Protein AF-A0A931NHP1-F1 (afdb_monomer_lite)

Sequence (401 aa):
MPRARAVLLVAALGAWVLPAAAEPDAPEAFVTQRLRIGEYQAKQVVDALQSLAAARQEQRDVNALIAGTRQAYFASVPGSRERAQIGRQFADLLLAKDQYFFAQLLTQGTGERGQRHVGGMQTLMGGALDGGIPAAVRGDFIDWVDAVRASMGVRSPDDLVIAPPQRDLERALRANMAAYERYAARRDQHEHEAHARQQRVAAQRAALTPAGREALAGSETGVFDPRDDVVSAARLSAELDALLGALWKARQGVLRCKYGPHGIHDSGEPLYEWHRFWLGSAPAGIDALLAADPAGRLGPLATRDALAACPATRTAAQTAVQSLAPKPPTTAEKIESLDAQRKARVEEAGEQLRQRYCPGLTDQLARARAALDTARRPSPSLQRRLEHAQAEYDRRRCGDS

Foldseek 3Di:
DDDDDDPDPDDDPPDPDDDDDDDDDDDDPPPPPPDDPVRVVVVVVVVVVVVLVVLLVVLVVLLVVLVVLLVVLVPDDPPDPSNVVSVVVNLVSVVVLLVVVLVQCLFQFPDPRSVVVVQVVQVSSVHRRNNHQDPVLVVLSNVLSVQLSVQLVNDDRRDGDDPRDPVSSVVSCVVSVVSVVVSSVVSVVVSVVLVVLQVLQVVVQVPFDPLQQWFFPDKDKFFDDLVVQWQPPDDADPQLVVVSVVSRVVRFMKMKTWGHQPHADSNRHGRIDIAMFGAPFQDPCLVSNLVSCPVCRSPNHNFRDGDNHDDRTPVVSVCRSVVGHDDPDDPVRVVVVVVVVVVVVVVVVLVVLLVVPLVVLVVQLVVLVVVQVPDPDDDPVSVVSNVVSVVVCVVSVNDDD

Secondary structure (DSSP, 8-state):
-----------------PPP----------------HHHHHHHHHHHHHHHHHHHHHHHHHHHHHHHHHHHHHHHSPTT-HHHHHHHHHHHHHHHHHHHHHHHHHHHH-SSHHHHHHHHHHHHHTTS-GGG-S-GGGHHHHHHHHHHHHHHTT--STT----S--HHHHHHHHHHTHHHHHHHHHHHHHHHHHHHHHHHHHHHHHHT--HHHHHBEEEEEEEE--HHHHS--SSPPPHHHHHHHHHHHHTT-EEEEEEEEEEEE-TTSPEEEEEEEEEESS--TTHHHHHHH-TT-TTGGG--S-EESS--SBHHHHHHHHHTTSPPPPPHHHHHHHHHHHHHHHHHHHHHHHHHHHHHHHHHHHHHHHHHHHT-SS--HHHHHHHHHHHHHHHHTT-S--

Organism: NCBI:txid2795029

Structure (mmCIF, N/CA/C/O backbone):
data_AF-A0A931NHP1-F1
#
_entry.id   AF-A0A931NHP1-F1
#
loop_
_atom_site.group_PDB
_atom_site.id
_atom_site.type_symbol
_atom_site.label_atom_id
_atom_site.label_alt_id
_atom_site.label_comp_id
_atom_site.label_asym_id
_atom_site.label_entity_id
_atom_site.label_seq_id
_atom_site.pdbx_PDB_ins_code
_atom_site.Cartn_x
_atom_site.Cartn_y
_atom_site.Cartn_z
_atom_site.occupancy
_atom_site.B_iso_or_equiv
_atom_site.auth_seq_id
_atom_site.auth_comp_id
_atom_site.auth_asym_id
_atom_site.auth_atom_id
_atom_site.pdbx_PDB_model_num
ATOM 1 N N . MET A 1 1 ? 2.685 0.167 45.936 1.00 37.88 1 MET A N 1
ATOM 2 C CA . MET A 1 1 ? 1.560 1.049 45.558 1.00 37.88 1 MET A CA 1
ATOM 3 C C . MET A 1 1 ? 2.072 2.462 45.295 1.00 37.88 1 MET A C 1
ATOM 5 O O . MET A 1 1 ? 2.422 3.144 46.250 1.00 37.88 1 MET A O 1
ATOM 9 N N . PRO A 1 2 ? 2.130 2.906 44.031 1.00 30.83 2 PRO A N 1
ATOM 10 C CA . PRO A 1 2 ? 2.079 4.324 43.698 1.00 30.83 2 PRO A CA 1
ATOM 11 C C . PRO A 1 2 ? 0.871 4.642 42.802 1.00 30.83 2 PRO A C 1
ATOM 13 O O . PRO A 1 2 ? 0.404 3.821 42.018 1.00 30.83 2 PRO A O 1
ATOM 16 N N . ARG A 1 3 ? 0.337 5.845 43.002 1.00 28.58 3 ARG A N 1
ATOM 17 C CA . ARG A 1 3 ? -0.944 6.359 42.505 1.00 28.58 3 ARG A CA 1
ATOM 18 C C . ARG A 1 3 ? -0.955 6.505 40.978 1.00 28.58 3 ARG A C 1
ATOM 20 O O . ARG A 1 3 ? -0.129 7.225 40.423 1.00 28.58 3 ARG A O 1
ATOM 27 N N . ALA A 1 4 ? -1.928 5.865 40.331 1.00 28.61 4 ALA A N 1
ATOM 28 C CA . ALA A 1 4 ? -2.259 6.067 38.927 1.00 28.61 4 ALA A CA 1
ATOM 29 C C . ALA A 1 4 ? -2.822 7.483 38.731 1.00 28.61 4 ALA A C 1
ATOM 31 O O . ALA A 1 4 ? -3.868 7.831 39.279 1.00 28.61 4 ALA A O 1
ATOM 32 N N . ARG A 1 5 ? -2.112 8.313 37.962 1.00 31.48 5 ARG A N 1
ATOM 33 C CA . ARG A 1 5 ? -2.685 9.522 37.370 1.00 31.48 5 ARG A CA 1
ATOM 34 C C . ARG A 1 5 ? -3.465 9.083 36.137 1.00 31.48 5 ARG A C 1
ATOM 36 O O . ARG A 1 5 ? -2.870 8.694 35.139 1.00 31.48 5 ARG A O 1
ATOM 43 N N . ALA A 1 6 ? -4.786 9.107 36.254 1.00 31.02 6 ALA A N 1
ATOM 44 C CA . ALA A 1 6 ? -5.701 8.968 35.137 1.00 31.02 6 ALA A CA 1
ATOM 45 C C . ALA A 1 6 ? -5.512 10.167 34.196 1.00 31.02 6 ALA A C 1
ATOM 47 O O . ALA A 1 6 ? -5.808 11.302 34.569 1.00 31.02 6 ALA A O 1
ATOM 48 N N . VAL A 1 7 ? -4.999 9.919 32.993 1.00 32.03 7 VAL A N 1
ATOM 49 C CA . VAL A 1 7 ? -5.112 10.865 31.882 1.00 32.03 7 VAL A CA 1
ATOM 50 C C . VAL A 1 7 ? -6.457 10.576 31.227 1.00 32.03 7 VAL A C 1
ATOM 52 O O . VAL A 1 7 ? -6.603 9.662 30.423 1.00 32.03 7 VAL A O 1
ATOM 55 N N . LEU A 1 8 ? -7.465 11.322 31.673 1.00 31.88 8 LEU A N 1
ATOM 56 C CA . LEU A 1 8 ? -8.754 11.459 31.009 1.00 31.88 8 LEU A CA 1
ATOM 57 C C . LEU A 1 8 ? -8.526 12.221 29.699 1.00 31.88 8 LEU A C 1
ATOM 59 O O . LEU A 1 8 ? -8.337 13.433 29.712 1.00 31.88 8 LEU A O 1
ATOM 63 N N . LEU A 1 9 ? -8.555 11.513 28.575 1.00 34.91 9 LEU A N 1
ATOM 64 C CA . LEU A 1 9 ? -8.762 12.103 27.254 1.00 34.91 9 LEU A CA 1
ATOM 65 C C . LEU A 1 9 ? -10.249 11.944 26.921 1.00 34.91 9 LEU A C 1
ATOM 67 O O . LEU A 1 9 ? -10.666 11.091 26.147 1.00 34.91 9 LEU A O 1
ATOM 71 N N . VAL A 1 10 ? -11.064 12.740 27.613 1.00 34.09 10 VAL A N 1
ATOM 72 C CA . VAL A 1 10 ? -12.474 12.964 27.294 1.00 34.09 10 VAL A CA 1
ATOM 73 C C . VAL A 1 10 ? -12.668 14.470 27.205 1.00 34.09 10 VAL A C 1
ATOM 75 O O . VAL A 1 10 ? -12.398 15.187 28.164 1.00 34.09 10 VAL A O 1
ATOM 78 N N . ALA A 1 11 ? -13.105 14.910 26.026 1.00 41.28 11 ALA A N 1
ATOM 79 C CA . ALA A 1 11 ? -13.925 16.088 25.764 1.00 41.28 11 ALA A CA 1
ATOM 80 C C . ALA A 1 11 ? -13.982 17.154 26.879 1.00 41.28 11 ALA A C 1
ATOM 82 O O . ALA A 1 11 ? -14.840 17.089 27.755 1.00 41.28 11 ALA A O 1
ATOM 83 N N . ALA A 1 12 ? -13.135 18.184 26.789 1.00 36.56 12 ALA A N 1
ATOM 84 C CA . ALA A 1 12 ? -13.377 19.479 27.428 1.00 36.56 12 ALA A CA 1
ATOM 85 C C . ALA A 1 12 ? -12.461 20.572 26.847 1.00 36.56 12 ALA A C 1
ATOM 87 O O . ALA A 1 12 ? -11.444 20.928 27.430 1.00 36.56 12 ALA A O 1
ATOM 88 N N . LEU A 1 13 ? -12.865 21.167 25.725 1.00 34.62 13 LEU A N 1
ATOM 89 C CA . LEU A 1 13 ? -12.584 22.583 25.452 1.00 34.62 13 LEU A CA 1
ATOM 90 C C . LEU A 1 13 ? -13.917 23.323 25.295 1.00 34.62 13 LEU A C 1
ATOM 92 O O . LEU A 1 13 ? -14.189 23.996 24.310 1.00 34.62 13 LEU A O 1
ATOM 96 N N . GLY A 1 14 ? -14.774 23.166 26.306 1.00 37.94 14 GLY A N 1
ATOM 97 C CA . GLY A 1 14 ? -15.781 24.160 26.650 1.00 37.94 14 GLY A CA 1
ATOM 98 C C . GLY A 1 14 ? -15.148 25.151 27.620 1.00 37.94 14 GLY A C 1
ATOM 99 O O . GLY A 1 14 ? -15.268 24.987 28.831 1.00 37.94 14 GLY A O 1
ATOM 100 N N . ALA A 1 15 ? -14.434 26.148 27.100 1.00 34.75 15 ALA A N 1
ATOM 101 C CA . ALA A 1 15 ? -13.984 27.276 27.904 1.00 34.75 15 ALA A CA 1
ATOM 102 C C . ALA A 1 15 ? -15.170 28.225 28.118 1.00 34.75 15 ALA A C 1
ATOM 104 O O . ALA A 1 15 ? -15.503 29.042 27.262 1.00 34.75 15 ALA A O 1
ATOM 105 N N . TRP A 1 16 ? -15.817 28.094 29.276 1.00 36.00 16 TRP A N 1
ATOM 106 C CA . TRP A 1 16 ? -16.615 29.162 29.866 1.00 36.00 16 TRP A CA 1
ATOM 107 C C . TRP A 1 16 ? -15.671 30.309 30.237 1.00 36.00 16 TRP A C 1
ATOM 109 O O . TRP A 1 16 ? -15.006 30.276 31.270 1.00 36.00 16 TRP A O 1
ATOM 119 N N . VAL A 1 17 ? -15.600 31.320 29.377 1.00 36.66 17 VAL A N 1
ATOM 120 C CA . VAL A 1 17 ? -15.106 32.643 29.755 1.00 36.66 17 VAL A CA 1
ATOM 121 C C . VAL A 1 17 ? -16.269 33.351 30.443 1.00 36.66 17 VAL A C 1
ATOM 123 O O . VAL A 1 17 ? -17.268 33.663 29.802 1.00 36.66 17 VAL A O 1
ATOM 126 N N . LEU A 1 18 ? -16.165 33.571 31.754 1.00 37.91 18 LEU A N 1
ATOM 127 C CA . LEU A 1 18 ? -16.998 34.547 32.456 1.00 37.91 18 LEU A CA 1
ATOM 128 C C . LEU A 1 18 ? -16.506 35.946 32.047 1.00 37.91 18 LEU A C 1
ATOM 130 O O . LEU A 1 18 ? -15.347 36.257 32.334 1.00 37.91 18 LEU A O 1
ATOM 134 N N . PRO A 1 19 ? -17.314 36.795 31.388 1.00 41.12 19 PRO A N 1
ATOM 135 C CA . PRO A 1 19 ? -16.927 38.178 31.187 1.00 41.12 19 PRO A CA 1
ATOM 136 C C . PRO A 1 19 ? -17.088 38.936 32.509 1.00 41.12 19 PRO A C 1
ATOM 138 O O . PRO A 1 19 ? -18.125 38.873 33.171 1.00 41.12 19 PRO A O 1
ATOM 141 N N . ALA A 1 20 ? -16.026 39.642 32.892 1.00 43.25 20 ALA A N 1
ATOM 142 C CA . ALA A 1 20 ? -16.078 40.691 33.894 1.00 43.25 20 ALA A CA 1
ATOM 143 C C . ALA A 1 20 ? -17.118 41.745 33.478 1.00 43.25 20 ALA A C 1
ATOM 145 O O . ALA A 1 20 ? -17.286 42.017 32.290 1.00 43.25 20 ALA A O 1
ATOM 146 N N . ALA A 1 21 ? -17.814 42.308 34.465 1.00 46.03 21 ALA A N 1
ATOM 147 C CA . ALA A 1 21 ? -18.822 43.341 34.280 1.00 46.03 21 ALA A CA 1
ATOM 148 C C . ALA A 1 21 ? -18.256 44.524 33.474 1.00 46.03 21 ALA A C 1
ATOM 150 O O . ALA A 1 21 ? -17.436 45.287 33.981 1.00 46.03 21 ALA A O 1
ATOM 151 N N . ALA A 1 22 ? -18.697 44.644 32.223 1.00 44.41 22 ALA A N 1
ATOM 152 C CA . ALA A 1 22 ? -18.555 45.838 31.407 1.00 44.41 22 ALA A CA 1
ATOM 153 C C . ALA A 1 22 ? -19.867 46.630 31.480 1.00 44.41 22 ALA A C 1
ATOM 155 O O . ALA A 1 22 ? -20.952 46.047 31.543 1.00 44.41 22 ALA A O 1
ATOM 156 N N . GLU A 1 23 ? -19.737 47.951 31.547 1.00 45.19 23 GLU A N 1
ATOM 157 C CA . GLU A 1 23 ? -20.824 48.926 31.634 1.00 45.19 23 GLU A CA 1
ATOM 158 C C . GLU A 1 23 ? -21.849 48.760 30.490 1.00 45.19 23 GLU A C 1
ATOM 160 O O . GLU A 1 23 ? -21.501 48.268 29.416 1.00 45.19 23 GLU A O 1
ATOM 165 N N . PRO A 1 24 ? -23.129 49.130 30.701 1.00 46.03 24 PRO A N 1
ATOM 166 C CA . PRO A 1 24 ? -24.160 48.969 29.685 1.00 46.03 24 PRO A CA 1
ATOM 167 C C . PRO A 1 24 ? -23.969 49.994 28.561 1.00 46.03 24 PRO A C 1
ATOM 169 O O . PRO A 1 24 ? -24.401 51.141 28.674 1.00 46.03 24 PRO A O 1
ATOM 172 N N . ASP A 1 25 ? -23.354 49.560 27.463 1.00 45.78 25 ASP A N 1
ATOM 173 C CA . ASP A 1 25 ? -23.402 50.286 26.197 1.00 45.78 25 ASP A CA 1
ATOM 174 C C . ASP A 1 25 ? -24.848 50.365 25.675 1.00 45.78 25 ASP A C 1
ATOM 176 O O . ASP A 1 25 ? -25.673 49.465 25.869 1.00 45.78 25 ASP A O 1
ATOM 180 N N . ALA A 1 26 ? -25.155 51.502 25.046 1.00 47.41 26 ALA A N 1
ATOM 181 C CA . ALA A 1 26 ? -26.467 51.870 24.522 1.00 47.41 26 ALA A CA 1
ATOM 182 C C . ALA A 1 26 ? -27.078 50.771 23.627 1.00 47.41 26 ALA A C 1
ATOM 184 O O . ALA A 1 26 ? -26.337 50.044 22.967 1.00 47.41 26 ALA A O 1
ATOM 185 N N . PRO A 1 27 ? -28.421 50.654 23.545 1.00 45.00 27 PRO A N 1
ATOM 186 C CA . PRO A 1 27 ? -29.062 49.646 22.713 1.00 45.00 27 PRO A CA 1
ATOM 187 C C . PRO A 1 27 ? -28.770 49.924 21.234 1.00 45.00 27 PRO A C 1
ATOM 189 O O . PRO A 1 27 ? -29.491 50.669 20.569 1.00 45.00 27 PRO A O 1
ATOM 192 N N . GLU A 1 28 ? -27.713 49.306 20.708 1.00 43.44 28 GLU A N 1
ATOM 193 C CA . GLU A 1 28 ? -27.560 49.117 19.277 1.00 43.44 28 GLU A CA 1
ATOM 194 C C . GLU A 1 28 ? -28.805 48.379 18.790 1.00 43.44 28 GLU A C 1
ATOM 196 O O . GLU A 1 28 ? -29.190 47.324 19.304 1.00 43.44 28 GLU A O 1
ATOM 201 N N . ALA A 1 29 ? -29.481 48.980 17.817 1.00 44.09 29 ALA A N 1
ATOM 202 C CA . ALA A 1 29 ? -30.612 48.376 17.151 1.00 44.09 29 ALA A CA 1
ATOM 203 C C . ALA A 1 29 ? -30.163 47.039 16.541 1.00 44.09 29 ALA A C 1
ATOM 205 O O . ALA A 1 29 ? -29.567 47.003 15.465 1.00 44.09 29 ALA A O 1
ATOM 206 N N . PHE A 1 30 ? -30.460 45.935 17.233 1.00 40.59 30 PHE A N 1
ATOM 207 C CA . PHE A 1 30 ? -30.321 44.575 16.726 1.00 40.59 30 PHE A CA 1
ATOM 208 C C . PHE A 1 30 ? -31.270 44.401 15.536 1.00 40.59 30 PHE A C 1
ATOM 210 O O . PHE A 1 30 ? -32.385 43.886 15.650 1.00 40.59 30 PHE A O 1
ATOM 217 N N . VAL A 1 31 ? -30.821 44.818 14.353 1.00 40.38 31 VAL A N 1
ATOM 218 C CA . VAL A 1 31 ? -31.371 44.346 13.089 1.00 40.38 31 VAL A CA 1
ATOM 219 C C . VAL A 1 31 ? -30.950 42.887 12.985 1.00 40.38 31 VAL A C 1
ATOM 221 O O . VAL A 1 31 ? -29.910 42.545 12.428 1.00 40.38 31 VAL A O 1
ATOM 224 N N . THR A 1 32 ? -31.758 42.001 13.562 1.00 45.59 32 THR A N 1
ATOM 225 C CA . THR A 1 32 ? -31.687 40.573 13.266 1.00 45.59 32 THR A CA 1
ATOM 226 C C . THR A 1 32 ? -32.099 40.405 11.808 1.00 45.59 32 THR A C 1
ATOM 228 O O . THR A 1 32 ? -33.267 40.184 11.489 1.00 45.59 32 THR A O 1
ATOM 231 N N . GLN A 1 33 ? -31.138 40.541 10.888 1.00 53.50 33 GLN A N 1
ATOM 232 C CA . GLN A 1 33 ? -31.280 39.995 9.547 1.00 53.50 33 GLN A CA 1
ATOM 233 C C . GLN A 1 33 ? -31.501 38.493 9.727 1.00 53.50 33 GLN A C 1
ATOM 235 O O . GLN A 1 33 ? -30.572 37.730 9.984 1.00 53.50 33 GLN A O 1
ATOM 240 N N . ARG A 1 34 ? -32.771 38.076 9.699 1.00 55.59 34 ARG A N 1
ATOM 241 C CA . ARG A 1 34 ? -33.144 36.666 9.715 1.00 55.59 34 ARG A CA 1
ATOM 242 C C . ARG A 1 34 ? -32.546 36.044 8.463 1.00 55.59 34 ARG A C 1
ATOM 244 O O . ARG A 1 34 ? -33.058 36.274 7.368 1.00 55.59 34 ARG A O 1
ATOM 251 N N . LEU A 1 35 ? -31.466 35.288 8.650 1.00 53.75 35 LEU A N 1
ATOM 252 C CA . LEU A 1 35 ? -30.886 34.457 7.604 1.00 53.75 35 LEU A CA 1
ATOM 253 C C . LEU A 1 35 ? -32.008 33.627 6.978 1.00 53.75 35 LEU A C 1
ATOM 255 O O . LEU A 1 35 ? -32.821 33.014 7.680 1.00 53.75 35 LEU A O 1
ATOM 259 N N . ARG A 1 36 ? -32.078 33.626 5.652 1.00 71.69 36 ARG A N 1
ATOM 260 C CA . ARG A 1 36 ? -33.011 32.768 4.921 1.00 71.69 36 ARG A CA 1
ATOM 261 C C . ARG A 1 36 ? -32.608 31.311 5.152 1.00 71.69 36 ARG A C 1
ATOM 263 O O . ARG A 1 36 ? -31.438 31.012 5.378 1.00 71.69 36 ARG A O 1
ATOM 270 N N . ILE A 1 37 ? -33.560 30.384 5.038 1.00 65.62 37 ILE A N 1
ATOM 271 C CA . ILE A 1 37 ? -33.321 28.940 5.247 1.00 65.62 37 ILE A CA 1
ATOM 272 C C . ILE A 1 37 ? -32.096 28.443 4.450 1.00 65.62 37 ILE A C 1
ATOM 274 O O . ILE A 1 37 ? -31.282 27.694 4.984 1.00 65.62 37 ILE A O 1
ATOM 278 N N . GLY A 1 38 ? -31.912 28.921 3.212 1.00 57.53 38 GLY A N 1
ATOM 279 C CA . GLY A 1 38 ? -30.748 28.581 2.384 1.00 57.53 38 GLY A CA 1
ATOM 280 C C . GLY A 1 38 ? -29.407 29.120 2.906 1.00 57.53 38 GLY A C 1
ATOM 281 O O . GLY A 1 38 ? -28.391 28.448 2.772 1.00 57.53 38 GLY A O 1
ATOM 282 N N . GLU A 1 39 ? -29.386 30.286 3.554 1.00 73.81 39 GLU A N 1
ATOM 283 C CA . GLU A 1 39 ? -28.170 30.859 4.154 1.00 73.81 39 GLU A CA 1
ATOM 284 C C . GLU A 1 39 ? -27.782 30.107 5.435 1.00 73.81 39 GLU A C 1
ATOM 286 O O . GLU A 1 39 ? -26.600 29.885 5.694 1.00 73.81 39 GLU A O 1
ATOM 291 N N . TYR A 1 40 ? -28.773 29.636 6.199 1.00 69.94 40 TYR A N 1
ATOM 292 C CA . TYR A 1 40 ? -28.542 28.771 7.356 1.00 69.94 40 TYR A CA 1
ATOM 293 C C . TYR A 1 40 ? -27.982 27.401 6.941 1.00 69.94 40 TYR A C 1
ATOM 295 O O . TYR A 1 40 ? -27.016 26.930 7.536 1.00 69.94 40 TYR A O 1
ATOM 303 N N . GLN A 1 41 ? -28.515 26.795 5.873 1.00 67.31 41 GLN A N 1
ATOM 304 C CA . GLN A 1 41 ? -27.975 25.552 5.306 1.00 67.31 41 GLN A CA 1
ATOM 305 C C . GLN A 1 41 ? -26.550 25.735 4.766 1.00 67.31 41 GLN A C 1
ATOM 307 O O . GLN A 1 41 ? -25.683 24.910 5.043 1.00 67.31 41 GLN A O 1
ATOM 312 N N . ALA A 1 42 ? -26.278 26.831 4.049 1.00 69.88 42 ALA A N 1
ATOM 313 C CA . ALA A 1 42 ? -24.933 27.144 3.569 1.00 69.88 42 ALA A CA 1
ATOM 314 C C . ALA A 1 42 ? -23.940 27.303 4.732 1.00 69.88 42 ALA A C 1
ATOM 316 O O . ALA A 1 42 ? -22.852 26.729 4.688 1.00 69.88 42 ALA A O 1
ATOM 317 N N . LYS A 1 43 ? -24.336 28.004 5.805 1.00 75.44 43 LYS A N 1
ATOM 318 C CA . LYS A 1 43 ? -23.537 28.119 7.032 1.00 75.44 43 LYS A CA 1
ATOM 319 C C . LYS A 1 43 ? -23.276 26.750 7.667 1.00 75.44 43 LYS A C 1
ATOM 321 O O . LYS A 1 43 ? -22.128 26.444 7.957 1.00 75.44 43 LYS A O 1
ATOM 326 N N . GLN A 1 44 ? -24.297 25.902 7.816 1.00 79.06 44 GLN A N 1
ATOM 327 C CA . GLN A 1 44 ? -24.132 24.552 8.370 1.00 79.06 44 GLN A CA 1
ATOM 328 C C . GLN A 1 44 ? -23.163 23.690 7.552 1.00 79.06 44 GLN A C 1
ATOM 330 O O . GLN A 1 44 ? -22.361 22.960 8.127 1.00 79.06 44 GLN A O 1
ATOM 335 N N . VAL A 1 45 ? -23.206 23.781 6.219 1.00 77.62 45 VAL A N 1
ATOM 336 C CA . VAL A 1 45 ? -22.263 23.066 5.347 1.00 77.62 45 VAL A CA 1
ATOM 337 C C . VAL A 1 45 ? -20.840 23.587 5.543 1.00 77.62 45 VAL A C 1
ATOM 339 O O . VAL A 1 45 ? -19.920 22.784 5.676 1.00 77.62 45 VAL A O 1
ATOM 342 N N . VAL A 1 46 ? -20.642 24.907 5.602 1.00 81.25 46 VAL A N 1
ATOM 343 C CA . VAL A 1 46 ? -19.320 25.504 5.856 1.00 81.25 46 VAL A CA 1
ATOM 344 C C . VAL A 1 46 ? -18.785 25.099 7.233 1.00 81.25 46 VAL A C 1
ATOM 346 O O . VAL A 1 46 ? -17.653 24.624 7.319 1.00 81.25 46 VAL A O 1
ATOM 349 N N . ASP A 1 47 ? -19.600 25.203 8.283 1.00 82.12 47 ASP A N 1
ATOM 350 C CA . ASP A 1 47 ? -19.230 24.829 9.654 1.00 82.12 47 ASP A CA 1
ATOM 351 C C . ASP A 1 47 ? -18.897 23.320 9.742 1.00 82.12 47 ASP A C 1
ATOM 353 O O . ASP A 1 47 ? -17.935 22.920 10.405 1.00 82.12 47 ASP A O 1
ATOM 357 N N . ALA A 1 48 ? -19.625 22.465 9.012 1.00 79.38 48 ALA A N 1
ATOM 358 C CA . ALA A 1 48 ? -19.340 21.032 8.921 1.00 79.38 48 ALA A CA 1
ATOM 359 C C . ALA A 1 48 ? -18.029 20.740 8.170 1.00 79.38 48 ALA A C 1
ATOM 361 O O . ALA A 1 48 ? -17.246 19.894 8.604 1.00 79.38 48 ALA A O 1
ATOM 362 N N . LEU A 1 49 ? -17.753 21.450 7.071 1.00 80.88 49 LEU A N 1
ATOM 363 C CA . LEU A 1 49 ? -16.497 21.320 6.323 1.00 80.88 49 LEU A CA 1
ATOM 364 C C . LEU A 1 49 ? -15.290 21.773 7.152 1.00 80.88 49 LEU A C 1
ATOM 366 O O . LEU A 1 49 ? -14.253 21.108 7.126 1.00 80.88 49 LEU A O 1
ATOM 370 N N . GLN A 1 50 ? -15.423 22.865 7.908 1.00 86.12 50 GLN A N 1
ATOM 371 C CA . GLN A 1 50 ? -14.389 23.339 8.830 1.00 86.12 50 GLN A CA 1
ATOM 372 C C . GLN A 1 50 ? -14.146 22.333 9.958 1.00 86.12 50 GLN A C 1
ATOM 374 O O . GLN A 1 50 ? -12.997 21.992 10.236 1.0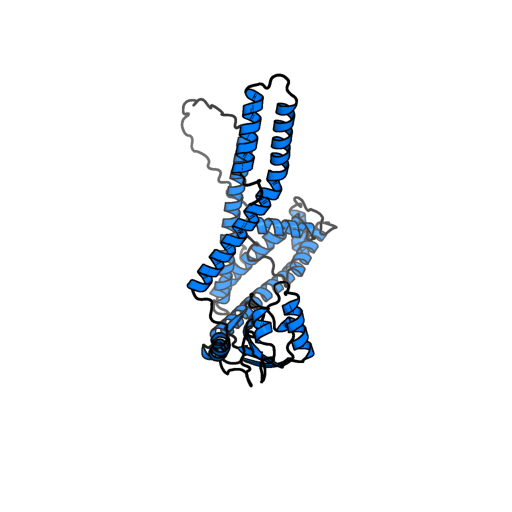0 86.12 50 GLN A O 1
ATOM 379 N N . SER A 1 51 ? -15.217 21.793 10.544 1.00 82.56 51 SER A N 1
ATOM 380 C CA . SER A 1 51 ? -15.132 20.754 11.578 1.00 82.56 51 SER A CA 1
ATOM 381 C C . SER A 1 51 ? -14.448 19.485 11.054 1.00 82.56 51 SER A C 1
ATOM 383 O O . SER A 1 51 ? -13.594 18.912 11.727 1.00 82.56 51 SER A O 1
ATOM 385 N N . LEU A 1 52 ? -14.753 19.076 9.816 1.00 84.25 52 LEU A N 1
ATOM 386 C CA . LEU A 1 52 ? -14.090 17.947 9.159 1.00 84.25 52 LEU A CA 1
ATOM 387 C C . LEU A 1 52 ? -12.607 18.231 8.886 1.00 84.25 52 LEU A C 1
ATOM 389 O O . LEU A 1 52 ? -11.772 17.345 9.060 1.00 84.25 52 LEU A O 1
ATOM 393 N N . ALA A 1 53 ? -12.262 19.446 8.454 1.00 85.00 53 ALA A N 1
ATOM 394 C CA . ALA A 1 53 ? -10.873 19.843 8.241 1.00 85.00 53 ALA A CA 1
ATOM 395 C C . ALA A 1 53 ? -10.069 19.826 9.552 1.00 85.00 53 ALA A C 1
ATOM 397 O O . ALA A 1 53 ? -8.959 19.293 9.568 1.00 85.00 53 ALA A O 1
ATOM 398 N N . ALA A 1 54 ? -10.646 20.331 10.646 1.00 87.69 54 ALA A N 1
ATOM 399 C CA . ALA A 1 54 ? -10.039 20.286 11.974 1.00 87.69 54 ALA A CA 1
ATOM 400 C C . ALA A 1 54 ? -9.834 18.841 12.458 1.00 87.69 54 ALA A C 1
ATOM 402 O O . ALA A 1 54 ? -8.722 18.481 12.835 1.00 87.69 54 ALA A O 1
ATOM 403 N N . ALA A 1 55 ? -10.854 17.983 12.342 1.00 85.81 55 ALA A N 1
ATOM 404 C CA . ALA A 1 55 ? -10.751 16.569 12.714 1.00 85.81 55 ALA A CA 1
ATOM 405 C C . ALA A 1 55 ? -9.688 15.817 11.890 1.00 85.81 55 ALA A C 1
ATOM 407 O O . ALA A 1 55 ? -8.932 15.005 12.421 1.00 85.81 55 ALA A O 1
ATOM 408 N N . ARG A 1 56 ? -9.579 16.112 10.586 1.00 89.50 56 ARG A N 1
ATOM 409 C CA . ARG A 1 56 ? -8.515 15.568 9.725 1.00 89.50 56 ARG A CA 1
ATOM 410 C C . ARG A 1 56 ? -7.129 16.009 10.181 1.00 89.50 56 ARG A C 1
ATOM 412 O O . ARG A 1 56 ? -6.197 15.212 10.112 1.00 89.50 56 ARG A O 1
ATOM 419 N N . GLN A 1 57 ? -6.980 17.265 10.595 1.00 89.44 57 GLN A N 1
ATOM 420 C CA . GLN A 1 57 ? -5.705 17.773 11.090 1.00 89.44 57 GLN A CA 1
ATOM 421 C C . GLN A 1 57 ? -5.327 17.097 12.410 1.00 89.44 57 GLN A C 1
ATOM 423 O O . GLN A 1 57 ? -4.233 16.553 12.509 1.00 89.44 57 GLN A O 1
ATOM 428 N N . GLU A 1 58 ? -6.259 17.013 13.359 1.00 89.00 58 GLU A N 1
ATOM 429 C CA . GLU A 1 58 ? -6.045 16.322 14.633 1.00 89.00 58 GLU A CA 1
ATOM 430 C C . GLU A 1 58 ? -5.655 14.852 14.419 1.00 89.00 58 GLU A C 1
ATOM 432 O O . GLU A 1 58 ? -4.677 14.372 14.991 1.00 89.00 58 GLU A O 1
ATOM 437 N N . GLN A 1 59 ? -6.336 14.142 13.513 1.00 91.12 59 GLN A N 1
ATOM 438 C CA . GLN A 1 59 ? -5.969 12.766 13.178 1.00 91.12 59 GLN A CA 1
ATOM 439 C C . GLN A 1 59 ? -4.549 12.663 12.596 1.00 91.12 59 GLN A C 1
ATOM 441 O O . GLN A 1 59 ? -3.823 11.717 12.910 1.00 91.12 59 GLN A O 1
ATOM 446 N N . ARG A 1 60 ? -4.126 13.610 11.747 1.00 92.19 60 ARG A N 1
ATOM 447 C CA . ARG A 1 60 ? -2.751 13.640 11.217 1.00 92.19 60 ARG A CA 1
ATOM 448 C C . ARG A 1 60 ? -1.730 13.875 12.323 1.00 92.19 60 ARG A C 1
ATOM 450 O O . ARG A 1 60 ? -0.697 13.210 12.314 1.00 92.19 60 ARG A O 1
ATOM 457 N N . ASP A 1 61 ? -2.029 14.761 13.264 1.00 92.38 61 ASP A N 1
ATOM 458 C CA . ASP A 1 61 ? -1.142 15.071 14.384 1.00 92.38 61 ASP A CA 1
ATOM 459 C C . ASP A 1 61 ? -0.985 13.854 15.309 1.00 92.38 61 ASP A C 1
ATOM 461 O O . ASP A 1 61 ? 0.135 13.492 15.675 1.00 92.38 61 ASP A O 1
ATOM 465 N N . VAL A 1 62 ? -2.079 13.136 15.596 1.00 92.19 62 VAL A N 1
ATOM 466 C CA . VAL A 1 62 ? -2.026 11.871 16.349 1.00 92.19 62 VAL A CA 1
ATOM 467 C C . VAL A 1 62 ? -1.256 10.797 15.575 1.00 92.19 62 VAL A C 1
ATOM 469 O O . VAL A 1 62 ? -0.420 10.108 16.158 1.00 92.19 62 VAL A O 1
ATOM 472 N N . ASN A 1 63 ? -1.465 10.670 14.261 1.00 94.38 63 ASN A N 1
ATOM 473 C CA . ASN A 1 63 ? -0.695 9.740 13.426 1.00 94.38 63 ASN A CA 1
ATOM 474 C C . ASN A 1 63 ? 0.807 10.040 13.467 1.00 94.38 63 ASN A C 1
ATOM 476 O O . ASN A 1 63 ? 1.614 9.120 13.597 1.00 94.38 63 ASN A O 1
ATOM 480 N N . ALA A 1 64 ? 1.183 11.316 13.370 1.00 94.62 64 ALA A N 1
ATOM 481 C CA . ALA A 1 64 ? 2.572 11.749 13.451 1.00 94.62 64 ALA A CA 1
ATOM 482 C C . ALA A 1 64 ? 3.170 11.448 14.831 1.00 94.62 64 ALA A C 1
ATOM 484 O O . ALA A 1 64 ? 4.301 10.966 14.913 1.00 94.62 64 ALA A O 1
ATOM 485 N N . LEU A 1 65 ? 2.401 11.658 15.904 1.00 94.56 65 LEU A N 1
ATOM 486 C CA . LEU A 1 65 ? 2.812 11.320 17.262 1.00 94.56 65 LEU A CA 1
ATOM 487 C C . LEU A 1 65 ? 3.049 9.812 17.418 1.00 94.56 65 LEU A C 1
ATOM 489 O O . LEU A 1 65 ? 4.126 9.417 17.857 1.00 94.56 65 LEU A O 1
ATOM 493 N N . ILE A 1 66 ? 2.102 8.966 16.995 1.00 96.56 66 ILE A N 1
ATOM 494 C CA . ILE A 1 66 ? 2.247 7.502 17.057 1.00 96.56 66 ILE A CA 1
ATOM 495 C C . ILE A 1 66 ? 3.466 7.046 16.250 1.00 96.56 66 ILE A C 1
ATOM 497 O O . ILE A 1 66 ? 4.292 6.287 16.757 1.00 96.56 66 ILE A O 1
ATOM 501 N N . ALA A 1 67 ? 3.615 7.528 15.013 1.00 95.81 67 ALA A N 1
ATOM 502 C CA . ALA A 1 67 ? 4.744 7.179 14.157 1.00 95.81 67 ALA A CA 1
ATOM 503 C C . ALA A 1 67 ? 6.088 7.618 14.761 1.00 95.81 67 ALA A C 1
ATOM 505 O O . ALA A 1 67 ? 7.036 6.830 14.784 1.00 95.81 67 ALA A O 1
ATOM 506 N N . GLY A 1 68 ? 6.160 8.837 15.304 1.00 96.19 68 GLY A N 1
ATOM 507 C CA . GLY A 1 68 ? 7.351 9.365 15.965 1.00 96.19 68 GLY A CA 1
ATOM 508 C C . GLY A 1 68 ? 7.722 8.578 17.222 1.00 96.19 68 GLY A C 1
ATOM 509 O O . GLY A 1 68 ? 8.881 8.200 17.394 1.00 96.19 68 GLY A O 1
ATOM 510 N N . THR A 1 69 ? 6.749 8.253 18.080 1.00 96.56 69 THR A N 1
ATOM 511 C CA . THR A 1 69 ? 6.992 7.446 19.286 1.00 96.56 69 THR A CA 1
ATOM 512 C C . THR A 1 69 ? 7.377 6.006 18.937 1.00 96.56 69 THR A C 1
ATOM 514 O O . THR A 1 69 ? 8.303 5.469 19.546 1.00 96.56 69 THR A O 1
ATOM 517 N N . ARG A 1 70 ? 6.749 5.398 17.920 1.00 97.81 70 ARG A N 1
ATOM 518 C CA . ARG A 1 70 ? 7.136 4.084 17.378 1.00 97.81 70 ARG A CA 1
ATOM 519 C C . ARG A 1 70 ? 8.598 4.090 16.933 1.00 97.81 70 ARG A C 1
ATOM 521 O O . ARG A 1 70 ? 9.371 3.221 17.336 1.00 97.81 70 ARG A O 1
ATOM 528 N N . GLN A 1 71 ? 8.994 5.083 16.136 1.00 96.56 71 GLN A N 1
ATOM 529 C CA . GLN A 1 71 ? 10.370 5.226 15.665 1.00 96.56 71 GLN A CA 1
ATOM 530 C C . GLN A 1 71 ? 11.348 5.396 16.835 1.00 96.56 71 GLN A C 1
ATOM 532 O O . GLN A 1 71 ? 12.359 4.697 16.889 1.00 96.56 71 GLN A O 1
ATOM 537 N N . ALA A 1 72 ? 11.036 6.271 17.794 1.00 96.12 72 ALA A N 1
ATOM 538 C CA . ALA A 1 72 ? 11.869 6.495 18.973 1.00 96.12 72 ALA A CA 1
ATOM 539 C C . ALA A 1 72 ? 12.016 5.222 19.828 1.00 96.12 72 ALA A C 1
ATOM 541 O O . ALA A 1 72 ? 13.118 4.891 20.269 1.00 96.12 72 ALA A O 1
ATOM 542 N N . TYR A 1 73 ? 10.932 4.460 20.010 1.00 97.75 73 TYR A N 1
ATOM 543 C CA . TYR A 1 73 ? 10.953 3.200 20.751 1.00 97.75 73 TYR A CA 1
ATOM 544 C C . TYR A 1 73 ? 11.921 2.198 20.117 1.00 97.75 73 TYR A C 1
ATOM 546 O O . TYR A 1 73 ? 12.785 1.647 20.803 1.00 97.75 73 TYR A O 1
ATOM 554 N N . PHE A 1 74 ? 11.815 1.985 18.805 1.00 96.69 74 PHE A N 1
ATOM 555 C CA . PHE A 1 74 ? 12.654 1.013 18.112 1.00 96.69 74 PHE A CA 1
ATOM 556 C C . PHE A 1 74 ? 14.099 1.481 17.893 1.00 96.69 74 PHE A C 1
ATOM 558 O O . PHE A 1 74 ? 14.992 0.634 17.854 1.00 96.69 74 PHE A O 1
ATOM 565 N N . ALA A 1 75 ? 14.344 2.792 17.820 1.00 95.25 75 ALA A N 1
ATOM 566 C CA . ALA A 1 75 ? 15.688 3.367 17.746 1.00 95.25 75 ALA A CA 1
ATOM 567 C C . ALA A 1 75 ? 16.430 3.351 19.096 1.00 95.25 75 ALA A C 1
ATOM 569 O O . ALA A 1 75 ? 17.660 3.342 19.127 1.00 95.25 75 ALA A O 1
ATOM 570 N N . SER A 1 76 ? 15.702 3.347 20.216 1.00 95.50 76 SER A N 1
ATOM 571 C CA . SER A 1 76 ? 16.297 3.385 21.556 1.00 95.50 76 SER A CA 1
ATOM 572 C C . SER A 1 76 ? 17.007 2.079 21.950 1.00 95.50 76 SER A C 1
ATOM 574 O O . SER A 1 76 ? 16.597 0.971 21.582 1.00 95.50 76 SER A O 1
ATOM 576 N N . VAL A 1 77 ? 18.059 2.201 22.768 1.00 94.75 77 VAL A N 1
ATOM 577 C CA . VAL A 1 77 ? 18.878 1.062 23.222 1.00 94.75 77 VAL A CA 1
ATOM 578 C C . VAL A 1 77 ? 18.024 0.046 24.003 1.00 94.75 77 VAL A C 1
ATOM 580 O O . VAL A 1 77 ? 17.361 0.433 24.973 1.00 94.75 77 VAL A O 1
ATOM 583 N N . PRO A 1 78 ? 18.028 -1.252 23.629 1.00 93.69 78 PRO A N 1
ATOM 584 C CA . PRO A 1 78 ? 17.332 -2.303 24.371 1.00 93.69 78 PRO A CA 1
ATOM 585 C C . PRO A 1 78 ? 17.690 -2.312 25.865 1.00 93.69 78 PRO A C 1
ATOM 587 O O . PRO A 1 78 ? 18.856 -2.220 26.233 1.00 93.69 78 PRO A O 1
ATOM 590 N N . GLY A 1 79 ? 16.680 -2.417 26.733 1.00 92.56 79 GLY A N 1
ATOM 591 C CA . GLY A 1 79 ? 16.862 -2.466 28.192 1.00 92.56 79 GLY A CA 1
ATOM 592 C C . GLY A 1 79 ? 17.148 -1.122 28.875 1.00 92.56 79 GLY A C 1
ATOM 593 O O . GLY A 1 79 ? 17.222 -1.075 30.102 1.00 92.56 79 GLY A O 1
ATOM 594 N N . SER A 1 80 ? 17.275 -0.019 28.130 1.00 95.38 80 SER A N 1
ATOM 595 C CA . SER A 1 80 ? 17.520 1.294 28.731 1.00 95.38 80 SER A CA 1
ATOM 596 C C . SER A 1 80 ? 16.286 1.848 29.461 1.00 95.38 80 SER A C 1
ATOM 598 O O . SER A 1 80 ? 15.132 1.557 29.125 1.00 95.38 80 SER A O 1
ATOM 600 N N . ARG A 1 81 ? 16.522 2.711 30.461 1.00 96.12 81 ARG A N 1
ATOM 601 C CA . ARG A 1 81 ? 15.449 3.438 31.165 1.00 96.12 81 ARG A CA 1
ATOM 602 C C . ARG A 1 81 ? 14.645 4.328 30.214 1.00 96.12 81 ARG A C 1
ATOM 604 O O . ARG A 1 81 ? 13.430 4.437 30.365 1.00 96.12 81 ARG A O 1
ATOM 611 N N . GLU A 1 82 ? 15.324 4.942 29.249 1.00 94.12 82 GLU A N 1
ATOM 612 C CA . GLU A 1 82 ? 14.716 5.757 28.198 1.00 94.12 82 GLU A CA 1
ATOM 613 C C . GLU A 1 82 ? 13.744 4.926 27.356 1.00 94.12 82 GLU A C 1
ATOM 615 O O . GLU A 1 82 ? 12.570 5.280 27.246 1.00 94.12 82 GLU A O 1
ATOM 620 N N . ARG A 1 83 ? 14.180 3.757 26.866 1.00 95.31 83 ARG A N 1
ATOM 621 C CA . ARG A 1 83 ? 13.322 2.836 26.111 1.00 95.31 83 ARG A CA 1
ATOM 622 C C . ARG A 1 83 ? 12.093 2.420 26.905 1.00 95.31 83 ARG A C 1
ATOM 624 O O . ARG A 1 83 ? 10.997 2.368 26.356 1.00 95.31 83 ARG A O 1
ATOM 631 N N . ALA A 1 84 ? 12.249 2.151 28.201 1.00 95.19 84 ALA A N 1
ATOM 632 C CA . ALA A 1 84 ? 11.122 1.818 29.068 1.00 95.19 84 ALA A CA 1
ATOM 633 C C . ALA A 1 84 ? 10.124 2.984 29.214 1.00 95.19 84 ALA A C 1
ATOM 635 O O . ALA A 1 84 ? 8.925 2.749 29.349 1.00 95.19 84 ALA A O 1
ATOM 636 N N . GLN A 1 85 ? 10.589 4.237 29.200 1.00 95.81 85 GLN A N 1
ATOM 637 C CA . GLN A 1 85 ? 9.720 5.415 29.236 1.00 95.81 85 GLN A CA 1
ATOM 638 C C . GLN A 1 85 ? 8.987 5.632 27.911 1.00 95.81 85 GLN A C 1
ATOM 640 O O . GLN A 1 85 ? 7.766 5.786 27.929 1.00 95.81 85 GLN A O 1
ATOM 645 N N . ILE A 1 86 ? 9.706 5.592 26.787 1.00 95.25 86 ILE A N 1
ATOM 646 C CA . ILE A 1 86 ? 9.115 5.715 25.447 1.00 95.25 86 ILE A CA 1
ATOM 647 C C . ILE A 1 86 ? 8.134 4.563 25.202 1.00 95.25 86 ILE A C 1
ATOM 649 O O . ILE A 1 86 ? 7.045 4.778 24.688 1.00 95.25 86 ILE A O 1
ATOM 653 N N . GLY A 1 87 ? 8.470 3.348 25.645 1.00 93.00 87 GLY A N 1
ATOM 654 C CA . GLY A 1 87 ? 7.605 2.175 25.530 1.00 93.00 87 GLY A CA 1
ATOM 655 C C . GLY A 1 87 ? 6.265 2.336 26.250 1.00 93.00 87 GLY A C 1
ATOM 656 O O . GLY A 1 87 ? 5.246 1.924 25.709 1.00 93.00 87 GLY A O 1
ATOM 657 N N . ARG A 1 88 ? 6.232 2.991 27.421 1.00 96.44 88 ARG A N 1
ATOM 658 C CA . ARG A 1 88 ? 4.962 3.320 28.096 1.00 96.44 88 ARG A CA 1
ATOM 659 C C . ARG A 1 88 ? 4.136 4.319 27.291 1.00 96.44 88 ARG A C 1
ATOM 661 O O . ARG A 1 88 ? 2.965 4.067 27.058 1.00 96.44 88 ARG A O 1
ATOM 668 N N . GLN A 1 89 ? 4.762 5.396 26.813 1.00 95.00 89 GLN A N 1
ATOM 669 C CA . GLN A 1 89 ? 4.082 6.384 25.967 1.00 95.00 89 GLN A CA 1
ATOM 670 C C . GLN A 1 89 ? 3.525 5.740 24.693 1.00 95.00 89 GLN A C 1
ATOM 672 O O . GLN A 1 89 ? 2.401 6.024 24.293 1.00 95.00 89 GLN A O 1
ATOM 677 N N . PHE A 1 90 ? 4.290 4.839 24.077 1.00 96.88 90 PHE A N 1
ATOM 678 C CA . PHE A 1 90 ? 3.848 4.124 22.890 1.00 96.88 90 PHE A CA 1
ATOM 679 C C . PHE A 1 90 ? 2.669 3.196 23.196 1.00 96.88 90 PHE A C 1
ATOM 681 O O . PHE A 1 90 ? 1.682 3.211 22.468 1.00 96.88 90 PHE A O 1
ATOM 688 N N . ALA A 1 91 ? 2.730 2.442 24.297 1.00 95.00 91 ALA A N 1
ATOM 689 C CA . ALA A 1 91 ? 1.633 1.582 24.732 1.00 95.00 91 ALA A CA 1
ATOM 690 C C . ALA A 1 91 ? 0.347 2.378 25.018 1.00 95.00 91 ALA A C 1
ATOM 692 O O . ALA A 1 91 ? -0.729 1.952 24.600 1.00 95.00 91 ALA A O 1
ATOM 693 N N . ASP A 1 92 ? 0.459 3.546 25.658 1.00 94.69 92 ASP A N 1
ATOM 694 C CA . ASP A 1 92 ? -0.674 4.440 25.927 1.00 94.69 92 ASP A CA 1
ATOM 695 C C . ASP A 1 92 ? -1.310 4.945 24.620 1.00 94.69 92 ASP A C 1
ATOM 697 O O . ASP A 1 92 ? -2.533 4.947 24.475 1.00 94.69 92 ASP A O 1
ATOM 701 N N . LEU A 1 93 ? -0.488 5.313 23.633 1.00 95.06 93 LEU A N 1
ATOM 702 C CA . LEU A 1 93 ? -0.956 5.737 22.312 1.00 95.06 93 LEU A CA 1
ATOM 703 C C . LEU A 1 93 ? -1.628 4.599 21.530 1.00 95.06 93 LEU A C 1
ATOM 705 O O . LEU A 1 93 ? -2.658 4.814 20.889 1.00 95.06 93 LEU A O 1
ATOM 709 N N . LEU A 1 94 ? -1.083 3.381 21.592 1.00 96.12 94 LEU A N 1
ATOM 710 C CA . LEU A 1 94 ? -1.702 2.216 20.960 1.00 96.12 94 LEU A CA 1
ATOM 711 C C . LEU A 1 94 ? -3.025 1.835 21.646 1.00 96.12 94 LEU A C 1
ATOM 713 O O . LEU A 1 94 ? -3.982 1.482 20.963 1.00 96.12 94 LEU A O 1
ATOM 717 N N . LEU A 1 95 ? -3.120 1.961 22.974 1.00 95.50 95 LEU A N 1
ATOM 718 C CA . LEU A 1 95 ? -4.384 1.802 23.699 1.00 95.50 95 LEU A CA 1
ATOM 719 C C . LEU A 1 95 ? -5.413 2.858 23.266 1.00 95.50 95 LEU A C 1
ATOM 721 O O . LEU A 1 95 ? -6.564 2.511 23.012 1.00 95.50 95 LEU A O 1
ATOM 725 N N . ALA A 1 96 ? -5.016 4.128 23.145 1.00 93.75 96 ALA A N 1
ATOM 726 C CA . ALA A 1 96 ? -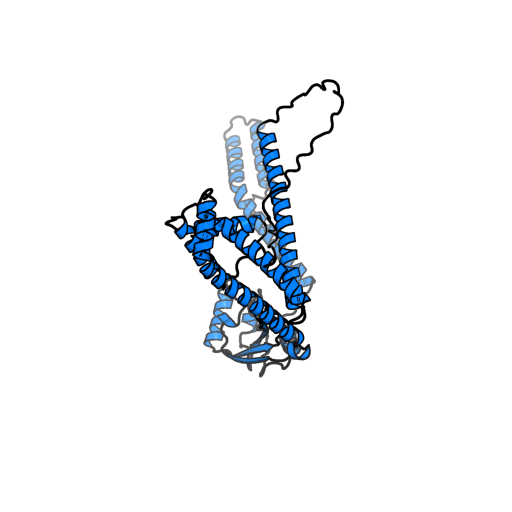5.904 5.188 22.664 1.00 93.75 96 ALA A CA 1
ATOM 727 C C . ALA A 1 96 ? -6.404 4.905 21.235 1.00 93.75 96 ALA A C 1
ATOM 729 O O . ALA A 1 96 ? -7.589 5.084 20.940 1.00 93.75 96 ALA A O 1
ATOM 730 N N . LYS A 1 97 ? -5.527 4.383 20.365 1.00 95.69 97 LYS A N 1
ATOM 731 C CA . LYS A 1 97 ? -5.905 3.893 19.033 1.00 95.69 97 LYS A CA 1
ATOM 732 C C . LYS A 1 97 ? -6.965 2.796 19.124 1.00 95.69 97 LYS A C 1
ATOM 734 O O . LYS A 1 97 ? -7.994 2.886 18.459 1.00 95.69 97 LYS A O 1
ATOM 739 N N . ASP A 1 98 ? -6.754 1.784 19.958 1.00 97.12 98 ASP A N 1
ATOM 740 C CA . ASP A 1 98 ? -7.710 0.684 20.110 1.00 97.12 98 ASP A CA 1
ATOM 741 C C . ASP A 1 98 ? -9.061 1.163 20.637 1.00 97.12 98 ASP A C 1
ATOM 743 O O . ASP A 1 98 ? -10.096 0.749 20.122 1.00 97.12 98 ASP A O 1
ATOM 747 N N . GLN A 1 99 ? -9.062 2.075 21.612 1.00 94.81 99 GLN A N 1
ATOM 748 C CA . GLN A 1 99 ? -10.275 2.690 22.153 1.00 94.81 99 GLN A CA 1
ATOM 749 C C . GLN A 1 99 ? -11.053 3.458 21.083 1.00 94.81 99 GLN A C 1
ATOM 751 O O . GLN A 1 99 ? -12.281 3.376 21.041 1.00 94.81 99 GLN A O 1
ATOM 756 N N . TYR A 1 100 ? -10.353 4.156 20.187 1.00 94.19 100 TYR A N 1
ATOM 757 C CA . TYR A 1 100 ? -10.963 4.867 19.069 1.00 94.19 100 TYR A CA 1
ATOM 758 C C . TYR A 1 100 ? -11.715 3.924 18.113 1.00 94.19 100 TYR A C 1
ATOM 760 O O . TYR A 1 100 ? -12.867 4.196 17.764 1.00 94.19 100 TYR A O 1
ATOM 768 N N . PHE A 1 101 ? -11.113 2.796 17.717 1.00 95.62 101 PHE A N 1
ATOM 769 C CA . PHE A 1 101 ? -11.800 1.802 16.877 1.00 95.62 101 PHE A CA 1
ATOM 770 C C . PHE A 1 101 ? -12.882 1.045 17.655 1.00 95.62 101 PHE A C 1
ATOM 772 O O . PHE A 1 101 ? -13.958 0.778 17.116 1.00 95.62 101 PHE A O 1
ATOM 779 N N . PHE A 1 102 ? -12.622 0.737 18.928 1.00 95.88 102 PHE A N 1
ATOM 780 C CA . PHE A 1 102 ? -13.560 0.054 19.811 1.00 95.88 102 PHE A CA 1
ATOM 781 C C . PHE A 1 102 ? -14.840 0.869 19.969 1.00 95.88 102 PHE A C 1
ATOM 783 O O . PHE A 1 102 ? -15.910 0.326 19.749 1.00 95.88 102 PHE A O 1
ATOM 790 N N . ALA A 1 103 ? -14.763 2.170 20.264 1.00 92.44 103 ALA A N 1
ATOM 791 C CA . ALA A 1 103 ? -15.943 3.017 20.451 1.00 92.44 103 ALA A CA 1
ATOM 792 C C . ALA A 1 103 ? -16.854 3.046 19.209 1.00 92.44 103 ALA A C 1
ATOM 794 O O . ALA A 1 103 ? -18.086 3.032 19.320 1.00 92.44 103 ALA A O 1
ATOM 795 N N . GLN A 1 104 ? -16.251 3.033 18.018 1.00 92.56 104 GLN A N 1
ATOM 796 C CA . GLN A 1 104 ? -16.988 3.000 16.760 1.00 92.56 104 GLN A CA 1
ATOM 797 C C . GLN A 1 104 ? -17.684 1.653 16.544 1.00 92.56 104 GLN A C 1
ATOM 799 O O . GLN A 1 104 ? -18.891 1.630 16.305 1.00 92.56 104 GLN A O 1
ATOM 804 N N . LEU A 1 105 ? -16.966 0.533 16.674 1.00 94.81 105 LEU A N 1
ATOM 805 C CA . LEU A 1 105 ? -17.542 -0.805 16.467 1.00 94.81 105 LEU A CA 1
ATOM 806 C C . LEU A 1 105 ? -18.471 -1.241 17.607 1.00 94.81 105 LEU A C 1
ATOM 808 O O . LEU A 1 105 ? -19.433 -1.971 17.373 1.00 94.81 105 LEU A O 1
ATOM 812 N N . LEU A 1 106 ? -18.249 -0.744 18.825 1.00 94.50 106 LEU A N 1
ATOM 813 C CA . LEU A 1 106 ? -19.159 -0.918 19.953 1.00 94.50 106 LEU A CA 1
ATOM 814 C C . LEU A 1 106 ? -20.550 -0.409 19.583 1.00 94.50 106 LEU A C 1
ATOM 816 O O . LEU A 1 106 ? -21.525 -1.104 19.840 1.00 94.50 106 LEU A O 1
ATOM 820 N N . THR A 1 107 ? -20.622 0.761 18.944 1.00 90.94 107 THR A N 1
ATOM 821 C CA . THR A 1 107 ? -21.875 1.425 18.561 1.00 90.94 107 THR A CA 1
ATOM 822 C C . THR A 1 107 ? -22.454 0.845 17.271 1.00 90.94 107 THR A C 1
ATOM 824 O O . THR A 1 107 ? -23.634 0.506 17.222 1.00 90.94 107 THR A O 1
ATOM 827 N N . GLN A 1 108 ? -21.626 0.730 16.229 1.00 92.56 108 GLN A N 1
ATOM 828 C CA . GLN A 1 108 ? -22.056 0.423 14.859 1.00 92.56 108 GLN A CA 1
ATOM 829 C C . GLN A 1 108 ? -22.208 -1.071 14.570 1.00 92.56 108 GLN A C 1
ATOM 831 O O . GLN A 1 108 ? -22.818 -1.433 13.566 1.00 92.56 108 GLN A O 1
ATOM 836 N N . GLY A 1 109 ? -21.639 -1.925 15.419 1.00 92.75 109 GLY A N 1
ATOM 837 C CA . GLY A 1 109 ? -21.524 -3.346 15.138 1.00 92.75 109 GLY A CA 1
ATOM 838 C C . GLY A 1 109 ? -20.209 -3.727 14.474 1.00 92.75 109 GLY A C 1
ATOM 839 O O . GLY A 1 109 ? -19.506 -2.908 13.880 1.00 92.75 109 GLY A O 1
ATOM 840 N N . THR A 1 110 ? -19.884 -5.006 14.596 1.00 94.75 110 THR A N 1
ATOM 841 C CA . THR A 1 110 ? -18.728 -5.672 13.985 1.00 94.75 110 THR A CA 1
ATOM 842 C C . THR A 1 110 ? -19.103 -6.401 12.696 1.00 94.75 110 THR A C 1
ATOM 844 O O . THR A 1 110 ? -18.213 -6.834 11.966 1.00 94.75 110 THR A O 1
ATOM 847 N N . GLY A 1 111 ? -20.399 -6.510 12.382 1.00 92.69 111 GLY A N 1
ATOM 848 C CA . GLY A 1 111 ? -20.883 -7.052 11.117 1.00 92.69 111 GLY A CA 1
ATOM 849 C C . GLY A 1 111 ? -20.523 -6.181 9.908 1.00 92.69 111 GLY A C 1
ATOM 850 O O . GLY A 1 111 ? -19.943 -5.094 10.021 1.00 92.69 111 GLY A O 1
ATOM 851 N N . GLU A 1 112 ? -20.867 -6.655 8.710 1.00 92.56 112 GLU A N 1
ATOM 852 C CA . GLU A 1 112 ? -20.472 -6.024 7.443 1.00 92.56 112 GLU A CA 1
ATOM 853 C C . GLU A 1 112 ? -20.952 -4.566 7.344 1.00 92.56 112 GLU A C 1
ATOM 855 O O . GLU A 1 112 ? -20.271 -3.713 6.768 1.00 92.56 112 GLU A O 1
ATOM 860 N N . ARG A 1 113 ? -22.125 -4.254 7.912 1.00 91.06 113 ARG A N 1
ATOM 861 C CA . ARG A 1 113 ? -22.668 -2.890 7.932 1.00 91.06 113 ARG A CA 1
ATOM 862 C C . ARG A 1 113 ? -21.818 -1.964 8.797 1.00 91.06 113 ARG A C 1
ATOM 864 O O . ARG A 1 113 ? -21.456 -0.876 8.344 1.00 91.06 113 ARG A O 1
ATOM 871 N N . GLY A 1 114 ? -21.509 -2.386 10.021 1.00 89.44 114 GLY A N 1
ATOM 872 C CA . GLY A 1 114 ? -20.730 -1.592 10.966 1.00 89.44 114 GLY A CA 1
ATOM 873 C C . GLY A 1 114 ? -19.315 -1.339 10.454 1.00 89.44 114 GLY A C 1
ATOM 874 O O . GLY A 1 114 ? -18.865 -0.194 10.413 1.00 89.44 114 GLY A O 1
ATOM 875 N N . GLN A 1 115 ? -18.660 -2.373 9.918 1.00 91.00 115 GLN A N 1
ATOM 876 C CA . GLN A 1 115 ? -17.339 -2.236 9.302 1.00 91.00 115 GLN A CA 1
ATOM 877 C C . GLN A 1 115 ? -17.345 -1.294 8.090 1.00 91.00 115 GLN A C 1
ATOM 879 O O . GLN A 1 115 ? -16.441 -0.467 7.961 1.00 91.00 115 GLN A O 1
ATOM 884 N N . ARG A 1 116 ? -18.368 -1.361 7.223 1.00 91.50 116 ARG A N 1
ATOM 885 C CA . ARG A 1 116 ? -18.518 -0.422 6.097 1.00 91.50 116 ARG A CA 1
ATOM 886 C C . ARG A 1 116 ? -18.710 1.017 6.567 1.00 91.50 116 ARG A C 1
ATOM 888 O O . ARG A 1 116 ? -18.113 1.921 5.988 1.00 91.50 116 ARG A O 1
ATOM 895 N N . HIS A 1 117 ? -19.499 1.237 7.618 1.00 90.06 117 HIS A N 1
ATOM 896 C CA . HIS A 1 117 ? -19.696 2.571 8.186 1.00 90.06 117 HIS A CA 1
ATOM 897 C C . HIS A 1 117 ? -18.389 3.143 8.750 1.00 90.06 117 HIS A C 1
ATOM 899 O O . HIS A 1 117 ? -17.993 4.255 8.403 1.00 90.06 117 HIS A O 1
ATOM 905 N N . VAL A 1 118 ? -17.680 2.349 9.554 1.00 90.69 118 VAL A N 1
ATOM 906 C CA . VAL A 1 118 ? -16.384 2.712 10.140 1.00 90.69 118 VAL A CA 1
ATOM 907 C C . VAL A 1 118 ? -15.325 2.967 9.063 1.00 90.69 118 VAL A C 1
ATOM 909 O O . VAL A 1 118 ? -14.609 3.967 9.123 1.00 90.69 118 VAL A O 1
ATOM 912 N N . GLY A 1 119 ? -15.267 2.126 8.027 1.00 90.06 119 GLY A N 1
ATOM 913 C CA . GLY A 1 119 ? -14.399 2.342 6.868 1.00 90.06 119 GLY A CA 1
ATOM 914 C C . GLY A 1 119 ? -14.737 3.631 6.112 1.00 90.06 119 GLY A C 1
ATOM 915 O O . GLY A 1 119 ? -13.841 4.412 5.800 1.00 90.06 119 GLY A O 1
ATOM 916 N N . GLY A 1 120 ? -16.025 3.907 5.888 1.00 87.88 120 GLY A N 1
ATOM 917 C CA . GLY A 1 120 ? -16.485 5.144 5.253 1.00 87.88 120 GLY A CA 1
ATOM 918 C C . GLY A 1 120 ? -16.100 6.397 6.044 1.00 87.88 120 GLY A C 1
ATOM 919 O O . GLY A 1 120 ? -15.598 7.360 5.464 1.00 87.88 120 GLY A O 1
ATOM 920 N N . MET A 1 121 ? -16.251 6.372 7.373 1.00 88.31 121 MET A N 1
ATOM 921 C CA . MET A 1 121 ? -15.792 7.457 8.248 1.00 88.31 121 MET A CA 1
ATOM 922 C C . MET A 1 121 ? -14.284 7.693 8.114 1.00 88.31 121 MET A C 1
ATOM 924 O O . MET A 1 121 ? -13.856 8.833 7.949 1.00 88.31 121 MET A O 1
ATOM 928 N N . GLN A 1 122 ? -13.473 6.634 8.128 1.00 90.69 122 GLN A N 1
ATOM 929 C CA . GLN A 1 122 ? -12.021 6.750 7.948 1.00 90.69 122 GLN A CA 1
ATOM 930 C C . GLN A 1 122 ? -11.667 7.365 6.596 1.00 90.69 122 GLN A C 1
ATOM 932 O O . GLN A 1 122 ? -10.841 8.272 6.531 1.00 90.69 122 GLN A O 1
ATOM 937 N N . THR A 1 123 ? -12.326 6.948 5.512 1.00 89.69 123 THR A N 1
ATOM 938 C CA . THR A 1 123 ? -12.143 7.579 4.197 1.00 89.69 123 THR A CA 1
ATOM 939 C C . THR A 1 123 ? -12.466 9.072 4.246 1.00 89.69 123 THR A C 1
ATOM 941 O O . THR A 1 123 ? -11.690 9.883 3.736 1.00 89.69 123 THR A O 1
ATOM 944 N N . LEU A 1 124 ? -13.552 9.465 4.920 1.00 85.62 124 LEU A N 1
ATOM 945 C CA . LEU A 1 124 ? -13.893 10.876 5.108 1.00 85.62 124 LEU A CA 1
ATOM 946 C C . LEU A 1 124 ? -12.839 11.627 5.927 1.00 85.62 124 LEU A C 1
ATOM 948 O O . LEU A 1 124 ? -12.588 12.793 5.635 1.00 85.62 124 LEU A O 1
ATOM 952 N N . MET A 1 125 ? -12.167 10.989 6.881 1.00 87.12 125 MET A N 1
ATOM 953 C CA . MET A 1 125 ? -11.076 11.593 7.659 1.00 87.12 125 MET A CA 1
ATOM 954 C C . MET A 1 125 ? -9.698 11.504 6.975 1.00 87.12 125 MET A C 1
ATOM 956 O O . MET A 1 125 ? -8.689 11.914 7.543 1.00 87.12 125 MET A O 1
ATOM 960 N N . GLY A 1 126 ? -9.639 11.052 5.719 1.00 84.62 126 GLY A N 1
ATOM 961 C CA . GLY A 1 126 ? -8.394 10.982 4.947 1.00 84.62 126 GLY A CA 1
ATOM 962 C C . GLY A 1 126 ? -7.551 9.735 5.225 1.00 84.62 126 GLY A C 1
ATOM 963 O O . GLY A 1 126 ? -6.367 9.718 4.898 1.00 84.62 126 GLY A O 1
ATOM 964 N N . GLY A 1 127 ? -8.149 8.699 5.812 1.00 91.69 127 GLY A N 1
ATOM 965 C CA . GLY A 1 127 ? -7.528 7.409 6.093 1.00 91.69 127 GLY A CA 1
ATOM 966 C C . GLY A 1 127 ? -7.850 6.900 7.495 1.00 91.69 127 GLY A C 1
ATOM 967 O O . GLY A 1 127 ? -8.515 7.564 8.287 1.00 91.69 127 GLY A O 1
ATOM 968 N N . ALA A 1 128 ? -7.364 5.704 7.815 1.00 93.00 128 ALA A N 1
ATOM 969 C CA . ALA A 1 128 ? -7.455 5.161 9.165 1.00 93.00 128 ALA A CA 1
ATOM 970 C C . ALA A 1 128 ? -6.413 5.808 10.094 1.00 93.00 128 ALA A C 1
ATOM 972 O O . ALA A 1 128 ? -5.292 6.106 9.669 1.00 93.00 128 ALA A O 1
ATOM 973 N N . LEU A 1 129 ? -6.768 5.976 11.371 1.00 92.69 129 LEU A N 1
ATOM 974 C CA . LEU A 1 129 ? -5.820 6.335 12.426 1.00 92.69 129 LEU A CA 1
ATOM 975 C C . LEU A 1 129 ? -4.702 5.279 12.480 1.00 92.69 129 LEU A C 1
ATOM 977 O O . LEU A 1 129 ? -4.979 4.097 12.678 1.00 92.69 129 LEU A O 1
ATOM 981 N N . ASP A 1 130 ? -3.461 5.708 12.255 1.00 95.00 130 ASP A N 1
ATOM 982 C CA . ASP A 1 130 ? -2.236 4.901 12.236 1.00 95.00 130 ASP A CA 1
ATOM 983 C C . ASP A 1 130 ? -2.375 3.624 11.385 1.00 95.00 130 ASP A C 1
ATOM 985 O O . ASP A 1 130 ? -2.024 2.521 11.796 1.00 95.00 130 ASP A O 1
ATOM 989 N N . GLY A 1 131 ? -2.979 3.759 10.197 1.00 92.62 131 GLY A N 1
ATOM 990 C CA . GLY A 1 131 ? -3.203 2.639 9.273 1.00 92.62 131 GLY A CA 1
ATOM 991 C C . GLY A 1 131 ? -4.260 1.624 9.733 1.00 92.62 131 GLY A C 1
ATOM 992 O O . GLY A 1 131 ? -4.534 0.659 9.021 1.00 92.62 131 GLY A O 1
ATOM 993 N N . GLY A 1 132 ? -4.897 1.856 10.881 1.00 94.69 132 GLY A N 1
ATOM 994 C CA . GLY A 1 132 ? -5.946 1.016 11.440 1.00 94.69 132 GLY A CA 1
ATOM 995 C C . GLY A 1 132 ? -5.455 -0.098 12.360 1.00 94.69 132 GLY A C 1
ATOM 996 O O . GLY A 1 132 ? -4.302 -0.144 12.795 1.00 94.69 132 GLY A O 1
ATOM 997 N N . ILE A 1 133 ? -6.373 -1.019 12.660 1.00 96.19 133 ILE A N 1
ATOM 998 C CA . ILE A 1 133 ? -6.034 -2.292 13.298 1.00 96.19 133 ILE A CA 1
ATOM 999 C C . ILE A 1 133 ? -5.380 -3.196 12.240 1.00 96.19 133 ILE A C 1
ATOM 1001 O O . ILE A 1 133 ? -6.004 -3.421 11.186 1.00 96.19 133 ILE A O 1
ATOM 1005 N N . PRO A 1 134 ? -4.157 -3.714 12.485 1.00 94.44 134 PRO A N 1
ATOM 1006 C CA . PRO A 1 134 ? -3.443 -4.516 11.501 1.00 94.44 134 PRO A CA 1
ATOM 1007 C C . PRO A 1 134 ? -4.259 -5.731 11.066 1.00 94.44 134 PRO A C 1
ATOM 1009 O O . PRO A 1 134 ? -4.856 -6.414 11.897 1.00 94.44 134 PRO A O 1
ATOM 1012 N N . ALA A 1 135 ? -4.260 -6.029 9.764 1.00 93.50 135 ALA A N 1
ATOM 1013 C CA . ALA A 1 135 ? -5.061 -7.120 9.204 1.00 93.50 135 ALA A CA 1
ATOM 1014 C C . ALA A 1 135 ? -4.778 -8.472 9.884 1.00 93.50 135 ALA A C 1
ATOM 1016 O O . ALA A 1 135 ? -5.711 -9.222 10.152 1.00 93.50 135 ALA A O 1
ATOM 1017 N N . ALA A 1 136 ? -3.513 -8.732 10.237 1.00 92.44 136 ALA A N 1
ATOM 1018 C CA . ALA A 1 136 ? -3.073 -9.963 10.895 1.00 92.44 136 ALA A CA 1
ATOM 1019 C C . ALA A 1 136 ? -3.692 -10.200 12.287 1.00 92.44 136 ALA A C 1
ATOM 1021 O O . ALA A 1 136 ? -3.784 -11.346 12.706 1.00 92.44 136 ALA A O 1
ATOM 1022 N N . VAL A 1 137 ? -4.117 -9.143 12.993 1.00 96.19 137 VAL A N 1
ATOM 1023 C CA . VAL A 1 137 ? -4.701 -9.232 14.351 1.00 96.19 137 VAL A CA 1
ATOM 1024 C C . VAL A 1 137 ? -6.139 -8.715 14.415 1.00 96.19 137 VAL A C 1
ATOM 1026 O O . VAL A 1 137 ? -6.732 -8.618 15.487 1.00 96.19 137 VAL A O 1
ATOM 1029 N N . ARG A 1 138 ? -6.723 -8.353 13.267 1.00 95.94 138 ARG A N 1
ATOM 1030 C CA . ARG A 1 138 ? -8.054 -7.738 13.205 1.00 95.94 138 ARG A CA 1
ATOM 1031 C C . ARG A 1 138 ? -9.154 -8.669 13.705 1.00 95.94 138 ARG A C 1
ATOM 1033 O O . ARG A 1 138 ? -10.072 -8.184 14.357 1.00 95.94 138 ARG A O 1
ATOM 1040 N N . GLY A 1 139 ? -9.062 -9.969 13.414 1.00 96.06 139 GLY A N 1
ATOM 1041 C CA . GLY A 1 139 ? -10.024 -10.959 13.913 1.00 96.06 139 GLY A CA 1
ATOM 1042 C C . GLY A 1 139 ? -10.093 -10.952 15.439 1.00 96.06 139 GLY A C 1
ATOM 1043 O O . GLY A 1 139 ? -11.164 -10.818 16.007 1.00 96.06 139 GLY A O 1
ATOM 1044 N N . ASP A 1 140 ? -8.935 -10.928 16.096 1.00 97.19 140 ASP A N 1
ATOM 1045 C CA . ASP A 1 140 ? -8.837 -10.931 17.558 1.00 97.19 140 ASP A CA 1
ATOM 1046 C C . ASP A 1 140 ? -9.388 -9.662 18.207 1.00 97.19 140 ASP A C 1
ATOM 1048 O O . ASP A 1 140 ? -9.962 -9.696 19.295 1.00 97.19 140 ASP A O 1
ATOM 1052 N N . PHE A 1 141 ? -9.194 -8.530 17.532 1.00 98.06 141 PHE A N 1
ATOM 1053 C CA . PHE A 1 141 ? -9.792 -7.267 17.933 1.00 98.06 141 PHE A CA 1
ATOM 1054 C C . PHE A 1 141 ? -11.319 -7.329 17.844 1.00 98.06 141 PHE A C 1
ATOM 1056 O O . PHE A 1 141 ? -11.998 -6.946 18.794 1.00 98.06 141 PHE A O 1
ATOM 1063 N N . ILE A 1 142 ? -11.855 -7.837 16.728 1.00 97.00 142 ILE A N 1
ATOM 1064 C CA . ILE A 1 142 ? -13.298 -8.009 16.520 1.00 97.00 142 ILE A CA 1
ATOM 1065 C C . ILE A 1 142 ? -13.883 -8.961 17.568 1.00 97.00 142 ILE A C 1
ATOM 1067 O O . ILE A 1 142 ? -14.864 -8.595 18.208 1.00 97.00 142 ILE A O 1
ATOM 1071 N N . ASP A 1 143 ? -13.237 -10.100 17.825 1.00 96.38 143 ASP A N 1
ATOM 1072 C CA . ASP A 1 143 ? -13.659 -11.063 18.846 1.00 96.38 143 ASP A CA 1
ATOM 1073 C C . ASP A 1 143 ? -13.745 -10.419 20.237 1.00 96.38 143 ASP A C 1
ATOM 1075 O O . ASP A 1 143 ? -14.677 -10.679 21.001 1.00 96.38 143 ASP A O 1
ATOM 1079 N N . TRP A 1 144 ? -12.792 -9.544 20.582 1.00 97.94 144 TRP A N 1
ATOM 1080 C CA . TRP A 1 144 ? -12.848 -8.782 21.829 1.00 97.94 144 TRP A CA 1
ATOM 1081 C C . TRP A 1 144 ? -14.033 -7.806 21.857 1.00 97.94 144 TRP A C 1
ATOM 1083 O O . TRP A 1 144 ? -14.763 -7.771 22.853 1.00 97.94 144 TRP A O 1
ATOM 1093 N N . VAL A 1 145 ? -14.256 -7.040 20.782 1.00 97.81 145 VAL A N 1
ATOM 1094 C CA . VAL A 1 145 ? -15.402 -6.118 20.695 1.00 97.81 145 VAL A CA 1
ATOM 1095 C C . VAL A 1 145 ? -16.724 -6.883 20.815 1.00 97.81 145 VAL A C 1
ATOM 1097 O O . VAL A 1 145 ? -17.606 -6.466 21.569 1.00 97.81 145 VAL A O 1
ATOM 1100 N N . ASP A 1 146 ? -16.849 -8.022 20.138 1.00 96.62 146 ASP A N 1
ATOM 1101 C CA . ASP A 1 146 ? -18.037 -8.872 20.178 1.00 96.62 146 ASP A CA 1
ATOM 1102 C C . ASP A 1 146 ? -18.272 -9.485 21.553 1.00 96.62 146 ASP A C 1
ATOM 1104 O O . ASP A 1 146 ? -19.405 -9.485 22.031 1.00 96.62 146 ASP A O 1
ATOM 1108 N N . ALA A 1 147 ? -17.222 -9.921 22.250 1.00 96.75 147 ALA A N 1
ATOM 1109 C CA . ALA A 1 147 ? -17.345 -10.434 23.611 1.00 96.75 147 ALA A CA 1
ATOM 1110 C C . ALA A 1 147 ? -17.841 -9.354 24.596 1.00 96.75 147 ALA A C 1
ATOM 1112 O O . ALA A 1 147 ? -18.702 -9.617 25.448 1.00 96.75 147 ALA A O 1
ATOM 1113 N N . VAL A 1 148 ? -17.366 -8.110 24.442 1.00 97.19 148 VAL A N 1
ATOM 1114 C CA . VAL A 1 148 ? -17.862 -6.960 25.215 1.00 97.19 148 VAL A CA 1
ATOM 1115 C C . VAL A 1 148 ? -19.327 -6.676 24.882 1.00 97.19 148 VAL A C 1
ATOM 1117 O O . VAL A 1 148 ? -20.142 -6.544 25.796 1.00 97.19 148 VAL A O 1
ATOM 1120 N N . ARG A 1 149 ? -19.691 -6.638 23.596 1.00 95.75 149 ARG A N 1
ATOM 1121 C CA . ARG A 1 149 ? -21.077 -6.431 23.140 1.00 95.75 149 ARG A CA 1
ATOM 1122 C C . ARG A 1 149 ? -22.015 -7.523 23.659 1.00 95.75 149 ARG A C 1
ATOM 1124 O O . ARG A 1 149 ? -23.055 -7.205 24.237 1.00 95.75 149 ARG A O 1
ATOM 1131 N N . ALA A 1 150 ? -21.623 -8.788 23.561 1.00 95.50 150 ALA A N 1
ATOM 1132 C CA . ALA A 1 150 ? -22.382 -9.918 24.089 1.00 95.50 150 ALA A CA 1
ATOM 1133 C C . ALA A 1 150 ? -22.584 -9.816 25.611 1.00 95.50 150 ALA A C 1
ATOM 1135 O O . ALA A 1 150 ? -23.681 -10.057 26.111 1.00 95.50 150 ALA A O 1
ATOM 1136 N N . SER A 1 151 ? -21.566 -9.365 26.352 1.00 95.62 151 SER A N 1
ATOM 1137 C CA . SER A 1 151 ? -21.655 -9.144 27.807 1.00 95.62 151 SER A CA 1
ATOM 1138 C C . SER A 1 151 ? -22.597 -7.999 28.201 1.00 95.62 151 SER A C 1
ATOM 1140 O O . SER A 1 151 ? -23.041 -7.930 29.348 1.00 95.62 151 SER A O 1
ATOM 1142 N N . MET A 1 152 ? -22.923 -7.110 27.259 1.00 94.12 152 MET A N 1
ATOM 1143 C CA . MET A 1 152 ? -23.965 -6.087 27.404 1.00 94.12 152 MET A CA 1
ATOM 1144 C C . MET A 1 152 ? -25.348 -6.565 26.926 1.00 94.12 152 MET A C 1
ATOM 1146 O O . MET A 1 152 ? -26.300 -5.792 26.955 1.00 94.12 152 MET A O 1
ATOM 1150 N N . GLY A 1 153 ? -25.482 -7.826 26.499 1.00 92.62 153 GLY A N 1
ATOM 1151 C CA . GLY A 1 153 ? -26.745 -8.421 26.049 1.00 92.62 153 GLY A CA 1
ATOM 1152 C C . GLY A 1 153 ? -27.057 -8.235 24.562 1.00 92.62 153 GLY A C 1
ATOM 1153 O O . GLY A 1 153 ? -28.176 -8.531 24.138 1.00 92.62 153 GLY A O 1
ATOM 1154 N N . VAL A 1 154 ? -26.095 -7.763 23.766 1.00 93.75 154 VAL A N 1
ATOM 1155 C CA . VAL A 1 154 ? -26.239 -7.633 22.311 1.00 93.75 154 VAL A CA 1
ATOM 1156 C C . VAL A 1 154 ? -26.244 -9.021 21.671 1.00 93.75 154 VAL A C 1
ATOM 1158 O O . VAL A 1 154 ? -25.410 -9.858 22.012 1.00 93.75 154 VAL A O 1
ATOM 1161 N N . ARG A 1 155 ? -27.192 -9.281 20.762 1.00 90.81 155 ARG A N 1
ATOM 1162 C CA . ARG A 1 155 ? -27.433 -10.630 20.218 1.00 90.81 155 ARG A CA 1
ATOM 1163 C C . ARG A 1 155 ? -26.848 -10.829 18.827 1.00 90.81 155 ARG A C 1
ATOM 1165 O O . ARG A 1 155 ? -26.508 -11.958 18.487 1.00 90.81 155 ARG A O 1
ATOM 1172 N N . SER A 1 156 ? -26.741 -9.758 18.040 1.00 91.38 156 SER A N 1
ATOM 1173 C CA . SER A 1 156 ? -26.210 -9.794 16.679 1.00 91.38 156 SER A CA 1
ATOM 1174 C C . SER A 1 156 ? -24.990 -8.875 16.498 1.00 91.38 156 SER A C 1
ATOM 1176 O O . SER A 1 156 ? -24.951 -7.768 17.053 1.00 91.38 156 SER A O 1
ATOM 1178 N N . PRO A 1 157 ? -24.009 -9.270 15.664 1.00 89.94 157 PRO A N 1
ATOM 1179 C CA . PRO A 1 157 ? -22.918 -8.399 15.218 1.00 89.94 157 PRO A CA 1
ATOM 1180 C C . PRO A 1 157 ? -23.380 -7.100 14.541 1.00 89.94 157 PRO A C 1
ATOM 1182 O O . PRO A 1 157 ? -22.646 -6.116 14.568 1.00 89.94 157 PRO A O 1
ATOM 1185 N N . ASP A 1 158 ? -24.584 -7.076 13.962 1.00 90.38 158 ASP A N 1
ATOM 1186 C CA . ASP A 1 158 ? -25.150 -5.910 13.263 1.00 90.38 158 ASP A CA 1
ATOM 1187 C C . ASP A 1 158 ? -26.065 -5.035 14.141 1.00 90.38 158 ASP A C 1
ATOM 1189 O O . ASP A 1 158 ? -26.534 -3.986 13.692 1.00 90.38 158 ASP A O 1
ATOM 1193 N N . ASP A 1 159 ? -26.333 -5.439 15.388 1.00 90.12 159 ASP A N 1
ATOM 1194 C CA . ASP A 1 159 ? -27.184 -4.661 16.293 1.00 90.12 159 ASP A CA 1
ATOM 1195 C C . ASP A 1 159 ? -26.493 -3.344 16.684 1.00 90.12 159 ASP A C 1
ATOM 1197 O O . ASP A 1 159 ? -25.322 -3.312 17.072 1.00 90.12 159 ASP A O 1
ATOM 1201 N N . LEU A 1 160 ? -27.218 -2.229 16.638 1.00 89.44 160 LEU A N 1
ATOM 1202 C CA . LEU A 1 160 ? -26.680 -0.957 17.114 1.00 89.44 160 LEU A CA 1
ATOM 1203 C C . LEU A 1 160 ? -26.732 -0.896 18.641 1.00 89.44 160 LEU A C 1
ATOM 1205 O O . LEU A 1 160 ? -27.751 -1.221 19.250 1.00 89.44 160 LEU A O 1
ATOM 1209 N N . VAL A 1 161 ? -25.657 -0.410 19.257 1.00 87.88 161 VAL A N 1
ATOM 1210 C CA . VAL A 1 161 ? -25.637 -0.085 20.689 1.00 87.88 161 VAL A CA 1
ATOM 1211 C C . VAL A 1 161 ? -25.628 1.426 20.823 1.00 87.88 161 VAL A C 1
ATOM 1213 O O . VAL A 1 161 ? -24.633 2.074 20.518 1.00 87.88 161 VAL A O 1
ATOM 1216 N N . ILE A 1 162 ? -26.735 2.002 21.281 1.00 82.06 162 ILE A N 1
ATOM 1217 C CA . ILE A 1 162 ? -26.855 3.449 21.472 1.00 82.06 162 ILE A CA 1
ATOM 1218 C C . ILE A 1 162 ? -26.745 3.745 22.965 1.00 82.06 162 ILE A C 1
ATOM 1220 O O . ILE A 1 162 ? -27.551 3.244 23.742 1.00 82.06 162 ILE A O 1
ATOM 1224 N N . ALA A 1 163 ? -25.761 4.567 23.342 1.00 75.56 163 ALA A N 1
ATOM 1225 C CA . ALA A 1 163 ? -25.573 5.081 24.702 1.00 75.56 163 ALA A CA 1
ATOM 1226 C C . ALA A 1 163 ? -25.697 3.996 25.802 1.00 75.56 163 ALA A C 1
ATOM 1228 O O . ALA A 1 163 ? -26.603 4.070 26.637 1.00 75.56 163 ALA A O 1
ATOM 1229 N N . PRO A 1 164 ? -24.812 2.976 25.816 1.00 80.81 164 PRO A N 1
ATOM 1230 C CA . PRO A 1 164 ? -24.883 1.925 26.825 1.00 80.81 164 PRO A CA 1
ATOM 1231 C C . PRO A 1 164 ? -24.715 2.531 28.230 1.00 80.81 164 PRO A C 1
ATOM 1233 O O . PRO A 1 164 ? -23.878 3.424 28.406 1.00 80.81 164 PRO A O 1
ATOM 1236 N N . PRO A 1 165 ? -25.458 2.059 29.250 1.00 88.56 165 PRO A N 1
ATOM 1237 C CA . PRO A 1 165 ? -25.259 2.519 30.618 1.00 88.56 165 PRO A CA 1
ATOM 1238 C C . PRO A 1 165 ? -23.797 2.327 31.037 1.00 88.56 165 PRO A C 1
ATOM 1240 O O . PRO A 1 165 ? -23.258 1.225 30.929 1.00 88.56 165 PRO A O 1
ATOM 1243 N N . GLN A 1 166 ? -23.153 3.383 31.548 1.00 90.19 166 GLN A N 1
ATOM 1244 C CA . GLN A 1 166 ? -21.717 3.367 31.865 1.00 90.19 166 GLN A CA 1
ATOM 1245 C C . GLN A 1 166 ? -21.323 2.175 32.752 1.00 90.19 166 GLN A C 1
ATOM 1247 O O . GLN A 1 166 ? -20.319 1.513 32.502 1.00 90.19 166 GLN A O 1
ATOM 1252 N N . ARG A 1 167 ? -22.149 1.850 33.754 1.00 93.31 167 ARG A N 1
ATOM 1253 C CA . ARG A 1 167 ? -21.924 0.714 34.659 1.00 93.31 167 ARG A CA 1
ATOM 1254 C C . ARG A 1 167 ? -21.893 -0.635 33.929 1.00 93.31 167 ARG A C 1
ATOM 1256 O O . ARG A 1 167 ? -21.101 -1.502 34.297 1.00 93.31 167 ARG A O 1
ATOM 1263 N N . ASP A 1 168 ? -22.747 -0.822 32.924 1.00 91.38 168 ASP A N 1
ATOM 1264 C CA . ASP A 1 168 ? -22.804 -2.066 32.153 1.00 91.38 168 ASP A CA 1
ATOM 1265 C C . ASP A 1 168 ? -21.595 -2.190 31.228 1.00 91.38 168 ASP A C 1
ATOM 1267 O O . ASP A 1 168 ? -20.986 -3.259 31.175 1.00 91.38 168 ASP A O 1
ATOM 1271 N N . LEU A 1 169 ? -21.192 -1.086 30.589 1.00 92.75 169 LEU A N 1
ATOM 1272 C CA . LEU A 1 169 ? -19.973 -1.027 29.784 1.00 92.75 169 LEU A CA 1
ATOM 1273 C C . LEU A 1 169 ? -18.725 -1.314 30.630 1.00 92.75 169 LEU A C 1
ATOM 1275 O O . LEU A 1 169 ? -17.906 -2.146 30.251 1.00 92.75 169 LEU A O 1
ATOM 1279 N N . GLU A 1 170 ? -18.589 -0.690 31.804 1.00 94.31 170 GLU A N 1
ATOM 1280 C CA . GLU A 1 170 ? -17.467 -0.948 32.717 1.00 94.31 170 GLU A CA 1
ATOM 1281 C C . GLU A 1 170 ? -17.415 -2.413 33.165 1.00 94.31 170 GLU A C 1
ATOM 1283 O O . GLU A 1 170 ? -16.342 -3.022 33.187 1.00 94.31 170 GLU A O 1
ATOM 1288 N N . ARG A 1 171 ? -18.569 -3.005 33.502 1.00 96.12 171 ARG A N 1
ATOM 1289 C CA . ARG A 1 171 ? -18.658 -4.427 33.857 1.00 96.12 171 ARG A CA 1
ATOM 1290 C C . ARG A 1 171 ? -18.255 -5.316 32.679 1.00 96.12 171 ARG A C 1
ATOM 1292 O O . ARG A 1 171 ? -17.480 -6.248 32.879 1.00 96.12 171 ARG A O 1
ATOM 1299 N N . ALA A 1 172 ? -18.751 -5.029 31.477 1.00 96.62 172 ALA A N 1
ATOM 1300 C CA . ALA A 1 172 ? -18.450 -5.796 30.273 1.00 96.62 172 ALA A CA 1
ATOM 1301 C C . ALA A 1 172 ? -16.964 -5.701 29.889 1.00 96.62 172 ALA A C 1
ATOM 1303 O O . ALA A 1 172 ? -16.344 -6.721 29.597 1.00 96.62 172 ALA A O 1
ATOM 1304 N N . LEU A 1 173 ? -16.356 -4.515 29.967 1.00 95.50 173 LEU A N 1
ATOM 1305 C CA . LEU A 1 173 ? -14.920 -4.332 29.734 1.00 95.50 173 LEU A CA 1
ATOM 1306 C C . LEU A 1 173 ? -14.076 -5.133 30.732 1.00 95.50 173 LEU A C 1
ATOM 1308 O O . LEU A 1 173 ? -13.150 -5.830 30.324 1.00 95.50 173 LEU A O 1
ATOM 1312 N N . ARG A 1 174 ? -14.418 -5.096 32.029 1.00 96.75 174 ARG A N 1
ATOM 1313 C CA . ARG A 1 174 ? -13.715 -5.890 33.054 1.00 96.75 174 ARG A CA 1
ATOM 1314 C C . ARG A 1 174 ? -13.856 -7.392 32.813 1.00 96.75 174 ARG A C 1
ATOM 1316 O O . ARG A 1 174 ? -12.866 -8.107 32.920 1.00 96.75 174 ARG A O 1
ATOM 1323 N N . ALA A 1 175 ? -15.055 -7.859 32.461 1.00 97.62 175 ALA A N 1
ATOM 1324 C CA . ALA A 1 175 ? -15.311 -9.273 32.182 1.00 97.62 175 ALA A CA 1
ATOM 1325 C C . ALA A 1 175 ? -14.507 -9.799 30.979 1.00 97.62 175 ALA A C 1
ATOM 1327 O O . ALA A 1 175 ? -14.149 -10.972 30.947 1.00 97.62 175 ALA A O 1
ATOM 1328 N N . ASN A 1 176 ? -14.180 -8.926 30.021 1.00 97.69 176 ASN A N 1
ATOM 1329 C CA . ASN A 1 176 ? -13.494 -9.288 28.779 1.00 97.69 176 ASN A CA 1
ATOM 1330 C C . ASN A 1 176 ? -12.039 -8.798 28.711 1.00 97.69 176 ASN A C 1
ATOM 1332 O O . ASN A 1 176 ? -11.436 -8.809 27.637 1.00 97.69 176 ASN A O 1
ATOM 1336 N N . MET A 1 177 ? -11.444 -8.410 29.846 1.00 96.44 177 MET A N 1
ATOM 1337 C CA . MET A 1 177 ? -10.065 -7.907 29.893 1.00 96.44 177 MET A CA 1
ATOM 1338 C C . MET A 1 177 ? -9.054 -8.937 29.373 1.0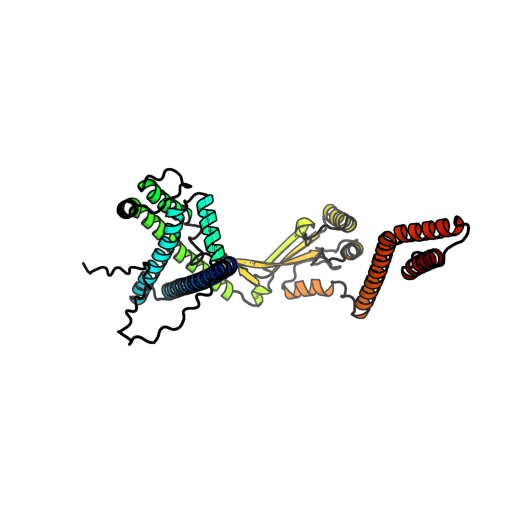0 96.44 177 MET A C 1
ATOM 1340 O O . MET A 1 177 ? -8.172 -8.598 28.594 1.00 96.44 177 MET A O 1
ATOM 1344 N N . ALA A 1 178 ? -9.235 -10.219 29.703 1.00 96.06 178 ALA A N 1
ATOM 1345 C CA . ALA A 1 178 ? -8.355 -11.281 29.215 1.00 96.06 178 ALA A CA 1
ATOM 1346 C C . ALA A 1 178 ? -8.385 -11.430 27.679 1.00 96.06 178 ALA A C 1
ATOM 1348 O O . ALA A 1 178 ? -7.391 -11.829 27.077 1.00 96.06 178 ALA A O 1
ATOM 1349 N N . ALA A 1 179 ? -9.513 -11.124 27.023 1.00 95.62 179 ALA A N 1
ATOM 1350 C CA . ALA A 1 179 ? -9.591 -11.121 25.562 1.00 95.62 179 ALA A CA 1
ATOM 1351 C C . ALA A 1 179 ? -8.829 -9.929 24.967 1.00 95.62 179 ALA A C 1
ATOM 1353 O O . ALA A 1 179 ? -8.063 -10.115 24.021 1.00 95.62 179 ALA A O 1
ATOM 1354 N N . TYR A 1 180 ? -8.966 -8.746 25.578 1.00 97.50 180 TYR A N 1
ATOM 1355 C CA . TYR A 1 180 ? -8.188 -7.564 25.206 1.00 97.50 180 TYR A CA 1
ATOM 1356 C C . TYR A 1 180 ? -6.682 -7.804 25.348 1.00 97.50 180 TYR A C 1
ATOM 1358 O O . TYR A 1 180 ? -5.937 -7.545 24.412 1.00 97.50 180 TYR A O 1
ATOM 1366 N N . GLU A 1 181 ? -6.225 -8.358 26.473 1.00 96.19 181 GLU A N 1
ATOM 1367 C CA . GLU A 1 181 ? -4.801 -8.627 26.719 1.00 96.19 181 GLU A CA 1
ATOM 1368 C C . GLU A 1 181 ? -4.201 -9.589 25.681 1.00 96.19 181 GLU A C 1
ATOM 1370 O O . GLU A 1 181 ? -3.092 -9.361 25.196 1.00 96.19 181 GLU A O 1
ATOM 1375 N N . ARG A 1 182 ? -4.946 -10.626 25.265 1.00 95.88 182 ARG A N 1
ATOM 1376 C CA . ARG A 1 182 ? -4.520 -11.531 24.177 1.00 95.88 182 ARG A CA 1
ATOM 1377 C C . ARG A 1 182 ? -4.410 -10.822 22.829 1.00 95.88 182 ARG A C 1
ATOM 1379 O O . ARG A 1 182 ? -3.506 -11.123 22.048 1.00 95.88 182 ARG A O 1
ATOM 1386 N N . TYR A 1 183 ? -5.350 -9.932 22.525 1.00 97.62 183 TYR A N 1
ATOM 1387 C CA . TYR A 1 183 ? -5.295 -9.107 21.322 1.00 97.62 183 TYR A CA 1
ATOM 1388 C C . TYR A 1 183 ? -4.092 -8.149 21.376 1.00 97.62 183 TYR A C 1
ATOM 1390 O O . TYR A 1 183 ? -3.275 -8.148 20.455 1.00 97.62 183 TYR A O 1
ATOM 1398 N N . ALA A 1 184 ? -3.933 -7.404 22.471 1.00 96.94 184 ALA A N 1
ATOM 1399 C CA . ALA A 1 184 ? -2.863 -6.430 22.656 1.00 96.94 184 ALA A CA 1
ATOM 1400 C C . ALA A 1 184 ? -1.475 -7.080 22.548 1.00 96.94 184 ALA A C 1
ATOM 1402 O O . ALA A 1 184 ? -0.620 -6.570 21.831 1.00 96.94 184 ALA A O 1
ATOM 1403 N N . ALA A 1 185 ? -1.272 -8.256 23.154 1.00 95.56 185 ALA A N 1
ATOM 1404 C CA . ALA A 1 185 ? -0.016 -8.996 23.035 1.00 95.56 185 ALA A CA 1
ATOM 1405 C C . ALA A 1 185 ? 0.325 -9.357 21.575 1.00 95.56 185 ALA A C 1
ATOM 1407 O O . ALA A 1 185 ? 1.473 -9.215 21.153 1.00 95.56 185 ALA A O 1
ATOM 1408 N N . ARG A 1 186 ? -0.667 -9.778 20.776 1.00 97.06 186 ARG A N 1
ATOM 1409 C CA . ARG A 1 186 ? -0.466 -10.070 19.345 1.00 97.06 186 ARG A CA 1
ATOM 1410 C C . ARG A 1 186 ? -0.256 -8.813 18.509 1.00 97.06 186 ARG A C 1
ATOM 1412 O O . ARG A 1 186 ? 0.567 -8.826 17.598 1.00 97.06 186 ARG A O 1
ATOM 1419 N N . ARG A 1 187 ? -0.956 -7.719 18.820 1.00 97.38 187 ARG A N 1
ATOM 1420 C CA . ARG A 1 187 ? -0.728 -6.402 18.206 1.00 97.38 187 ARG A CA 1
ATOM 1421 C C . ARG A 1 187 ? 0.710 -5.938 18.448 1.00 97.38 187 ARG A C 1
ATOM 1423 O O . ARG A 1 187 ? 1.377 -5.519 17.507 1.00 97.38 187 ARG A O 1
ATOM 1430 N N . ASP A 1 188 ? 1.200 -6.066 19.676 1.00 96.06 188 ASP A N 1
ATOM 1431 C CA . ASP A 1 188 ? 2.559 -5.671 20.045 1.00 96.06 188 ASP A CA 1
ATOM 1432 C C . ASP A 1 188 ? 3.598 -6.566 19.358 1.00 96.06 188 ASP A C 1
ATOM 1434 O O . ASP A 1 188 ? 4.560 -6.065 18.773 1.00 96.06 188 ASP A O 1
ATOM 1438 N N . GLN A 1 189 ? 3.373 -7.885 19.321 1.00 95.31 189 GLN A N 1
ATOM 1439 C CA . GL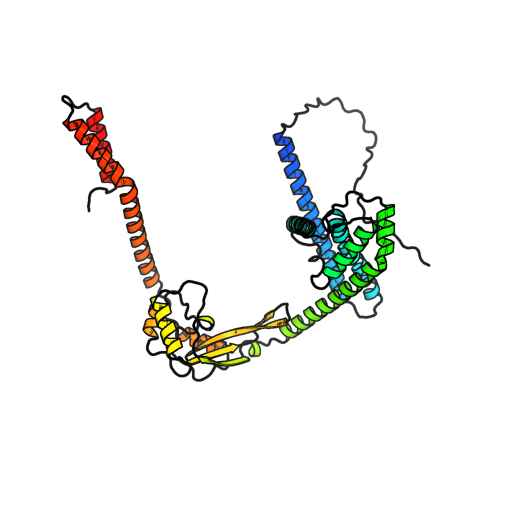N A 1 189 ? 4.195 -8.801 18.527 1.00 95.31 189 GLN A CA 1
ATOM 1440 C C . GLN A 1 189 ? 4.241 -8.377 17.050 1.00 95.31 189 GLN A C 1
ATOM 1442 O O . GLN A 1 189 ? 5.320 -8.320 16.457 1.00 95.31 189 GLN A O 1
ATOM 1447 N N . HIS A 1 190 ? 3.096 -8.016 16.467 1.00 95.94 190 HIS A N 1
ATOM 1448 C CA . HIS A 1 190 ? 3.027 -7.539 15.091 1.00 95.94 190 HIS A CA 1
ATOM 1449 C C . HIS A 1 190 ? 3.836 -6.246 14.869 1.00 95.94 190 HIS A C 1
ATOM 1451 O O . HIS A 1 190 ? 4.497 -6.132 13.839 1.00 95.94 190 HIS A O 1
ATOM 1457 N N . GLU A 1 191 ? 3.842 -5.293 15.809 1.00 95.69 191 GLU A N 1
ATOM 1458 C CA . GLU A 1 191 ? 4.688 -4.085 15.736 1.00 95.69 191 GLU A CA 1
ATOM 1459 C C . GLU A 1 191 ? 6.183 -4.450 15.678 1.00 95.69 191 GLU A C 1
ATOM 1461 O O . GLU A 1 191 ? 6.928 -3.940 14.836 1.00 95.69 191 GLU A O 1
ATOM 1466 N N . HIS A 1 192 ? 6.622 -5.398 16.512 1.00 95.00 192 HIS A N 1
ATOM 1467 C CA . HIS A 1 192 ? 7.998 -5.901 16.493 1.00 95.00 192 HIS A CA 1
ATOM 1468 C C . HIS A 1 192 ? 8.350 -6.612 15.179 1.00 95.00 192 HIS A C 1
ATOM 1470 O O . HIS A 1 192 ? 9.413 -6.368 14.603 1.00 95.00 192 HIS A O 1
ATOM 1476 N N . GLU A 1 193 ? 7.466 -7.475 14.680 1.00 94.75 193 GLU A N 1
ATOM 1477 C CA . GLU A 1 193 ? 7.664 -8.182 13.414 1.00 94.75 193 GLU A CA 1
ATOM 1478 C C . GLU A 1 193 ? 7.675 -7.229 12.217 1.00 94.75 193 GLU A C 1
ATOM 1480 O O . GLU A 1 193 ? 8.486 -7.399 11.303 1.00 94.75 193 GLU A O 1
ATOM 1485 N N . ALA A 1 194 ? 6.800 -6.221 12.215 1.00 92.56 194 ALA A N 1
ATOM 1486 C CA . ALA A 1 194 ? 6.747 -5.190 11.188 1.00 92.56 194 ALA A CA 1
ATOM 1487 C C . ALA A 1 194 ? 8.044 -4.380 11.152 1.00 92.56 194 ALA A C 1
ATOM 1489 O O . ALA A 1 194 ? 8.630 -4.216 10.081 1.00 92.56 194 ALA A O 1
ATOM 1490 N N . HIS A 1 195 ? 8.543 -3.958 12.313 1.00 94.00 195 HIS A N 1
ATOM 1491 C CA . HIS A 1 195 ? 9.832 -3.286 12.404 1.00 94.00 195 HIS A CA 1
ATOM 1492 C C . HIS A 1 195 ? 10.983 -4.189 11.927 1.00 94.00 195 HIS A C 1
ATOM 1494 O O . HIS A 1 195 ? 11.814 -3.772 11.120 1.00 94.00 195 HIS A O 1
ATOM 1500 N N . ALA A 1 196 ? 11.004 -5.462 12.336 1.00 92.81 196 ALA A N 1
ATOM 1501 C CA . ALA A 1 196 ? 12.013 -6.414 11.874 1.00 92.81 196 ALA A CA 1
ATOM 1502 C C . ALA A 1 196 ? 11.954 -6.637 10.350 1.00 92.81 196 ALA A C 1
ATOM 1504 O O . ALA A 1 196 ? 12.997 -6.750 9.704 1.00 92.81 196 ALA A O 1
ATOM 1505 N N . ARG A 1 197 ? 10.752 -6.675 9.751 1.00 91.00 197 ARG A N 1
ATOM 1506 C CA . ARG A 1 197 ? 10.577 -6.704 8.288 1.00 91.00 197 ARG A CA 1
ATOM 1507 C C . ARG A 1 197 ? 11.184 -5.462 7.642 1.00 91.00 197 ARG A C 1
ATOM 1509 O O . ARG A 1 197 ? 11.994 -5.609 6.734 1.00 91.00 197 ARG A O 1
ATOM 1516 N N . GLN A 1 198 ? 10.864 -4.268 8.139 1.00 91.31 198 GLN A N 1
ATOM 1517 C CA . GLN A 1 198 ? 11.408 -3.012 7.612 1.00 91.31 198 GLN A CA 1
ATOM 1518 C C . GLN A 1 198 ? 12.939 -2.976 7.668 1.00 91.31 198 GLN A C 1
ATOM 1520 O O . GLN A 1 198 ? 13.575 -2.589 6.691 1.00 91.31 198 GLN A O 1
ATOM 1525 N N . GLN A 1 199 ? 13.543 -3.443 8.764 1.00 91.88 199 GLN A N 1
ATOM 1526 C CA . GLN A 1 199 ? 14.999 -3.537 8.882 1.00 91.88 199 GLN A CA 1
ATOM 1527 C C . GLN A 1 199 ? 15.609 -4.513 7.871 1.00 91.88 199 GLN A C 1
ATOM 1529 O O . GLN A 1 199 ? 16.620 -4.189 7.250 1.00 91.88 199 GLN A O 1
ATOM 1534 N N . ARG A 1 200 ? 14.989 -5.684 7.658 1.00 90.75 200 ARG A N 1
ATOM 1535 C CA . ARG A 1 200 ? 15.440 -6.638 6.630 1.00 90.75 200 ARG A CA 1
ATOM 1536 C C . ARG A 1 200 ? 15.376 -6.029 5.234 1.00 90.75 200 ARG A C 1
ATOM 1538 O O . ARG A 1 200 ? 16.356 -6.113 4.503 1.00 90.75 200 ARG A O 1
ATOM 1545 N N . VAL A 1 201 ? 14.267 -5.372 4.896 1.00 88.50 201 VAL A N 1
ATOM 1546 C CA . VAL A 1 201 ? 14.096 -4.685 3.608 1.00 88.50 201 VAL A CA 1
ATOM 1547 C C . VAL A 1 201 ? 15.144 -3.585 3.441 1.00 88.50 201 VAL A C 1
ATOM 1549 O O . VAL A 1 201 ? 15.780 -3.496 2.395 1.00 88.50 201 VAL A O 1
ATOM 1552 N N . ALA A 1 202 ? 15.373 -2.764 4.468 1.00 88.44 202 ALA A N 1
ATOM 1553 C CA . ALA A 1 202 ? 16.377 -1.705 4.431 1.00 88.44 202 ALA A CA 1
ATOM 1554 C C . ALA A 1 202 ? 17.796 -2.263 4.237 1.00 88.44 202 ALA A C 1
ATOM 1556 O O . ALA A 1 202 ? 18.542 -1.751 3.405 1.00 88.44 202 ALA A O 1
ATOM 1557 N N . ALA A 1 203 ? 18.147 -3.344 4.939 1.00 89.12 203 ALA A N 1
ATOM 1558 C CA . ALA A 1 203 ? 19.430 -4.022 4.775 1.00 89.12 203 ALA A CA 1
ATOM 1559 C C . ALA A 1 203 ? 19.588 -4.617 3.366 1.00 89.12 203 ALA A C 1
ATOM 1561 O O . ALA A 1 203 ? 20.626 -4.430 2.734 1.00 89.12 203 ALA A O 1
ATOM 1562 N N . GLN A 1 204 ? 18.548 -5.268 2.834 1.00 88.00 204 GLN A N 1
ATOM 1563 C CA . GLN A 1 204 ? 18.539 -5.785 1.462 1.00 88.00 204 GLN A CA 1
ATOM 1564 C C . GLN A 1 204 ? 18.700 -4.660 0.432 1.00 88.00 204 GLN A C 1
ATOM 1566 O O . GLN A 1 204 ? 19.478 -4.803 -0.506 1.00 88.00 204 GLN A O 1
ATOM 1571 N N . ARG A 1 205 ? 18.016 -3.522 0.621 1.00 87.56 205 ARG A N 1
ATOM 1572 C CA . ARG A 1 205 ? 18.156 -2.333 -0.236 1.00 87.56 205 ARG A CA 1
ATOM 1573 C C . ARG A 1 205 ? 19.568 -1.756 -0.178 1.00 87.56 205 ARG A C 1
ATOM 1575 O O . ARG A 1 205 ? 20.120 -1.426 -1.221 1.00 87.56 205 ARG A O 1
ATOM 1582 N N . ALA A 1 206 ? 20.161 -1.663 1.012 1.00 87.62 206 ALA A N 1
ATOM 1583 C CA . ALA A 1 206 ? 21.531 -1.184 1.191 1.00 87.62 206 ALA A CA 1
ATOM 1584 C C . ALA A 1 206 ? 22.575 -2.129 0.568 1.00 87.62 206 ALA A C 1
ATOM 1586 O O . ALA A 1 206 ? 23.626 -1.674 0.126 1.00 87.62 206 ALA A O 1
ATOM 1587 N N . ALA A 1 207 ? 22.275 -3.429 0.490 1.00 86.62 207 ALA A N 1
ATOM 1588 C CA . ALA A 1 207 ? 23.126 -4.425 -0.155 1.00 86.62 207 ALA A CA 1
ATOM 1589 C C . ALA A 1 207 ? 23.057 -4.402 -1.698 1.00 86.62 207 ALA A C 1
ATOM 1591 O O . ALA A 1 207 ? 23.849 -5.086 -2.350 1.00 86.62 207 ALA A O 1
ATOM 1592 N N . LEU A 1 208 ? 22.144 -3.632 -2.308 1.00 88.31 208 LEU A N 1
ATOM 1593 C CA . LEU A 1 208 ? 22.064 -3.504 -3.765 1.00 88.31 208 LEU A CA 1
ATOM 1594 C C . LEU A 1 208 ? 23.272 -2.732 -4.310 1.00 88.31 208 LEU A C 1
ATOM 1596 O O . LEU A 1 208 ? 23.359 -1.509 -4.196 1.00 88.31 208 LEU A O 1
ATOM 1600 N N . THR A 1 209 ? 24.188 -3.440 -4.968 1.00 89.44 209 THR A N 1
ATOM 1601 C CA . THR A 1 209 ? 25.350 -2.826 -5.623 1.00 89.44 209 THR A CA 1
ATOM 1602 C C . THR A 1 209 ? 25.020 -2.415 -7.062 1.00 89.44 209 THR A C 1
ATOM 1604 O O . THR A 1 209 ? 24.234 -3.094 -7.724 1.00 89.44 209 THR A O 1
ATOM 1607 N N . PRO A 1 210 ? 25.637 -1.350 -7.615 1.00 90.38 210 PRO A N 1
ATOM 1608 C CA . PRO A 1 210 ? 25.473 -1.002 -9.028 1.00 90.38 210 PRO A CA 1
ATOM 1609 C C . PRO A 1 210 ? 25.765 -2.174 -9.976 1.00 90.38 210 PRO A C 1
ATOM 1611 O O . PRO A 1 210 ? 25.004 -2.395 -10.910 1.00 90.38 210 PRO A O 1
ATOM 1614 N N . ALA A 1 211 ? 26.804 -2.965 -9.688 1.00 88.75 211 ALA A N 1
ATOM 1615 C CA . ALA A 1 211 ? 27.146 -4.153 -10.467 1.00 88.75 211 ALA A CA 1
ATOM 1616 C C . ALA A 1 211 ? 26.075 -5.252 -10.361 1.00 88.75 211 ALA A C 1
ATOM 1618 O O . ALA A 1 211 ? 25.686 -5.819 -11.376 1.00 88.75 211 ALA A O 1
ATOM 1619 N N . GLY A 1 212 ? 25.550 -5.520 -9.160 1.00 86.62 212 GLY A N 1
ATOM 1620 C CA . GLY A 1 212 ? 24.480 -6.501 -8.956 1.00 86.62 212 GLY A CA 1
ATOM 1621 C C . GLY A 1 212 ? 23.166 -6.107 -9.634 1.00 86.62 212 GLY A C 1
ATOM 1622 O O . GLY A 1 212 ? 22.460 -6.970 -10.138 1.00 86.62 212 GLY A O 1
ATOM 1623 N N . ARG A 1 213 ? 22.867 -4.803 -9.723 1.00 88.50 213 ARG A N 1
ATOM 1624 C CA . ARG A 1 213 ? 21.704 -4.298 -10.476 1.00 88.50 213 ARG A CA 1
ATOM 1625 C C . ARG A 1 213 ? 21.817 -4.547 -11.979 1.00 88.50 213 ARG A C 1
ATOM 1627 O O . ARG A 1 213 ? 20.802 -4.718 -12.645 1.00 88.50 213 ARG A O 1
ATOM 1634 N N . GLU A 1 214 ? 23.040 -4.547 -12.497 1.00 91.44 214 GLU A N 1
ATOM 1635 C CA . GLU A 1 214 ? 23.320 -4.797 -13.907 1.00 91.44 214 GLU A CA 1
ATOM 1636 C C . GLU A 1 214 ? 23.482 -6.288 -14.216 1.00 91.44 214 GLU A C 1
ATOM 1638 O O . GLU A 1 214 ? 23.233 -6.687 -15.344 1.00 91.44 214 GLU A O 1
ATOM 1643 N N . ALA A 1 215 ? 23.890 -7.120 -13.260 1.00 92.69 215 ALA A N 1
ATOM 1644 C CA . ALA A 1 215 ? 24.206 -8.521 -13.509 1.00 92.69 215 ALA A CA 1
ATOM 1645 C C . ALA A 1 215 ? 22.984 -9.359 -13.928 1.00 92.69 215 ALA A C 1
ATOM 1647 O O . ALA A 1 215 ? 21.853 -9.146 -13.475 1.00 92.69 215 ALA A O 1
ATOM 1648 N N . LEU A 1 216 ? 23.237 -10.357 -14.776 1.00 93.88 216 LEU A N 1
ATOM 1649 C CA . LEU A 1 216 ? 22.287 -11.426 -15.064 1.00 93.88 216 LEU A CA 1
ATOM 1650 C C . LEU A 1 216 ? 22.040 -12.252 -13.790 1.00 93.88 216 LEU A C 1
ATOM 1652 O O . LEU A 1 216 ? 22.946 -12.898 -13.270 1.00 93.88 216 LEU A O 1
ATOM 1656 N N . ALA A 1 217 ? 20.802 -12.239 -13.306 1.00 92.94 217 ALA A N 1
ATOM 1657 C CA . ALA A 1 217 ? 20.353 -12.997 -12.141 1.00 92.94 217 ALA A CA 1
ATOM 1658 C C . ALA A 1 217 ? 19.873 -14.406 -12.507 1.00 92.94 217 ALA A C 1
ATOM 1660 O O . ALA A 1 217 ? 19.916 -15.316 -11.683 1.00 92.94 217 ALA A O 1
ATOM 1661 N N . GLY A 1 218 ? 19.378 -14.581 -13.731 1.00 94.69 218 GLY A N 1
ATOM 1662 C CA . GLY A 1 218 ? 18.906 -15.863 -14.231 1.00 94.69 218 GLY A CA 1
ATOM 1663 C C . GLY A 1 218 ? 18.576 -15.808 -15.713 1.00 94.69 218 GLY A C 1
ATOM 1664 O O . GLY A 1 218 ? 18.314 -14.742 -16.271 1.00 94.69 218 GLY A O 1
ATOM 1665 N N . SER A 1 219 ? 18.583 -16.971 -16.349 1.00 94.06 219 SER A N 1
ATOM 1666 C CA . SER A 1 219 ? 18.225 -17.125 -17.754 1.00 94.06 219 SER A CA 1
ATOM 1667 C C . SER A 1 219 ? 17.380 -18.369 -17.943 1.00 94.06 219 SER A C 1
ATOM 1669 O O . SER A 1 219 ? 17.721 -19.431 -17.424 1.00 94.06 219 SER A O 1
ATOM 1671 N N . GLU A 1 220 ? 16.335 -18.249 -18.743 1.00 94.62 220 GLU A N 1
ATOM 1672 C CA . GLU A 1 220 ? 15.469 -19.356 -19.120 1.00 94.62 220 GLU A CA 1
ATOM 1673 C C . GLU A 1 220 ? 15.414 -19.444 -20.641 1.00 94.62 220 GLU A C 1
ATOM 1675 O O . GLU A 1 220 ? 15.309 -18.434 -21.338 1.00 94.62 220 GLU A O 1
ATOM 1680 N N . THR A 1 221 ? 15.486 -20.664 -21.163 1.00 93.25 221 THR A N 1
ATOM 1681 C CA . THR A 1 221 ? 15.237 -20.940 -22.579 1.00 93.25 221 THR A CA 1
ATOM 1682 C C . THR A 1 221 ? 13.924 -21.689 -22.697 1.00 93.25 221 THR A C 1
ATOM 1684 O O . THR A 1 221 ? 13.590 -22.524 -21.855 1.00 93.25 221 THR A O 1
ATOM 1687 N N . GLY A 1 222 ? 13.146 -21.374 -23.724 1.00 92.75 222 GLY A N 1
ATOM 1688 C CA . GLY A 1 222 ? 11.855 -22.006 -23.918 1.00 92.75 222 GLY A CA 1
ATOM 1689 C C . GLY A 1 222 ? 11.262 -21.726 -25.283 1.00 92.75 222 GLY A C 1
ATOM 1690 O O . GLY A 1 222 ? 11.910 -21.191 -26.180 1.00 92.75 222 GLY A O 1
ATOM 1691 N N . VAL A 1 223 ? 10.004 -22.118 -25.424 1.00 93.75 223 VAL A N 1
ATOM 1692 C CA . VAL A 1 223 ? 9.194 -21.816 -26.601 1.00 93.75 223 VAL A CA 1
ATOM 1693 C C . VAL A 1 223 ? 8.488 -20.478 -26.385 1.00 93.75 223 VAL A C 1
ATOM 1695 O O . VAL A 1 223 ? 8.093 -20.172 -25.258 1.00 93.75 223 VAL A O 1
ATOM 1698 N N . PHE A 1 224 ? 8.348 -19.705 -27.460 1.00 92.81 224 PHE A N 1
ATOM 1699 C CA . PHE A 1 224 ? 7.535 -18.496 -27.523 1.00 92.81 224 PHE A CA 1
ATOM 1700 C C . PHE A 1 224 ? 6.094 -18.787 -27.090 1.00 92.81 224 PHE A C 1
ATOM 1702 O O . PHE A 1 224 ? 5.439 -19.647 -27.684 1.00 92.81 224 PHE A O 1
ATOM 1709 N N . ASP A 1 225 ? 5.600 -18.049 -26.098 1.00 90.31 225 ASP A N 1
ATOM 1710 C CA . ASP A 1 225 ? 4.193 -18.039 -25.701 1.00 90.31 225 ASP A CA 1
ATOM 1711 C C . ASP A 1 225 ? 3.653 -16.602 -25.800 1.00 90.31 225 ASP A C 1
ATOM 1713 O O . ASP A 1 225 ? 4.102 -15.723 -25.059 1.00 90.31 225 ASP A O 1
ATOM 1717 N N . PRO A 1 226 ? 2.672 -16.326 -26.678 1.00 85.94 226 PRO A N 1
ATOM 1718 C CA . PRO A 1 226 ? 2.122 -14.982 -26.834 1.00 85.94 226 PRO A CA 1
ATOM 1719 C C . PRO A 1 226 ? 1.466 -14.428 -25.558 1.00 85.94 226 PRO A C 1
ATOM 1721 O O . PRO A 1 226 ? 1.273 -13.218 -25.461 1.00 85.94 226 PRO A O 1
ATOM 1724 N N . ARG A 1 227 ? 1.123 -15.265 -24.570 1.00 84.06 227 ARG A N 1
ATOM 1725 C CA . ARG A 1 227 ? 0.585 -14.813 -23.276 1.00 84.06 227 ARG A CA 1
ATOM 1726 C C . ARG A 1 227 ? 1.665 -14.231 -22.372 1.00 84.06 227 ARG A C 1
ATOM 1728 O O . ARG A 1 227 ? 1.410 -13.238 -21.695 1.00 84.06 227 ARG A O 1
ATOM 1735 N N . ASP A 1 228 ? 2.849 -14.833 -22.396 1.00 82.88 228 ASP A N 1
ATOM 1736 C CA . ASP A 1 228 ? 3.945 -14.510 -21.481 1.00 82.88 228 ASP A CA 1
ATOM 1737 C C . ASP A 1 228 ? 4.994 -13.592 -22.116 1.00 82.88 228 ASP A C 1
ATOM 1739 O O . ASP A 1 228 ? 5.732 -12.901 -21.405 1.00 82.88 228 ASP A O 1
ATOM 1743 N N . ASP A 1 229 ? 5.077 -13.574 -23.448 1.00 85.62 229 ASP A N 1
ATOM 1744 C CA . ASP A 1 229 ? 6.156 -12.920 -24.189 1.00 85.62 229 ASP A CA 1
ATOM 1745 C C . ASP A 1 229 ? 5.742 -11.634 -24.923 1.00 85.62 229 ASP A C 1
ATOM 1747 O O . ASP A 1 229 ? 6.612 -10.902 -25.397 1.00 85.62 229 ASP A O 1
ATOM 1751 N N . VAL A 1 230 ? 4.444 -11.313 -24.967 1.00 83.19 230 VAL A N 1
ATOM 1752 C CA . VAL A 1 230 ? 3.888 -10.110 -25.616 1.00 83.19 230 VAL A CA 1
ATOM 1753 C C . VAL A 1 230 ? 3.199 -9.215 -24.582 1.00 83.19 230 VAL A C 1
ATOM 1755 O O . VAL A 1 230 ? 2.580 -9.685 -23.628 1.00 83.19 230 VAL A O 1
ATOM 1758 N N . VAL A 1 231 ? 3.280 -7.893 -24.762 1.00 72.88 231 VAL A N 1
ATOM 1759 C CA . VAL A 1 231 ? 2.666 -6.905 -23.858 1.00 72.88 231 VAL A CA 1
ATOM 1760 C C . VAL A 1 231 ? 1.136 -6.896 -24.031 1.00 72.88 231 VAL A C 1
ATOM 1762 O O . VAL A 1 231 ? 0.575 -6.159 -24.847 1.00 72.88 231 VAL A O 1
ATOM 1765 N N . SER A 1 232 ? 0.455 -7.724 -23.237 1.00 61.38 232 SER A N 1
ATOM 1766 C CA . SER A 1 232 ? -0.957 -8.119 -23.389 1.00 61.38 232 SER A CA 1
ATOM 1767 C C . SER A 1 232 ? -1.991 -7.122 -22.816 1.00 61.38 232 SER A C 1
ATOM 1769 O O . SER A 1 232 ? -2.905 -7.494 -22.085 1.00 61.38 232 SER A O 1
ATOM 1771 N N . ALA A 1 233 ? -1.858 -5.824 -23.113 1.00 50.53 233 ALA A N 1
ATOM 1772 C CA . ALA A 1 233 ? -2.768 -4.790 -22.585 1.00 50.53 233 ALA A CA 1
ATOM 1773 C C . ALA A 1 233 ? -3.896 -4.357 -23.552 1.00 50.53 233 ALA A C 1
ATOM 1775 O O . ALA A 1 233 ? -4.760 -3.572 -23.166 1.00 50.53 233 ALA A O 1
ATOM 1776 N N . ALA A 1 234 ? -3.918 -4.831 -24.803 1.00 57.47 234 ALA A N 1
ATOM 1777 C CA . ALA A 1 234 ? -4.956 -4.483 -25.781 1.00 57.47 234 ALA A CA 1
ATOM 1778 C C . ALA A 1 234 ? -5.280 -5.654 -26.720 1.00 57.47 234 ALA A C 1
ATOM 1780 O O . ALA A 1 234 ? -4.468 -6.562 -26.880 1.00 57.47 234 ALA A O 1
ATOM 1781 N N . ARG A 1 235 ? -6.453 -5.606 -27.370 1.00 68.69 235 ARG A N 1
ATOM 1782 C CA . ARG A 1 235 ? -6.813 -6.552 -28.437 1.00 68.69 235 ARG A CA 1
ATOM 1783 C C . ARG A 1 235 ? -5.782 -6.468 -29.566 1.00 68.69 235 ARG A C 1
ATOM 1785 O O . ARG A 1 235 ? -5.544 -5.383 -30.095 1.00 68.69 235 ARG A O 1
ATOM 1792 N N . LEU A 1 236 ? -5.192 -7.609 -29.911 1.00 78.38 236 LEU A N 1
ATOM 1793 C CA . LEU A 1 236 ? -4.317 -7.756 -31.071 1.00 78.38 236 LEU A CA 1
ATOM 1794 C C . LEU A 1 236 ? -5.145 -7.618 -32.356 1.00 78.38 236 LEU A C 1
ATOM 1796 O O . LEU A 1 236 ? -6.333 -7.955 -32.373 1.00 78.38 236 LEU A O 1
ATOM 1800 N N . SER A 1 237 ? -4.533 -7.118 -33.432 1.00 84.06 237 SER A N 1
ATOM 1801 C CA . SER A 1 237 ? -5.139 -7.236 -34.759 1.00 84.06 237 SER A CA 1
ATOM 1802 C C . SER A 1 237 ? -5.230 -8.719 -35.134 1.00 84.06 237 SER A C 1
ATOM 1804 O O . SER A 1 237 ? -4.406 -9.523 -34.698 1.00 84.06 237 SER A O 1
ATOM 1806 N N . ALA A 1 238 ? -6.220 -9.095 -35.946 1.00 86.38 238 ALA A N 1
ATOM 1807 C CA . ALA A 1 238 ? -6.367 -10.482 -36.396 1.00 86.38 238 ALA A CA 1
ATOM 1808 C C . ALA A 1 238 ? -5.121 -10.980 -37.154 1.00 86.38 238 ALA A C 1
ATOM 1810 O O . ALA A 1 238 ? -4.756 -12.148 -37.059 1.00 86.38 238 ALA A O 1
ATOM 1811 N N . GLU A 1 239 ? -4.451 -10.076 -37.873 1.00 89.06 239 GLU A N 1
ATOM 1812 C CA . GLU A 1 239 ? -3.202 -10.352 -38.581 1.00 89.06 239 GLU A CA 1
ATOM 1813 C C . GLU A 1 239 ? -2.046 -10.647 -37.618 1.00 89.06 239 GLU A C 1
ATOM 1815 O O . GLU A 1 239 ? -1.393 -11.683 -37.745 1.00 89.06 239 GLU A O 1
ATOM 1820 N N . LEU A 1 240 ? -1.828 -9.791 -36.613 1.00 86.44 240 LEU A N 1
ATOM 1821 C CA . LEU A 1 240 ? -0.778 -10.006 -35.619 1.00 86.44 240 LEU A CA 1
ATOM 1822 C C . LEU A 1 240 ? -1.046 -11.279 -34.807 1.00 86.44 240 LEU A C 1
ATOM 1824 O O . LEU A 1 240 ? -0.136 -12.076 -34.612 1.00 86.44 240 LEU A O 1
ATOM 1828 N N . ASP A 1 241 ? -2.291 -11.518 -34.394 1.00 88.56 241 ASP A N 1
ATOM 1829 C CA . ASP A 1 241 ? -2.677 -12.730 -33.661 1.00 88.56 241 ASP A CA 1
ATOM 1830 C C . ASP A 1 241 ? -2.392 -14.012 -34.466 1.00 88.56 241 ASP A C 1
ATOM 1832 O O . ASP A 1 241 ? -1.809 -14.966 -33.947 1.00 88.56 241 ASP A O 1
ATOM 1836 N N . ALA A 1 242 ? -2.702 -14.013 -35.768 1.00 89.88 242 ALA A N 1
ATOM 1837 C CA . ALA A 1 242 ? -2.396 -15.136 -36.651 1.00 89.88 242 ALA A CA 1
ATOM 1838 C C . ALA A 1 242 ? -0.883 -15.386 -36.778 1.00 89.88 242 ALA A C 1
ATOM 1840 O O . ALA A 1 242 ? -0.439 -16.537 -36.706 1.00 89.88 242 ALA A O 1
ATOM 1841 N N . LEU A 1 243 ? -0.085 -14.322 -36.929 1.00 90.44 243 LEU A N 1
ATOM 1842 C CA . LEU A 1 243 ? 1.374 -14.416 -37.024 1.00 90.44 243 LEU A CA 1
ATOM 1843 C C . LEU A 1 243 ? 1.998 -14.924 -35.715 1.00 90.44 243 LEU A C 1
ATOM 1845 O O . LEU A 1 243 ? 2.826 -15.835 -35.743 1.00 90.44 243 LEU A O 1
ATOM 1849 N N . LEU A 1 244 ? 1.564 -14.411 -34.561 1.00 90.19 244 LEU A N 1
ATOM 1850 C CA . LEU A 1 244 ? 2.019 -14.881 -33.247 1.00 90.19 244 LEU A CA 1
ATOM 1851 C C . LEU A 1 244 ? 1.607 -16.338 -32.988 1.00 90.19 244 LEU A C 1
ATOM 1853 O O . LEU A 1 244 ? 2.403 -17.137 -32.488 1.00 90.19 244 LEU A O 1
ATOM 1857 N N . GLY A 1 245 ? 0.390 -16.720 -33.383 1.00 88.62 245 GLY A N 1
ATOM 1858 C CA . GLY A 1 245 ? -0.082 -18.101 -33.312 1.00 88.62 245 GLY A CA 1
ATOM 1859 C C . GLY A 1 245 ? 0.739 -19.057 -34.184 1.00 88.62 245 GLY A C 1
ATOM 1860 O O . GLY A 1 245 ? 0.974 -20.203 -33.791 1.00 88.62 245 GLY A O 1
ATOM 1861 N N . ALA A 1 246 ? 1.223 -18.600 -35.343 1.00 91.56 246 ALA A N 1
ATOM 1862 C CA . ALA A 1 246 ? 2.129 -19.374 -36.187 1.00 91.56 246 ALA A CA 1
ATOM 1863 C C . ALA A 1 246 ? 3.498 -19.585 -35.519 1.00 91.56 246 ALA A C 1
ATOM 1865 O O . ALA A 1 246 ? 4.004 -20.706 -35.543 1.00 91.56 246 ALA A O 1
ATOM 1866 N N . LEU A 1 247 ? 4.058 -18.562 -34.857 1.00 91.50 247 LEU A N 1
ATOM 1867 C CA . LEU A 1 247 ? 5.307 -18.692 -34.089 1.00 91.50 247 LEU A CA 1
ATOM 1868 C C . LEU A 1 247 ? 5.193 -19.713 -32.959 1.00 91.50 247 LEU A C 1
ATOM 1870 O O . LEU A 1 247 ? 6.085 -20.545 -32.773 1.00 91.50 247 LEU A O 1
ATOM 1874 N N . TRP A 1 248 ? 4.083 -19.664 -32.223 1.00 90.88 248 TRP A N 1
ATOM 1875 C CA . TRP A 1 248 ? 3.829 -20.592 -31.129 1.00 90.88 248 TRP A CA 1
ATOM 1876 C C . TRP A 1 248 ? 3.731 -22.038 -31.635 1.00 90.88 248 TRP A C 1
ATOM 1878 O O . TRP A 1 248 ? 4.399 -22.929 -31.106 1.00 90.88 248 TRP A O 1
ATOM 1888 N N . LYS A 1 249 ? 2.989 -22.271 -32.729 1.00 91.19 249 LYS A N 1
ATOM 1889 C CA . LYS A 1 249 ? 2.894 -23.588 -33.390 1.00 91.19 249 LYS A CA 1
ATOM 1890 C C . LYS A 1 249 ? 4.235 -24.075 -33.937 1.00 91.19 249 LYS A C 1
ATOM 1892 O O . LYS A 1 249 ? 4.542 -25.258 -33.821 1.00 91.19 249 LYS A O 1
ATOM 1897 N N . ALA A 1 250 ? 5.038 -23.171 -34.496 1.00 91.19 250 ALA A N 1
ATOM 1898 C CA . ALA A 1 250 ? 6.387 -23.458 -34.982 1.00 91.19 250 ALA A CA 1
ATOM 1899 C C . ALA A 1 250 ? 7.400 -23.695 -33.848 1.00 91.19 250 ALA A C 1
ATOM 1901 O O . ALA A 1 250 ? 8.551 -24.034 -34.113 1.00 91.19 250 ALA A O 1
ATOM 1902 N N . ARG A 1 251 ? 6.976 -23.538 -32.587 1.00 93.00 251 ARG A N 1
ATOM 1903 C CA . ARG A 1 251 ? 7.808 -23.665 -31.390 1.00 93.00 251 ARG A CA 1
ATOM 1904 C C . ARG A 1 251 ? 9.042 -22.762 -31.429 1.00 93.00 251 ARG A C 1
ATOM 1906 O O . ARG A 1 251 ? 10.122 -23.179 -31.011 1.00 93.00 251 ARG A O 1
ATOM 1913 N N . GLN A 1 252 ? 8.870 -21.534 -31.923 1.00 94.62 252 GLN A N 1
ATOM 1914 C CA . GLN A 1 252 ? 9.947 -20.552 -32.021 1.00 94.62 252 GLN A CA 1
ATOM 1915 C C . GLN A 1 252 ? 10.663 -20.403 -30.673 1.00 94.62 252 GLN A C 1
ATOM 1917 O O . GLN A 1 252 ? 10.022 -20.215 -29.639 1.00 94.62 252 GLN A O 1
ATOM 1922 N N . GLY A 1 253 ? 11.992 -20.498 -30.682 1.00 93.94 253 GLY A N 1
ATOM 1923 C CA . GLY A 1 253 ? 12.796 -20.410 -29.469 1.00 93.94 253 GLY A CA 1
ATOM 1924 C C . GLY A 1 253 ? 12.859 -18.983 -28.927 1.00 93.94 253 GLY A C 1
ATOM 1925 O O . GLY A 1 253 ? 13.096 -18.038 -29.685 1.00 93.94 253 GLY A O 1
ATOM 1926 N N . VAL A 1 254 ? 12.699 -18.846 -27.612 1.00 94.19 254 VAL A N 1
ATOM 1927 C CA . VAL A 1 254 ? 12.827 -17.591 -26.864 1.00 94.19 254 VAL A CA 1
ATOM 1928 C C . VAL A 1 254 ? 13.777 -17.780 -25.692 1.00 94.19 254 VAL A C 1
ATOM 1930 O O . VAL A 1 254 ? 13.786 -18.805 -25.008 1.00 94.19 254 VAL A O 1
ATOM 1933 N N . LEU A 1 255 ? 14.573 -16.749 -25.466 1.00 94.06 255 LEU A N 1
ATOM 1934 C CA . LEU A 1 255 ? 15.487 -16.592 -24.356 1.00 94.06 255 LEU A CA 1
ATOM 1935 C C . LEU A 1 255 ? 14.950 -15.489 -23.435 1.00 94.06 255 LEU A C 1
ATOM 1937 O O . LEU A 1 255 ? 14.754 -14.355 -23.873 1.00 94.06 255 LEU A O 1
ATOM 1941 N N . ARG A 1 256 ? 14.719 -15.812 -22.161 1.00 93.75 256 ARG A N 1
ATOM 1942 C CA . ARG A 1 256 ? 14.209 -14.894 -21.133 1.00 93.75 256 ARG A CA 1
ATOM 1943 C C . ARG A 1 256 ? 15.321 -14.613 -20.132 1.00 93.75 256 ARG A C 1
ATOM 1945 O O . ARG A 1 256 ? 15.800 -15.518 -19.455 1.00 93.75 256 ARG A O 1
ATOM 1952 N N . CYS A 1 257 ? 15.745 -13.362 -20.058 1.00 94.06 257 CYS A N 1
ATOM 1953 C CA . CYS A 1 257 ? 16.887 -12.924 -19.269 1.00 94.06 257 CYS A CA 1
ATOM 1954 C C . CYS A 1 257 ? 16.410 -12.051 -18.110 1.00 94.06 257 CYS A C 1
ATOM 1956 O O . CYS A 1 257 ? 15.794 -11.006 -18.330 1.00 94.06 257 CYS A O 1
ATOM 1958 N N . LYS A 1 258 ? 16.704 -12.481 -16.884 1.00 95.31 258 LYS A N 1
ATOM 1959 C CA . LYS A 1 258 ? 16.330 -11.816 -15.636 1.00 95.31 258 LYS A CA 1
ATOM 1960 C C . LYS A 1 258 ? 17.534 -11.064 -15.081 1.00 95.31 258 LYS A C 1
ATOM 1962 O O . LYS A 1 258 ? 18.538 -11.693 -14.760 1.00 95.31 258 LYS A O 1
ATOM 1967 N N . TYR A 1 259 ? 17.431 -9.750 -14.922 1.00 94.25 259 TYR A N 1
ATOM 1968 C CA . TYR A 1 259 ? 18.513 -8.884 -14.443 1.00 94.25 259 TYR A CA 1
ATOM 1969 C C . TYR A 1 259 ? 18.188 -8.232 -13.105 1.00 94.25 259 TYR A C 1
ATOM 1971 O O . TYR A 1 259 ? 17.034 -7.893 -12.819 1.00 94.25 259 TYR A O 1
ATOM 1979 N N . GLY A 1 260 ? 19.228 -8.025 -12.299 1.00 92.31 260 GLY A N 1
ATOM 1980 C CA . GLY A 1 260 ? 19.146 -7.344 -11.014 1.00 92.31 260 GLY A CA 1
ATOM 1981 C C . GLY A 1 260 ? 19.342 -8.274 -9.811 1.00 92.31 260 GLY A C 1
ATOM 1982 O O . GLY A 1 260 ? 20.047 -9.277 -9.908 1.00 92.31 260 GLY A O 1
ATOM 1983 N N . PRO A 1 261 ? 18.728 -7.977 -8.654 1.00 91.81 261 PRO A N 1
ATOM 1984 C CA . PRO A 1 261 ? 17.591 -7.076 -8.475 1.00 91.81 261 PRO A CA 1
ATOM 1985 C C . PRO A 1 261 ? 17.947 -5.591 -8.587 1.00 91.81 261 PRO A C 1
ATOM 1987 O O . PRO A 1 261 ? 18.995 -5.168 -8.115 1.00 91.81 261 PRO A O 1
ATOM 1990 N N . HIS A 1 262 ? 17.062 -4.787 -9.182 1.00 88.69 262 HIS A N 1
ATOM 1991 C CA . HIS A 1 262 ? 17.219 -3.328 -9.276 1.00 88.69 262 HIS A CA 1
ATOM 1992 C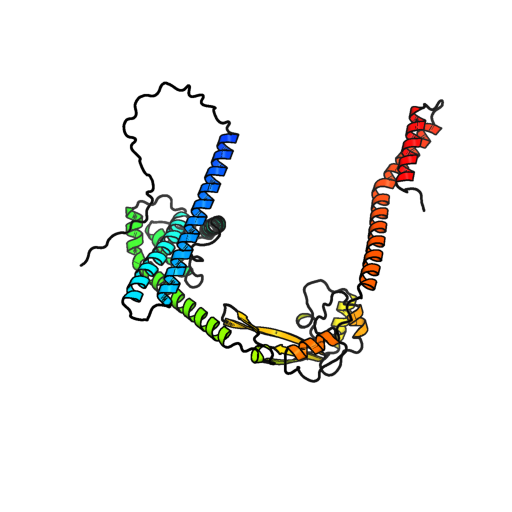 C . HIS A 1 262 ? 16.535 -2.574 -8.122 1.00 88.69 262 HIS A C 1
ATOM 1994 O O . HIS A 1 262 ? 16.792 -1.388 -7.917 1.00 88.69 262 HIS A O 1
ATOM 2000 N N . GLY A 1 263 ? 15.704 -3.269 -7.343 1.00 89.38 263 GLY A N 1
ATOM 2001 C CA . GLY A 1 263 ? 15.021 -2.753 -6.161 1.00 89.38 263 GLY A CA 1
ATOM 2002 C C . GLY A 1 263 ? 14.530 -3.883 -5.255 1.00 89.38 263 GLY A C 1
ATOM 2003 O O . GLY A 1 263 ? 14.650 -5.056 -5.596 1.00 89.38 263 GLY A O 1
ATOM 2004 N N . ILE A 1 264 ? 13.962 -3.527 -4.104 1.00 90.31 264 ILE A N 1
ATOM 2005 C CA . ILE A 1 264 ? 13.302 -4.459 -3.177 1.00 90.31 264 ILE A CA 1
ATOM 2006 C C . ILE A 1 264 ? 11.942 -3.857 -2.814 1.00 90.31 264 ILE A C 1
ATOM 2008 O O . ILE A 1 264 ? 11.888 -2.694 -2.395 1.00 90.31 264 ILE A O 1
ATOM 2012 N N . HIS A 1 265 ? 10.863 -4.623 -2.964 1.00 87.94 265 HIS A N 1
ATOM 2013 C CA . HIS A 1 265 ? 9.523 -4.238 -2.521 1.00 87.94 265 HIS A CA 1
ATOM 2014 C C . HIS A 1 265 ? 9.450 -4.061 -1.000 1.00 87.94 265 HIS A C 1
ATOM 2016 O O . HIS A 1 265 ? 10.277 -4.580 -0.255 1.00 87.94 265 HIS A O 1
ATOM 2022 N N . ASP A 1 266 ? 8.414 -3.380 -0.511 1.00 78.50 266 ASP A N 1
ATOM 2023 C CA . ASP A 1 266 ? 8.169 -3.276 0.936 1.00 78.50 266 ASP A CA 1
ATOM 2024 C C . ASP A 1 266 ? 7.840 -4.639 1.579 1.00 78.50 266 ASP A C 1
ATOM 2026 O O . ASP A 1 266 ? 8.003 -4.808 2.787 1.00 78.50 266 ASP A O 1
ATOM 2030 N N . SER A 1 267 ? 7.448 -5.637 0.774 1.00 81.19 267 SER A N 1
ATOM 2031 C CA . SER A 1 267 ? 7.310 -7.042 1.185 1.00 81.19 267 SER A CA 1
ATOM 2032 C C . SER A 1 267 ? 8.653 -7.749 1.429 1.00 81.19 267 SER A C 1
ATOM 2034 O O . SER A 1 267 ? 8.673 -8.811 2.048 1.00 81.19 267 SER A O 1
ATOM 2036 N N . GLY A 1 268 ? 9.773 -7.180 0.967 1.00 83.25 268 GLY A N 1
ATOM 2037 C CA . GLY A 1 268 ? 11.088 -7.834 0.942 1.00 83.25 268 GLY A CA 1
ATOM 2038 C C . GLY A 1 268 ? 11.366 -8.644 -0.318 1.00 83.25 268 GLY A C 1
ATOM 2039 O O . GLY A 1 268 ? 12.438 -9.235 -0.437 1.00 83.25 268 GLY A O 1
ATOM 2040 N N . GLU A 1 269 ? 10.438 -8.660 -1.274 1.00 89.12 269 GLU A N 1
ATOM 2041 C CA . GLU A 1 269 ? 10.642 -9.354 -2.540 1.00 89.12 269 GLU A CA 1
ATOM 2042 C C . GLU A 1 269 ? 11.554 -8.549 -3.481 1.00 89.12 269 GLU A C 1
ATOM 2044 O O . GLU A 1 269 ? 11.335 -7.348 -3.686 1.00 89.12 269 GLU A O 1
ATOM 2049 N N . PRO A 1 270 ? 12.586 -9.184 -4.064 1.00 89.50 270 PRO A N 1
ATOM 2050 C CA . PRO A 1 270 ? 13.467 -8.530 -5.015 1.00 89.50 270 PRO A CA 1
ATOM 2051 C C . PRO A 1 270 ? 12.770 -8.231 -6.346 1.00 89.50 270 PRO A C 1
ATOM 2053 O O . PRO A 1 270 ? 12.102 -9.083 -6.931 1.00 89.50 270 PRO A O 1
ATOM 2056 N N . LEU A 1 271 ? 12.983 -7.015 -6.845 1.00 91.38 271 LEU A N 1
ATOM 2057 C CA . LEU A 1 271 ? 12.496 -6.539 -8.135 1.00 91.38 271 LEU A CA 1
ATOM 2058 C C . LEU A 1 271 ? 13.529 -6.796 -9.225 1.00 91.38 271 LEU A C 1
ATOM 2060 O O . LEU A 1 271 ? 14.667 -6.335 -9.124 1.00 91.38 271 LEU A O 1
ATOM 2064 N N . TYR A 1 272 ? 13.116 -7.479 -10.288 1.00 93.19 272 TYR A N 1
ATOM 2065 C CA . TYR A 1 272 ? 13.972 -7.817 -11.423 1.00 93.19 272 TYR A CA 1
ATOM 2066 C C . TYR A 1 272 ? 13.439 -7.225 -12.717 1.00 93.19 272 TYR A C 1
ATOM 2068 O O . TYR A 1 272 ? 12.236 -7.031 -12.879 1.00 93.19 272 TYR A O 1
ATOM 2076 N N . GLU A 1 273 ? 14.351 -6.965 -13.644 1.00 91.38 273 GLU A N 1
ATOM 2077 C CA . GLU A 1 273 ? 14.020 -6.560 -15.006 1.00 91.38 273 GLU A CA 1
ATOM 2078 C C . GLU A 1 273 ? 14.122 -7.772 -15.932 1.00 91.38 273 GLU A C 1
ATOM 2080 O O . GLU A 1 273 ? 15.066 -8.556 -15.832 1.00 91.38 273 GLU A O 1
ATOM 2085 N N . TRP A 1 274 ? 13.140 -7.941 -16.815 1.00 90.62 274 TRP A N 1
ATOM 2086 C CA . TRP A 1 274 ? 13.094 -9.058 -17.751 1.00 90.62 274 TRP A CA 1
ATOM 2087 C C . TRP A 1 274 ? 13.257 -8.562 -19.181 1.00 90.62 274 TRP A C 1
ATOM 2089 O O . TRP A 1 274 ? 12.454 -7.764 -19.662 1.00 90.62 274 TRP A O 1
ATOM 2099 N N . HIS A 1 275 ? 14.250 -9.105 -19.878 1.00 90.06 275 HIS A N 1
ATOM 2100 C CA . HIS A 1 275 ? 14.406 -8.952 -21.321 1.00 90.06 275 HIS A CA 1
ATOM 2101 C C . HIS A 1 275 ? 14.123 -10.281 -22.008 1.00 90.06 275 HIS A C 1
ATOM 2103 O O . HIS A 1 275 ? 14.375 -11.351 -21.452 1.00 90.06 275 HIS A O 1
ATOM 2109 N N . ARG A 1 276 ? 13.591 -10.209 -23.224 1.00 91.00 276 ARG A N 1
ATOM 2110 C CA . ARG A 1 276 ? 13.271 -11.376 -24.042 1.00 91.00 276 ARG A CA 1
ATOM 2111 C C . ARG A 1 276 ? 13.956 -11.223 -25.386 1.00 91.00 276 ARG A C 1
ATOM 2113 O O . ARG A 1 276 ? 13.926 -10.135 -25.949 1.00 91.00 276 ARG A O 1
ATOM 2120 N N . PHE A 1 277 ? 14.548 -12.303 -25.874 1.00 92.06 277 PHE A N 1
ATOM 2121 C CA . PHE A 1 277 ? 15.233 -12.362 -27.160 1.00 92.06 277 PHE A CA 1
ATOM 2122 C C . PHE A 1 277 ? 14.818 -13.621 -27.909 1.00 92.06 277 PHE A C 1
ATOM 2124 O O . PHE A 1 277 ? 14.478 -14.632 -27.293 1.00 92.06 277 PHE A O 1
ATOM 2131 N N . TRP A 1 278 ? 14.904 -13.596 -29.235 1.00 93.12 278 TRP A N 1
ATOM 2132 C CA . TRP A 1 278 ? 14.850 -14.829 -30.012 1.00 93.12 278 TRP A CA 1
ATOM 2133 C C . TRP A 1 278 ? 16.067 -15.700 -29.686 1.00 93.12 278 TRP A C 1
ATOM 2135 O O . TRP A 1 278 ? 17.183 -15.192 -29.561 1.00 93.12 278 TRP A O 1
ATOM 2145 N N . LEU A 1 279 ? 15.855 -17.007 -29.533 1.00 93.19 279 LEU A N 1
ATOM 2146 C CA . LEU A 1 279 ? 16.925 -17.962 -29.252 1.00 93.19 279 LEU A CA 1
ATOM 2147 C C . LEU A 1 279 ? 17.497 -18.512 -30.561 1.00 93.19 279 LEU A C 1
ATOM 2149 O O . LEU A 1 279 ? 16.788 -19.160 -31.330 1.00 93.19 279 LEU A O 1
ATOM 2153 N N . GLY A 1 280 ? 18.789 -18.282 -30.796 1.00 87.69 280 GLY A N 1
ATOM 2154 C CA . GLY A 1 280 ? 19.543 -18.818 -31.937 1.00 87.69 280 GLY A CA 1
ATOM 2155 C C . GLY A 1 280 ? 19.241 -18.159 -33.289 1.00 87.69 280 GLY A C 1
ATOM 2156 O O . GLY A 1 280 ? 20.169 -17.739 -33.971 1.00 87.69 280 GLY A O 1
ATOM 2157 N N . SER A 1 281 ? 17.968 -18.022 -33.667 1.00 87.88 281 SER A N 1
ATOM 2158 C CA . SER A 1 281 ? 17.546 -17.337 -34.901 1.00 87.88 281 SER A CA 1
ATOM 2159 C C . SER A 1 281 ? 16.207 -16.623 -34.724 1.00 87.88 281 SER A C 1
ATOM 2161 O O . SER A 1 281 ? 15.318 -17.140 -34.042 1.00 87.88 281 SER A O 1
ATOM 2163 N N . ALA A 1 282 ? 16.068 -15.443 -35.333 1.00 88.19 282 ALA A N 1
ATOM 2164 C CA . ALA A 1 282 ? 14.794 -14.739 -35.407 1.00 88.19 282 ALA A CA 1
ATOM 2165 C C . ALA A 1 282 ? 13.831 -15.496 -36.336 1.00 88.19 282 ALA A C 1
ATOM 2167 O O . ALA A 1 282 ? 14.279 -16.210 -37.241 1.00 88.19 282 ALA A O 1
ATOM 2168 N N . PRO A 1 283 ? 12.512 -15.365 -36.138 1.00 90.31 283 PRO A N 1
ATOM 2169 C CA . PRO A 1 283 ? 11.554 -16.043 -36.991 1.00 90.31 283 PRO A CA 1
ATOM 2170 C C . PRO A 1 283 ? 11.642 -15.540 -38.434 1.00 90.31 283 PRO A C 1
ATOM 2172 O O . PRO A 1 283 ? 11.774 -14.343 -38.680 1.00 90.31 283 PRO A O 1
ATOM 2175 N N . ALA A 1 284 ? 11.489 -16.449 -39.400 1.00 85.81 284 ALA A N 1
ATOM 2176 C CA . ALA A 1 284 ? 11.592 -16.129 -40.828 1.00 85.81 284 ALA A CA 1
ATOM 2177 C C . ALA A 1 284 ? 10.624 -15.016 -41.291 1.00 85.81 284 ALA A C 1
ATOM 2179 O O . ALA A 1 284 ? 10.896 -14.331 -42.269 1.00 85.81 284 ALA A O 1
ATOM 2180 N N . GLY A 1 285 ? 9.509 -14.818 -40.579 1.00 86.00 285 GLY A N 1
ATOM 2181 C CA . GLY A 1 285 ? 8.519 -13.768 -40.835 1.00 86.00 285 GLY A CA 1
ATOM 2182 C C . GLY A 1 285 ? 8.666 -12.509 -39.973 1.00 86.00 285 GLY A C 1
ATOM 2183 O O . GLY A 1 285 ? 7.673 -11.805 -39.797 1.00 86.00 285 GLY A O 1
ATOM 2184 N N . ILE A 1 286 ? 9.841 -12.231 -39.391 1.00 87.19 286 ILE A N 1
ATOM 2185 C CA . ILE A 1 286 ? 10.025 -11.109 -38.452 1.00 87.19 286 ILE A CA 1
ATOM 2186 C C . ILE A 1 286 ? 9.629 -9.750 -39.048 1.00 87.19 286 ILE A C 1
ATOM 2188 O O . ILE A 1 286 ? 9.028 -8.940 -38.353 1.00 87.19 286 ILE A O 1
ATOM 2192 N N . ASP A 1 287 ? 9.863 -9.510 -40.340 1.00 85.94 287 ASP A N 1
ATOM 2193 C CA . ASP A 1 287 ? 9.470 -8.247 -40.981 1.00 85.94 287 ASP A CA 1
ATOM 2194 C C . ASP A 1 287 ? 7.948 -8.074 -41.064 1.00 85.94 287 ASP A C 1
ATOM 2196 O O . ASP A 1 287 ? 7.437 -6.986 -40.803 1.00 85.94 287 ASP A O 1
ATOM 2200 N N . ALA A 1 288 ? 7.216 -9.153 -41.359 1.00 87.31 288 ALA A N 1
ATOM 2201 C CA . ALA A 1 288 ? 5.755 -9.141 -41.362 1.00 87.31 288 ALA A CA 1
ATOM 2202 C C . ALA A 1 288 ? 5.197 -8.938 -39.945 1.00 87.31 288 ALA A C 1
ATOM 2204 O O . ALA A 1 288 ? 4.254 -8.178 -39.753 1.00 87.31 288 ALA A O 1
ATOM 2205 N N . LEU A 1 289 ? 5.823 -9.561 -38.942 1.00 86.81 289 LEU A N 1
ATOM 2206 C CA . LEU A 1 289 ? 5.483 -9.374 -37.529 1.00 86.81 289 LEU A CA 1
ATOM 2207 C C . LEU A 1 289 ? 5.683 -7.927 -37.069 1.00 86.81 289 LEU A C 1
ATOM 2209 O O . LEU A 1 289 ? 4.805 -7.375 -36.415 1.00 86.81 289 LEU A O 1
ATOM 2213 N N . LEU A 1 290 ? 6.809 -7.306 -37.430 1.00 85.94 290 LEU A N 1
ATOM 2214 C CA . LEU A 1 290 ? 7.096 -5.908 -37.101 1.00 85.94 290 LEU A CA 1
ATOM 2215 C C . LEU A 1 290 ? 6.131 -4.947 -37.807 1.00 85.94 290 LEU A C 1
ATOM 2217 O O . LEU A 1 290 ? 5.675 -3.984 -37.197 1.00 85.94 290 LEU A O 1
ATOM 2221 N N . ALA A 1 291 ? 5.792 -5.214 -39.071 1.00 84.69 291 ALA A N 1
ATOM 2222 C CA . ALA A 1 291 ? 4.820 -4.417 -39.818 1.00 84.69 291 ALA A CA 1
ATOM 2223 C C . ALA A 1 291 ? 3.400 -4.533 -39.233 1.00 84.69 291 ALA A C 1
ATOM 2225 O O . ALA A 1 291 ? 2.688 -3.532 -39.139 1.00 84.69 291 ALA A O 1
ATOM 2226 N N . ALA A 1 292 ? 3.012 -5.733 -38.793 1.00 85.75 292 ALA A N 1
ATOM 2227 C CA . ALA A 1 292 ? 1.723 -6.003 -38.160 1.00 85.75 292 ALA A CA 1
ATOM 2228 C C . ALA A 1 292 ? 1.633 -5.503 -36.703 1.00 85.75 292 ALA A C 1
ATOM 2230 O O . ALA A 1 292 ? 0.539 -5.493 -36.130 1.00 85.75 292 ALA A O 1
ATOM 2231 N N . ASP A 1 293 ? 2.749 -5.062 -36.108 1.00 84.94 293 ASP A N 1
ATOM 2232 C CA . ASP A 1 293 ? 2.838 -4.558 -34.735 1.00 84.94 293 ASP A CA 1
ATOM 2233 C C . ASP A 1 293 ? 3.241 -3.066 -34.639 1.00 84.94 293 ASP A C 1
ATOM 2235 O O . ASP A 1 293 ? 4.232 -2.706 -33.994 1.00 84.94 293 ASP A O 1
ATOM 2239 N N . PRO A 1 294 ? 2.446 -2.133 -35.198 1.00 77.81 294 PRO A N 1
ATOM 2240 C CA . PRO A 1 294 ? 2.727 -0.698 -35.090 1.00 77.81 294 PRO A CA 1
ATOM 2241 C C . PRO A 1 294 ? 2.619 -0.170 -33.649 1.00 77.81 294 PRO A C 1
ATOM 2243 O O . PRO A 1 294 ? 3.052 0.944 -33.356 1.00 77.81 294 PRO A O 1
ATOM 2246 N N . ALA A 1 295 ? 2.022 -0.950 -32.742 1.00 77.12 295 ALA A N 1
ATOM 2247 C CA . ALA A 1 295 ? 1.852 -0.603 -31.336 1.00 77.12 295 ALA A CA 1
ATOM 2248 C C . ALA A 1 295 ? 2.997 -1.108 -30.436 1.00 77.12 295 ALA A C 1
ATOM 2250 O O . ALA A 1 295 ? 2.957 -0.849 -29.232 1.00 77.12 295 ALA A O 1
ATOM 2251 N N . GLY A 1 296 ? 3.991 -1.819 -30.986 1.00 80.31 296 GLY A N 1
ATOM 2252 C CA . GLY A 1 296 ? 5.157 -2.313 -30.247 1.00 80.31 296 GLY A CA 1
ATOM 2253 C C . GLY A 1 296 ? 4.825 -3.350 -29.167 1.00 80.31 296 GLY A C 1
ATOM 2254 O O . GLY A 1 296 ? 5.461 -3.376 -28.113 1.00 80.31 296 GLY A O 1
ATOM 2255 N N . ARG A 1 297 ? 3.812 -4.190 -29.394 1.00 83.44 297 ARG A N 1
ATOM 2256 C CA . ARG A 1 297 ? 3.367 -5.277 -28.507 1.00 83.44 297 ARG A CA 1
ATOM 2257 C C . ARG A 1 297 ? 4.413 -6.371 -28.327 1.00 83.44 297 ARG A C 1
ATOM 2259 O O . ARG A 1 297 ? 4.496 -6.929 -27.234 1.00 83.44 297 ARG A O 1
ATOM 2266 N N . LEU A 1 298 ? 5.223 -6.642 -29.348 1.00 79.19 298 LEU A N 1
ATOM 2267 C CA . LEU A 1 298 ? 6.376 -7.544 -29.287 1.00 79.19 298 LEU A CA 1
ATOM 2268 C C . LEU A 1 298 ? 7.434 -7.053 -28.288 1.00 79.19 298 LEU A C 1
ATOM 2270 O O . LEU A 1 298 ? 8.226 -7.851 -27.788 1.00 79.19 298 LEU A O 1
ATOM 2274 N N . GLY A 1 299 ? 7.440 -5.753 -27.965 1.00 80.00 299 GLY A N 1
ATOM 2275 C CA . GLY A 1 299 ? 8.333 -5.167 -26.974 1.00 80.00 299 GLY A CA 1
ATOM 2276 C C . GLY A 1 299 ? 9.800 -5.541 -27.242 1.00 80.00 299 GLY A C 1
ATOM 2277 O O . GLY A 1 299 ? 10.288 -5.299 -28.345 1.00 80.00 299 GLY A O 1
ATOM 2278 N N . PRO A 1 300 ? 10.513 -6.157 -26.278 1.00 76.50 300 PRO A N 1
ATOM 2279 C CA . PRO A 1 300 ? 11.901 -6.595 -26.460 1.00 76.50 300 PRO A CA 1
ATOM 2280 C C . PRO A 1 300 ? 12.136 -7.642 -27.563 1.00 76.50 300 PRO A C 1
ATOM 2282 O O . PRO A 1 300 ? 13.273 -7.786 -27.992 1.00 76.50 300 PRO A O 1
ATOM 2285 N N . LEU A 1 301 ? 11.099 -8.353 -28.031 1.00 85.50 301 LEU A N 1
ATOM 2286 C CA . LEU A 1 301 ? 11.189 -9.323 -29.136 1.00 85.50 301 LEU A CA 1
ATOM 2287 C C . LEU A 1 301 ? 11.042 -8.685 -30.524 1.00 85.50 301 LEU A C 1
ATOM 2289 O O . LEU A 1 301 ? 11.126 -9.383 -31.536 1.00 85.50 301 LEU A O 1
ATOM 2293 N N . ALA A 1 302 ? 10.839 -7.368 -30.598 1.00 81.00 302 ALA A N 1
ATOM 2294 C CA . ALA A 1 302 ? 10.785 -6.614 -31.847 1.00 81.00 302 ALA A CA 1
ATOM 2295 C C . ALA A 1 302 ? 12.187 -6.428 -32.473 1.00 81.00 302 ALA A C 1
ATOM 2297 O O . ALA A 1 302 ? 12.570 -5.323 -32.853 1.00 81.00 302 ALA A O 1
ATOM 2298 N N . THR A 1 303 ? 12.973 -7.504 -32.551 1.00 77.69 303 THR A N 1
ATOM 2299 C CA . THR A 1 303 ? 14.362 -7.503 -33.014 1.00 77.69 303 THR A CA 1
ATOM 2300 C C . THR A 1 303 ? 14.560 -8.515 -34.136 1.00 77.69 303 THR A C 1
ATOM 2302 O O . THR A 1 303 ? 13.979 -9.600 -34.119 1.00 77.69 303 THR A O 1
ATOM 2305 N N . ARG A 1 304 ? 15.409 -8.170 -35.114 1.00 76.81 304 ARG A N 1
ATOM 2306 C CA . ARG A 1 304 ? 15.821 -9.091 -36.191 1.00 76.81 304 ARG A CA 1
ATOM 2307 C C . ARG A 1 304 ? 16.947 -10.034 -35.783 1.00 76.81 304 ARG A C 1
ATOM 2309 O O . ARG A 1 304 ? 17.125 -11.066 -36.422 1.00 76.81 304 ARG A O 1
ATOM 2316 N N . ASP A 1 305 ? 17.663 -9.707 -34.714 1.00 76.62 305 ASP A N 1
ATOM 2317 C CA . ASP A 1 305 ? 18.715 -10.573 -34.204 1.00 76.62 305 ASP A CA 1
ATOM 2318 C C . ASP A 1 305 ? 18.169 -11.519 -33.144 1.00 76.62 305 ASP A C 1
ATOM 2320 O O . ASP A 1 305 ? 17.223 -11.218 -32.405 1.00 76.62 305 ASP A O 1
ATOM 2324 N N . ALA A 1 306 ? 18.827 -12.666 -33.071 1.00 86.00 306 ALA A N 1
ATOM 2325 C CA . ALA A 1 306 ? 18.672 -13.643 -32.021 1.00 86.00 306 ALA A CA 1
ATOM 2326 C C . ALA A 1 306 ? 19.973 -13.760 -31.244 1.00 86.00 306 ALA A C 1
ATOM 2328 O O . ALA A 1 306 ? 21.063 -13.542 -31.775 1.00 86.00 306 ALA A O 1
ATOM 2329 N N . LEU A 1 307 ? 19.852 -14.144 -29.982 1.00 87.88 307 LEU A N 1
ATOM 2330 C CA . LEU A 1 307 ? 20.997 -14.378 -29.123 1.00 87.88 307 LEU A CA 1
ATOM 2331 C C . LEU A 1 307 ? 21.134 -15.872 -28.848 1.00 87.88 307 LEU A C 1
ATOM 2333 O O . LEU A 1 307 ? 20.150 -16.596 -28.695 1.00 87.88 307 LEU A O 1
ATOM 2337 N N . ALA A 1 308 ? 22.380 -16.333 -28.768 1.00 89.75 308 ALA A N 1
ATOM 2338 C CA . ALA A 1 308 ? 22.683 -17.692 -28.328 1.00 89.75 308 ALA A CA 1
ATOM 2339 C C . ALA A 1 308 ? 22.574 -17.836 -26.800 1.00 89.75 308 ALA A C 1
ATOM 2341 O O . ALA A 1 308 ? 22.283 -18.918 -26.298 1.00 89.75 308 ALA A O 1
ATOM 2342 N N . ALA A 1 309 ? 22.807 -16.748 -26.060 1.00 92.12 309 ALA A N 1
ATOM 2343 C CA . ALA A 1 309 ? 22.777 -16.712 -24.604 1.00 92.12 309 ALA A CA 1
ATOM 2344 C C . ALA A 1 309 ? 22.443 -15.305 -24.095 1.00 92.12 309 ALA A C 1
ATOM 2346 O O . ALA A 1 309 ? 22.563 -14.320 -24.827 1.00 92.12 309 ALA A O 1
ATOM 2347 N N . CYS A 1 310 ? 22.031 -15.214 -22.828 1.00 93.56 310 CYS A N 1
ATOM 2348 C CA . CYS A 1 310 ? 21.698 -13.932 -22.218 1.00 93.56 310 CYS A CA 1
ATOM 2349 C C . CYS A 1 310 ? 22.950 -13.060 -22.096 1.00 93.56 310 CYS A C 1
ATOM 2351 O O . CYS A 1 310 ? 23.975 -13.543 -21.606 1.00 93.56 310 CYS A O 1
ATOM 2353 N N . PRO A 1 311 ? 22.878 -11.772 -22.472 1.00 93.31 311 PRO A N 1
ATOM 2354 C CA . PRO A 1 311 ? 23.947 -10.828 -22.190 1.00 93.31 311 PRO A CA 1
ATOM 2355 C C . PRO A 1 311 ? 24.261 -10.808 -20.694 1.00 93.31 311 PRO A C 1
ATOM 2357 O O . PRO A 1 311 ? 23.350 -10.866 -19.867 1.00 93.31 311 PRO A O 1
ATOM 2360 N N . ALA A 1 312 ? 25.543 -10.712 -20.343 1.00 92.25 312 ALA A N 1
ATOM 2361 C CA . ALA A 1 312 ? 25.983 -10.763 -18.947 1.00 92.25 312 ALA A CA 1
ATOM 2362 C C . ALA A 1 312 ? 25.474 -9.576 -18.111 1.00 92.25 312 ALA A C 1
ATOM 2364 O O . ALA A 1 312 ? 25.376 -9.682 -16.888 1.00 92.25 312 ALA A O 1
ATOM 2365 N N . THR A 1 313 ? 25.150 -8.457 -18.769 1.00 93.50 313 THR A N 1
ATOM 2366 C CA . THR A 1 313 ? 24.652 -7.245 -18.119 1.00 93.50 313 THR A CA 1
ATOM 2367 C C . THR A 1 313 ? 23.359 -6.735 -18.741 1.00 93.50 313 THR A C 1
ATOM 2369 O O . THR A 1 313 ? 23.109 -6.897 -19.939 1.00 93.50 313 THR A O 1
ATOM 2372 N N . ARG A 1 314 ? 22.561 -6.053 -17.922 1.00 92.31 314 ARG A N 1
ATOM 2373 C CA . ARG A 1 314 ? 21.329 -5.374 -18.306 1.00 92.31 314 ARG A CA 1
ATOM 2374 C C . ARG A 1 314 ? 21.587 -4.318 -19.370 1.00 92.31 314 ARG A C 1
ATOM 2376 O O . ARG A 1 314 ? 20.885 -4.291 -20.370 1.00 92.31 314 ARG A O 1
ATOM 2383 N N . THR A 1 315 ? 22.628 -3.501 -19.212 1.00 90.19 315 THR A N 1
ATOM 2384 C CA . THR A 1 315 ? 23.014 -2.511 -20.230 1.00 90.19 315 THR A CA 1
ATOM 2385 C C . THR A 1 315 ? 23.312 -3.168 -21.583 1.00 90.19 315 THR A C 1
ATOM 2387 O O . THR A 1 315 ? 22.880 -2.661 -22.618 1.00 90.19 315 THR A O 1
ATOM 2390 N N . ALA A 1 316 ? 23.999 -4.317 -21.605 1.00 89.50 316 ALA A N 1
ATOM 2391 C CA . ALA A 1 316 ? 24.256 -5.043 -22.850 1.00 89.50 316 ALA A CA 1
ATOM 2392 C C . ALA A 1 316 ? 22.964 -5.611 -23.462 1.00 89.50 316 ALA A C 1
ATOM 2394 O O . ALA A 1 316 ? 22.767 -5.519 -24.672 1.00 89.50 316 ALA A O 1
ATOM 2395 N N . ALA A 1 317 ? 22.053 -6.126 -22.632 1.00 88.69 317 ALA A N 1
ATOM 2396 C CA . ALA A 1 317 ? 20.727 -6.560 -23.066 1.00 88.69 317 ALA A CA 1
ATOM 2397 C C . ALA A 1 317 ? 19.891 -5.408 -23.637 1.00 88.69 317 ALA A C 1
ATOM 2399 O O . ALA A 1 317 ? 19.301 -5.540 -24.706 1.00 88.69 317 ALA A O 1
ATOM 2400 N N . GLN A 1 318 ? 19.883 -4.254 -22.975 1.00 86.75 318 GLN A N 1
ATOM 2401 C CA . GLN A 1 318 ? 19.169 -3.072 -23.438 1.00 86.75 318 GLN A CA 1
ATOM 2402 C C . GLN A 1 318 ? 19.767 -2.520 -24.735 1.00 86.75 318 GLN A C 1
ATOM 2404 O O . GLN A 1 318 ? 19.017 -2.152 -25.634 1.00 86.75 318 GLN A O 1
ATOM 2409 N N . THR A 1 319 ? 21.097 -2.518 -24.858 1.00 84.38 319 THR A N 1
ATOM 2410 C CA . THR A 1 319 ? 21.787 -2.131 -26.096 1.00 84.38 319 THR A CA 1
ATOM 2411 C C . THR A 1 319 ? 21.374 -3.047 -27.244 1.00 84.38 319 THR A C 1
ATOM 2413 O O . THR A 1 319 ? 21.016 -2.538 -28.298 1.00 84.38 319 THR A O 1
ATOM 2416 N N . ALA A 1 320 ? 21.332 -4.367 -27.022 1.00 81.56 320 ALA A N 1
ATOM 2417 C CA . ALA A 1 320 ? 20.881 -5.327 -28.029 1.00 81.56 320 ALA A CA 1
ATOM 2418 C C . ALA A 1 320 ? 19.426 -5.073 -28.463 1.00 81.56 320 ALA A C 1
ATOM 2420 O O . ALA A 1 320 ? 19.124 -5.114 -29.649 1.00 81.56 320 ALA A O 1
ATOM 2421 N N . VAL A 1 321 ? 18.527 -4.737 -27.531 1.00 78.81 321 VAL A N 1
ATOM 2422 C CA . VAL A 1 321 ? 17.145 -4.354 -27.875 1.00 78.81 321 VAL A CA 1
ATOM 2423 C C . VAL A 1 321 ? 17.110 -3.041 -28.675 1.00 78.81 321 VAL A C 1
ATOM 2425 O O . VAL A 1 321 ? 16.402 -2.936 -29.674 1.00 78.81 321 VAL A O 1
ATOM 2428 N N . GLN A 1 322 ? 17.876 -2.027 -28.261 1.00 71.75 322 GLN A N 1
ATOM 2429 C CA . GLN A 1 322 ? 17.844 -0.683 -28.851 1.00 71.75 322 GLN A CA 1
ATOM 2430 C C . GLN A 1 322 ? 18.512 -0.585 -30.223 1.00 71.75 322 GLN A C 1
ATOM 2432 O O . GLN A 1 322 ? 18.020 0.158 -31.070 1.00 71.75 322 GLN A O 1
ATOM 2437 N N . SER A 1 323 ? 19.596 -1.323 -30.475 1.00 64.56 323 SER A N 1
ATOM 2438 C CA . SER A 1 323 ? 20.249 -1.348 -31.791 1.00 64.56 323 SER A CA 1
ATOM 2439 C C . SER A 1 323 ? 19.358 -1.940 -32.889 1.00 64.56 323 SER A C 1
ATOM 2441 O O . SER A 1 323 ? 19.681 -1.811 -34.067 1.00 64.56 323 SER A O 1
ATOM 2443 N N . LEU A 1 324 ? 18.246 -2.576 -32.504 1.00 56.56 324 LEU A N 1
ATOM 2444 C CA . LEU A 1 324 ? 17.391 -3.382 -33.374 1.00 56.56 324 LEU A CA 1
ATOM 2445 C C . LEU A 1 324 ? 15.947 -2.898 -33.458 1.00 56.56 324 LEU A C 1
ATOM 2447 O O . LEU A 1 324 ? 15.207 -3.372 -34.320 1.00 56.56 324 LEU A O 1
ATOM 2451 N N . ALA A 1 325 ? 15.558 -1.935 -32.621 1.00 58.50 325 ALA A N 1
ATOM 2452 C CA . ALA A 1 325 ? 14.289 -1.249 -32.779 1.00 58.50 325 ALA A CA 1
ATOM 2453 C C . ALA A 1 325 ? 14.291 -0.469 -34.111 1.00 58.50 325 ALA A C 1
ATOM 2455 O O . ALA A 1 325 ? 15.302 0.159 -34.451 1.00 58.50 325 ALA A O 1
ATOM 2456 N N . PRO A 1 326 ? 13.186 -0.471 -34.881 1.00 53.59 326 PRO A N 1
ATOM 2457 C CA . PRO A 1 326 ? 13.077 0.390 -36.051 1.00 53.59 326 PRO A CA 1
ATOM 2458 C C . PRO A 1 326 ? 13.362 1.834 -35.625 1.00 53.59 326 PRO A C 1
ATOM 2460 O O . PRO A 1 326 ? 12.819 2.302 -34.619 1.00 53.59 326 PRO A O 1
ATOM 2463 N N . LYS A 1 327 ? 14.257 2.524 -36.354 1.00 50.53 327 LYS A N 1
ATOM 2464 C CA . LYS A 1 327 ? 14.583 3.930 -36.074 1.00 50.53 327 LYS A CA 1
ATOM 2465 C C . LYS A 1 327 ? 13.267 4.694 -35.918 1.00 50.53 327 LYS A C 1
ATOM 2467 O O . LYS A 1 327 ? 12.411 4.564 -36.795 1.00 50.53 327 LYS A O 1
ATOM 2472 N N . PRO A 1 328 ? 13.079 5.463 -34.830 1.00 51.09 328 PRO A N 1
ATOM 2473 C CA . PRO A 1 328 ? 11.886 6.278 -34.709 1.00 51.09 328 PRO A CA 1
ATOM 2474 C C . PRO A 1 328 ? 11.789 7.164 -35.956 1.00 51.09 328 PRO A C 1
ATOM 2476 O O . PRO A 1 328 ? 12.828 7.673 -36.395 1.00 51.09 328 PRO A O 1
ATOM 2479 N N . PRO A 1 329 ? 10.581 7.343 -36.522 1.00 55.25 329 PRO A N 1
ATOM 2480 C CA . PRO A 1 329 ? 10.408 8.197 -37.680 1.00 55.25 329 PRO A CA 1
ATOM 2481 C C . PRO A 1 329 ? 11.002 9.564 -37.362 1.00 55.25 329 PRO A C 1
ATOM 2483 O O . PRO A 1 329 ? 10.800 10.118 -36.270 1.00 55.25 329 PRO A O 1
ATOM 2486 N N . THR A 1 330 ? 11.782 10.069 -38.304 1.00 61.56 330 THR A N 1
ATOM 2487 C CA . THR A 1 330 ? 12.378 11.396 -38.248 1.00 61.56 330 THR A CA 1
ATOM 2488 C C . THR A 1 330 ? 11.288 12.445 -38.025 1.00 61.56 330 THR A C 1
ATOM 2490 O O . THR A 1 330 ? 10.107 12.231 -38.310 1.00 61.56 330 THR A O 1
ATOM 2493 N N . THR A 1 331 ? 11.664 13.617 -37.511 1.00 64.88 331 THR A N 1
ATOM 2494 C CA . THR A 1 331 ? 10.718 14.729 -37.319 1.00 64.88 331 THR A CA 1
ATOM 2495 C C . THR A 1 331 ? 9.949 15.048 -38.608 1.00 64.88 331 THR A C 1
ATOM 2497 O O . THR A 1 331 ? 8.767 15.364 -38.537 1.00 64.88 331 THR A O 1
ATOM 2500 N N . ALA A 1 332 ? 10.583 14.884 -39.774 1.00 63.41 332 ALA A N 1
ATOM 2501 C CA . ALA A 1 332 ? 9.952 15.048 -41.081 1.00 63.41 332 ALA A CA 1
ATOM 2502 C C . ALA A 1 332 ? 8.854 14.000 -41.345 1.00 63.41 332 ALA A C 1
ATOM 2504 O O . ALA A 1 332 ? 7.725 14.373 -41.647 1.00 63.41 332 ALA A O 1
ATOM 2505 N N . GLU A 1 333 ? 9.138 12.713 -41.127 1.00 62.94 333 GLU A N 1
ATOM 2506 C CA . GLU A 1 333 ? 8.162 11.622 -41.302 1.00 62.94 333 GLU A CA 1
ATOM 2507 C C . GLU A 1 333 ? 6.992 11.724 -40.307 1.00 62.94 333 GLU A C 1
ATOM 2509 O O . GLU A 1 333 ? 5.846 11.416 -40.637 1.00 62.94 333 GLU A O 1
ATOM 2514 N N . LYS A 1 334 ? 7.246 12.212 -39.084 1.00 63.12 334 LYS A N 1
ATOM 2515 C CA . LYS A 1 334 ? 6.178 12.510 -38.115 1.00 63.12 334 LYS A CA 1
ATOM 2516 C C . LYS A 1 334 ? 5.290 13.665 -38.565 1.00 63.12 334 LYS A C 1
ATOM 2518 O O . LYS A 1 334 ? 4.078 13.572 -38.399 1.00 63.12 334 LYS A O 1
ATOM 2523 N N . ILE A 1 335 ? 5.871 14.740 -39.098 1.00 68.44 335 ILE A N 1
ATOM 2524 C CA . ILE A 1 335 ? 5.109 15.887 -39.611 1.00 68.44 335 ILE A CA 1
ATOM 2525 C C . ILE A 1 335 ? 4.233 15.444 -40.786 1.00 68.44 335 ILE A C 1
ATOM 2527 O O . ILE A 1 335 ? 3.039 15.728 -40.790 1.00 68.44 335 ILE A O 1
ATOM 2531 N N . GLU A 1 336 ? 4.786 14.668 -41.716 1.00 73.56 336 GLU A N 1
ATOM 2532 C CA . GLU A 1 336 ? 4.049 14.156 -42.874 1.00 73.56 336 GLU A CA 1
ATOM 2533 C C . GLU A 1 336 ? 2.899 13.217 -42.467 1.00 73.56 336 GLU A C 1
ATOM 2535 O O . GLU A 1 336 ? 1.772 13.361 -42.945 1.00 73.56 336 GLU A O 1
ATOM 2540 N N . SER A 1 337 ? 3.140 12.317 -41.507 1.00 70.06 337 SER A N 1
ATOM 2541 C CA . SER A 1 337 ? 2.110 11.433 -40.946 1.00 70.06 337 SER A CA 1
ATOM 2542 C C . SER A 1 337 ? 0.997 12.207 -40.229 1.00 70.06 337 SER A C 1
ATOM 2544 O O . SER A 1 337 ? -0.188 11.915 -40.413 1.00 70.06 337 SER A O 1
ATOM 2546 N N . LEU A 1 338 ? 1.349 13.225 -39.436 1.00 73.38 338 LEU A N 1
ATOM 2547 C CA . LEU A 1 338 ? 0.372 14.070 -38.748 1.00 73.38 338 LEU A CA 1
ATOM 2548 C C . LEU A 1 338 ? -0.457 14.901 -39.732 1.00 73.38 338 LEU A C 1
ATOM 2550 O O . LEU A 1 338 ? -1.664 15.043 -39.530 1.00 73.38 338 LEU A O 1
ATOM 2554 N N . ASP A 1 339 ? 0.147 15.395 -40.811 1.00 76.00 339 ASP A N 1
ATOM 2555 C CA . ASP A 1 339 ? -0.568 16.113 -41.867 1.00 76.00 339 ASP A CA 1
ATOM 2556 C C . ASP A 1 339 ? -1.515 15.194 -42.647 1.00 76.00 339 ASP A C 1
ATOM 2558 O O . ASP A 1 339 ? -2.655 15.582 -42.923 1.00 76.00 339 ASP A O 1
ATOM 2562 N N . ALA A 1 340 ? -1.100 13.959 -42.943 1.00 76.19 340 ALA A N 1
ATOM 2563 C CA . ALA A 1 340 ? -1.965 12.955 -43.560 1.00 76.19 340 ALA A CA 1
ATOM 2564 C C . ALA A 1 340 ? -3.162 12.604 -42.658 1.00 76.19 340 ALA A C 1
ATOM 2566 O O . ALA A 1 340 ? -4.309 12.624 -43.109 1.00 76.19 340 ALA A O 1
ATOM 2567 N N . GLN A 1 341 ? -2.927 12.377 -41.360 1.00 75.50 341 GLN A N 1
ATOM 2568 C CA . GLN A 1 341 ? -3.994 12.118 -40.386 1.00 75.50 341 GLN A CA 1
ATOM 2569 C C . GLN A 1 341 ? -4.935 13.314 -40.224 1.00 75.50 341 GLN A C 1
ATOM 2571 O O . GLN A 1 341 ? -6.150 13.145 -40.111 1.00 75.50 341 GLN A O 1
ATOM 2576 N N . ARG A 1 342 ? -4.392 14.535 -40.218 1.00 78.62 342 ARG A N 1
ATOM 2577 C CA . ARG A 1 342 ? -5.190 15.758 -40.132 1.00 78.62 342 ARG A CA 1
ATOM 2578 C C . ARG A 1 342 ? -6.090 15.910 -41.355 1.00 78.62 342 ARG A C 1
ATOM 2580 O O . ARG A 1 342 ? -7.262 16.234 -41.179 1.00 78.62 342 ARG A O 1
ATOM 2587 N N . LYS A 1 343 ? -5.580 15.650 -42.564 1.00 82.19 343 LYS A N 1
ATOM 2588 C CA . LYS A 1 343 ? -6.385 15.663 -43.796 1.00 82.19 343 LYS A CA 1
ATOM 2589 C C . LYS A 1 343 ? -7.510 14.631 -43.741 1.00 82.19 343 LYS A C 1
ATOM 2591 O O . LYS A 1 343 ? -8.660 15.015 -43.927 1.00 82.19 343 LYS A O 1
ATOM 2596 N N . ALA A 1 344 ? -7.199 13.387 -43.375 1.00 79.44 344 ALA A N 1
ATOM 2597 C CA . ALA A 1 344 ? -8.194 12.321 -43.258 1.00 79.44 344 ALA A CA 1
ATOM 2598 C C . ALA A 1 344 ? -9.310 12.669 -42.255 1.00 79.44 344 ALA A C 1
ATOM 2600 O O . ALA A 1 344 ? -10.488 12.514 -42.558 1.00 79.44 344 ALA A O 1
ATOM 2601 N N . ARG A 1 345 ? -8.966 13.230 -41.086 1.00 76.69 345 ARG A N 1
ATOM 2602 C CA . ARG A 1 345 ? -9.971 13.659 -40.093 1.00 76.69 345 ARG A CA 1
ATOM 2603 C C . ARG A 1 345 ? -10.837 14.820 -40.571 1.00 76.69 345 ARG A C 1
ATOM 2605 O O . ARG A 1 345 ? -12.012 14.882 -40.225 1.00 76.69 345 ARG A O 1
ATOM 2612 N N . VAL A 1 346 ? -10.263 15.767 -41.313 1.00 78.56 346 VAL A N 1
ATOM 2613 C CA . VAL A 1 346 ? -11.024 16.887 -41.890 1.00 78.56 346 VAL A CA 1
ATOM 2614 C C . VAL A 1 346 ? -12.000 16.379 -42.950 1.00 78.56 346 VAL A C 1
ATOM 2616 O O . VAL A 1 346 ? -13.135 16.849 -43.002 1.00 78.56 346 VAL A O 1
ATOM 2619 N N . GLU A 1 347 ? -11.581 15.408 -43.756 1.00 82.12 347 GLU A N 1
ATOM 2620 C CA . GLU A 1 347 ? -12.418 14.773 -44.772 1.00 82.12 347 GLU A CA 1
ATOM 2621 C C . GLU A 1 347 ? -13.567 13.975 -44.143 1.00 82.12 347 GLU A C 1
ATOM 2623 O O . GLU A 1 347 ? -14.729 14.228 -44.465 1.00 82.12 347 GLU A O 1
ATOM 2628 N N . GLU A 1 348 ? -13.267 13.128 -43.154 1.00 80.06 348 GLU A N 1
ATOM 2629 C CA . GLU A 1 348 ? -14.263 12.355 -42.405 1.00 80.06 348 GLU A CA 1
ATOM 2630 C C . GLU A 1 348 ? -15.275 13.269 -41.692 1.00 80.06 348 GLU A C 1
ATOM 2632 O O . GLU A 1 348 ? -16.487 13.076 -41.796 1.00 80.06 348 GLU A O 1
ATOM 2637 N N . ALA A 1 349 ? -14.806 14.323 -41.014 1.00 75.50 349 ALA A N 1
ATOM 2638 C CA . ALA A 1 349 ? -15.686 15.297 -40.369 1.00 75.50 349 ALA A CA 1
ATOM 2639 C C . ALA A 1 349 ? -16.564 16.045 -41.389 1.00 75.50 349 ALA A C 1
ATOM 2641 O O . ALA A 1 349 ? -17.742 16.306 -41.128 1.00 75.50 349 ALA A O 1
ATOM 2642 N N . GLY A 1 350 ? -16.015 16.376 -42.561 1.00 79.06 350 GLY A N 1
ATOM 2643 C CA . GLY A 1 350 ? -16.763 16.980 -43.662 1.00 79.06 350 GLY A CA 1
ATOM 2644 C C . GLY A 1 350 ? -17.848 16.052 -44.213 1.00 79.06 350 GLY A C 1
ATOM 2645 O O . GLY A 1 350 ? -18.956 16.499 -44.507 1.00 79.06 350 GLY A O 1
ATOM 2646 N N . GLU A 1 351 ? -17.567 14.756 -44.322 1.00 80.88 351 GLU A N 1
ATOM 2647 C CA . GLU A 1 351 ? -18.534 13.750 -44.760 1.00 80.88 351 GLU A CA 1
ATOM 2648 C C . GLU A 1 351 ? -19.648 13.521 -43.730 1.00 80.88 351 GLU A C 1
ATOM 2650 O O . GLU A 1 351 ? -20.828 13.570 -44.082 1.00 80.88 351 GLU A O 1
ATOM 2655 N N . GLN A 1 352 ? -19.309 13.401 -42.444 1.00 80.69 352 GLN A N 1
ATOM 2656 C CA . GLN A 1 352 ? -20.295 13.277 -41.364 1.00 80.69 352 GLN A CA 1
ATOM 2657 C C . GLN A 1 352 ? -21.236 14.492 -41.295 1.00 80.69 352 GLN A C 1
ATOM 2659 O O . GLN A 1 352 ? -22.449 14.347 -41.107 1.00 80.69 352 GLN A O 1
ATOM 2664 N N . LEU A 1 353 ? -20.704 15.706 -41.477 1.00 75.94 353 LEU A N 1
ATOM 2665 C CA . LEU A 1 353 ? -21.521 16.919 -41.545 1.00 75.94 353 LEU A CA 1
ATOM 2666 C C . LEU A 1 353 ? -22.446 16.913 -42.771 1.00 75.94 353 LEU A C 1
ATOM 2668 O O . LEU A 1 353 ? -23.618 17.276 -42.642 1.00 75.94 353 LEU A O 1
ATOM 2672 N N . ARG A 1 354 ? -21.965 16.462 -43.936 1.00 79.25 354 ARG A N 1
ATOM 2673 C CA . ARG A 1 354 ? -22.804 16.328 -45.136 1.00 79.25 354 ARG A CA 1
ATOM 2674 C C . ARG A 1 354 ? -23.947 15.340 -44.912 1.00 79.25 354 ARG A C 1
ATOM 2676 O O . ARG A 1 354 ? -25.104 15.704 -45.112 1.00 79.25 354 ARG A O 1
ATOM 2683 N N . GLN A 1 355 ? -23.656 14.150 -44.389 1.00 79.25 355 GLN A N 1
ATOM 2684 C CA . GLN A 1 355 ? -24.670 13.132 -44.090 1.00 79.25 355 GLN A CA 1
ATOM 2685 C C . GLN A 1 355 ? -25.738 13.633 -43.106 1.00 79.25 355 GLN A C 1
ATOM 2687 O O . GLN A 1 355 ? -26.920 13.331 -43.260 1.00 79.25 355 GLN A O 1
ATOM 2692 N N . ARG A 1 356 ? -25.350 14.439 -42.110 1.00 80.81 356 ARG A N 1
ATOM 2693 C CA . ARG A 1 356 ? -26.278 14.931 -41.083 1.00 80.81 356 ARG A CA 1
ATOM 2694 C C . ARG A 1 356 ? -27.167 16.085 -41.547 1.00 80.81 356 ARG A C 1
ATOM 2696 O O . ARG A 1 356 ? -28.315 16.168 -41.115 1.00 80.81 356 ARG A O 1
ATOM 2703 N N . TYR A 1 357 ? -26.643 17.001 -42.360 1.00 76.25 357 TYR A N 1
ATOM 2704 C CA . TYR A 1 357 ? -27.319 18.273 -42.651 1.00 76.25 357 TYR A CA 1
ATOM 2705 C C . TYR A 1 357 ? -27.846 18.391 -44.086 1.00 76.25 357 TYR A C 1
ATOM 2707 O O . TYR A 1 357 ? -28.849 19.076 -44.301 1.00 76.25 357 TYR A O 1
ATOM 2715 N N . CYS A 1 358 ? -27.226 17.725 -45.063 1.00 81.44 358 CYS A N 1
ATOM 2716 C CA . CYS A 1 358 ? -27.610 17.866 -46.468 1.00 81.44 358 CYS A CA 1
ATOM 2717 C C . CYS A 1 358 ? -28.973 17.251 -46.832 1.00 81.44 358 CYS A C 1
ATOM 2719 O O . CYS A 1 358 ? -29.671 17.878 -47.632 1.00 81.44 358 CYS A O 1
ATOM 2721 N N . PRO A 1 359 ? -29.439 16.130 -46.241 1.00 81.69 359 PRO A N 1
ATOM 2722 C CA . PRO A 1 359 ? -30.777 15.608 -46.543 1.00 81.69 359 PRO A CA 1
ATOM 2723 C C . PRO A 1 359 ? -31.889 16.623 -46.233 1.00 81.69 359 PRO A C 1
ATOM 2725 O O . PRO A 1 359 ? -32.719 16.933 -47.084 1.00 81.69 359 PRO A O 1
ATOM 2728 N N . GLY A 1 360 ? -31.840 17.251 -45.051 1.00 82.31 360 GLY A N 1
ATOM 2729 C CA . GLY A 1 360 ? -32.836 18.248 -44.648 1.00 82.31 360 GLY A CA 1
ATOM 2730 C C . GLY A 1 360 ? -32.819 19.520 -45.503 1.00 82.31 360 GLY A C 1
ATOM 2731 O O . GLY A 1 360 ? -33.875 20.104 -45.754 1.00 82.31 360 GLY A O 1
ATOM 2732 N N . LEU A 1 361 ? -31.641 19.939 -45.977 1.00 82.06 361 LEU A N 1
ATOM 2733 C CA . LEU A 1 361 ? -31.492 21.098 -46.863 1.00 82.06 361 LEU A CA 1
ATOM 2734 C C . LEU A 1 361 ? -31.954 20.800 -48.291 1.00 82.06 361 LEU A C 1
ATOM 2736 O O . LEU A 1 361 ? -32.611 21.646 -48.893 1.00 82.06 361 LEU A O 1
ATOM 2740 N N . THR A 1 362 ? -31.692 19.593 -48.797 1.00 84.12 362 THR A N 1
ATOM 2741 C CA . THR A 1 362 ? -32.188 19.131 -50.105 1.00 84.12 362 THR A CA 1
ATOM 2742 C C . THR A 1 362 ? -33.715 19.162 -50.134 1.00 84.12 362 THR A C 1
ATOM 2744 O O . THR A 1 362 ? -34.311 19.737 -51.044 1.00 84.12 362 THR A O 1
ATOM 2747 N N . ASP A 1 363 ? -34.359 18.660 -49.078 1.00 84.38 363 ASP A N 1
ATOM 2748 C CA . ASP A 1 363 ? -35.817 18.695 -48.948 1.00 84.38 363 ASP A CA 1
ATOM 2749 C C . ASP A 1 363 ? -36.366 20.121 -48.822 1.00 84.38 363 ASP A C 1
ATOM 2751 O O . ASP A 1 363 ? -37.432 20.441 -49.352 1.00 84.38 363 ASP A O 1
ATOM 2755 N N . GLN A 1 364 ? -35.677 21.004 -48.091 1.00 83.88 364 GLN A N 1
ATOM 2756 C CA . GLN A 1 364 ? -36.068 22.414 -47.990 1.00 83.88 364 GLN A CA 1
ATOM 2757 C C . GLN A 1 364 ? -35.979 23.121 -49.343 1.00 83.88 364 GLN A C 1
ATOM 2759 O O . GLN A 1 364 ? -36.904 23.853 -49.697 1.00 83.88 364 GLN A O 1
ATOM 2764 N N . LEU A 1 365 ? -34.917 22.863 -50.106 1.00 86.19 365 LEU A N 1
ATOM 2765 C CA . LEU A 1 365 ? -34.726 23.395 -51.447 1.00 86.19 365 LEU A CA 1
ATOM 2766 C C . LEU A 1 365 ? -35.813 22.893 -52.406 1.00 86.19 365 LEU A C 1
ATOM 2768 O O . LEU A 1 365 ? -36.446 23.695 -53.090 1.00 86.19 365 LEU A O 1
ATOM 2772 N N . ALA A 1 366 ? -36.080 21.584 -52.407 1.00 86.69 366 ALA A N 1
ATOM 2773 C CA . ALA A 1 366 ? -37.113 20.968 -53.235 1.00 86.69 366 ALA A CA 1
ATOM 2774 C C . ALA A 1 366 ? -38.508 21.521 -52.908 1.00 86.69 366 ALA A C 1
ATOM 2776 O O . ALA A 1 366 ? -39.251 21.903 -53.811 1.00 86.69 366 ALA A O 1
ATOM 2777 N N . ARG A 1 367 ? -38.844 21.655 -51.616 1.00 86.62 367 ARG A N 1
ATOM 2778 C CA . ARG A 1 367 ? -40.110 22.264 -51.173 1.00 86.62 367 ARG A CA 1
ATOM 2779 C C . ARG A 1 367 ? -40.218 23.735 -51.565 1.00 86.62 367 ARG A C 1
ATOM 2781 O O . ARG A 1 367 ? -41.288 24.164 -51.985 1.00 86.62 367 ARG A O 1
ATOM 2788 N N . ALA A 1 368 ? -39.139 24.506 -51.431 1.00 84.94 368 ALA A N 1
ATOM 2789 C CA . ALA A 1 368 ? -39.128 25.915 -51.811 1.00 84.94 368 ALA A CA 1
ATOM 2790 C C . ALA A 1 368 ? -39.304 26.099 -53.328 1.00 84.94 368 ALA A C 1
ATOM 2792 O O . ALA A 1 368 ? -40.075 26.966 -53.733 1.00 84.94 368 ALA A O 1
ATOM 2793 N N . ARG A 1 369 ? -38.661 25.255 -54.153 1.00 89.00 369 ARG A N 1
ATOM 2794 C CA . ARG A 1 369 ? -38.848 25.238 -55.616 1.00 89.00 369 ARG A CA 1
ATOM 2795 C C . ARG A 1 369 ? -40.278 24.859 -55.992 1.00 89.00 369 ARG A C 1
ATOM 2797 O O . ARG A 1 369 ? -40.950 25.641 -56.651 1.00 89.00 369 ARG A O 1
ATOM 2804 N N . ALA A 1 370 ? -40.794 23.750 -55.462 1.00 87.69 370 ALA A N 1
ATOM 2805 C CA . ALA A 1 370 ? -42.162 23.305 -55.740 1.00 87.69 370 ALA A CA 1
ATOM 2806 C C . ALA A 1 370 ? -43.226 24.346 -55.333 1.00 87.69 370 ALA A C 1
ATOM 2808 O O . ALA A 1 370 ? -44.220 24.539 -56.035 1.00 87.69 370 ALA A O 1
ATOM 2809 N N . ALA A 1 371 ? -43.022 25.050 -54.214 1.00 86.25 371 ALA A N 1
ATOM 2810 C CA . ALA A 1 371 ? -43.906 26.131 -53.777 1.00 86.25 371 ALA A CA 1
ATOM 2811 C C . ALA A 1 371 ? -43.846 27.365 -54.695 1.00 86.25 371 ALA A C 1
ATOM 2813 O O . ALA A 1 371 ? -44.849 28.061 -54.842 1.00 86.25 371 ALA A O 1
ATOM 2814 N N . LEU A 1 372 ? -42.688 27.643 -55.304 1.00 87.75 372 LEU A N 1
ATOM 2815 C CA . LEU A 1 372 ? -42.542 28.704 -56.298 1.00 87.75 372 LEU A CA 1
ATOM 2816 C C . LEU A 1 372 ? -43.260 28.324 -57.602 1.00 87.75 372 LEU A C 1
ATOM 2818 O O . LEU A 1 372 ? -44.043 29.120 -58.115 1.00 87.75 372 LEU A O 1
ATOM 2822 N N . ASP A 1 373 ? -43.056 27.094 -58.077 1.00 86.75 373 ASP A N 1
ATOM 2823 C CA . ASP A 1 373 ? -43.593 26.596 -59.352 1.00 86.75 373 ASP A CA 1
ATOM 2824 C C . ASP A 1 373 ? -45.126 26.483 -59.347 1.00 86.75 373 ASP A C 1
ATOM 2826 O O . ASP A 1 373 ? -45.786 26.678 -60.367 1.00 86.75 373 ASP A O 1
ATOM 2830 N N . THR A 1 374 ? -45.719 26.196 -58.187 1.00 86.88 374 THR A N 1
ATOM 2831 C CA . THR A 1 374 ? -47.179 26.070 -58.030 1.00 86.88 374 THR A CA 1
ATOM 2832 C C . THR A 1 374 ? -47.892 27.405 -57.783 1.00 86.88 374 THR A C 1
ATOM 2834 O O . THR A 1 374 ? -49.123 27.478 -57.867 1.00 86.88 374 THR A O 1
ATOM 2837 N N . ALA A 1 375 ? -47.160 28.488 -57.504 1.00 83.94 375 ALA A N 1
ATOM 2838 C CA . ALA A 1 375 ? -47.750 29.788 -57.205 1.00 83.94 375 ALA A CA 1
ATOM 2839 C C . ALA A 1 375 ? -48.120 30.557 -58.487 1.00 83.94 375 ALA A C 1
ATOM 2841 O O . ALA A 1 375 ? -47.259 30.981 -59.250 1.00 83.94 375 ALA A O 1
ATOM 2842 N N . ARG A 1 376 ? -49.414 30.862 -58.680 1.00 78.62 376 ARG A N 1
ATOM 2843 C CA . ARG A 1 376 ? -49.893 31.680 -59.822 1.00 78.62 376 ARG A CA 1
ATOM 2844 C C . ARG A 1 376 ? -49.304 33.101 -59.866 1.00 78.62 376 ARG A C 1
ATOM 2846 O O . ARG A 1 376 ? -49.260 33.705 -60.933 1.00 78.62 376 ARG A O 1
ATOM 2853 N N . ARG A 1 377 ? -48.902 33.649 -58.713 1.00 84.94 377 ARG A N 1
ATOM 2854 C CA . ARG A 1 377 ? -48.128 34.895 -58.567 1.00 84.94 377 ARG A CA 1
ATOM 2855 C C . ARG A 1 377 ? -47.167 34.729 -57.380 1.00 84.94 377 ARG A C 1
ATOM 2857 O O . ARG A 1 377 ? -47.618 34.877 -56.242 1.00 84.94 377 ARG A O 1
ATOM 2864 N N . PRO A 1 378 ? -45.891 34.371 -57.599 1.00 80.25 378 PRO A N 1
ATOM 2865 C CA . PRO A 1 378 ? -44.952 34.141 -56.507 1.00 80.25 378 PRO A CA 1
ATOM 2866 C C . PRO A 1 378 ? -44.683 35.443 -55.745 1.00 80.25 378 PRO A C 1
ATOM 2868 O O . PRO A 1 378 ? -44.471 36.504 -56.332 1.00 80.25 378 PRO A O 1
ATOM 2871 N N . SER A 1 379 ? -44.717 35.376 -54.414 1.00 86.00 379 SER A N 1
ATOM 2872 C CA . SER A 1 379 ? -44.414 36.527 -53.567 1.00 86.00 379 SER A CA 1
ATOM 2873 C C . SER A 1 379 ? -42.894 36.722 -53.426 1.00 86.00 379 SER A C 1
ATOM 2875 O O . SER A 1 379 ? -42.146 35.741 -53.381 1.00 86.00 379 SER A O 1
ATOM 2877 N N . PRO A 1 380 ? -42.407 37.961 -53.212 1.00 88.25 380 PRO A N 1
ATOM 2878 C CA . PRO A 1 380 ? -40.988 38.223 -52.927 1.00 88.25 380 PRO A CA 1
ATOM 2879 C C . PRO A 1 380 ? -40.451 37.513 -51.671 1.00 88.25 380 PRO A C 1
ATOM 2881 O O . PRO A 1 380 ? -39.244 37.428 -51.451 1.00 88.25 380 PRO A O 1
ATOM 2884 N N . SER A 1 381 ? -41.331 37.036 -50.786 1.00 85.88 381 SER A N 1
ATOM 2885 C CA . SER A 1 381 ? -40.938 36.231 -49.627 1.00 85.88 381 SER A CA 1
ATOM 2886 C C . SER A 1 381 ? -40.634 34.776 -49.991 1.00 85.88 381 SER A C 1
ATOM 2888 O O . SER A 1 381 ?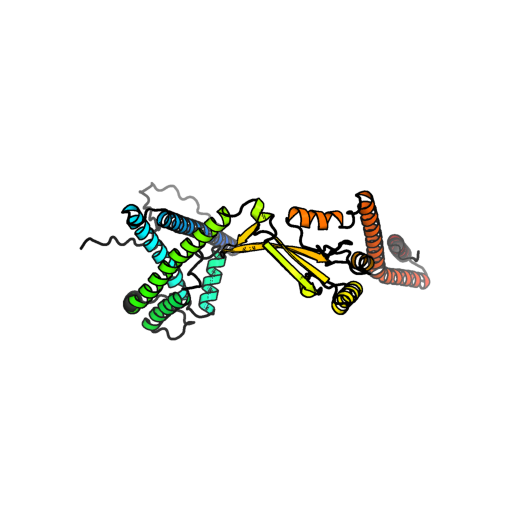 -39.748 34.190 -49.374 1.00 85.88 381 SER A O 1
ATOM 2890 N N . LEU A 1 382 ? -41.312 34.198 -50.989 1.00 83.69 382 LEU A N 1
ATOM 2891 C CA . LEU A 1 382 ? -41.025 32.845 -51.478 1.00 83.69 382 LEU A CA 1
ATOM 2892 C C . LEU A 1 382 ? -39.700 32.800 -52.246 1.00 83.69 382 LEU A C 1
ATOM 2894 O O . LEU A 1 382 ? -38.888 31.916 -51.980 1.00 83.69 382 LEU A O 1
ATOM 2898 N N . GLN A 1 383 ? -39.436 33.803 -53.091 1.00 86.75 383 GLN A N 1
ATOM 2899 C CA . GLN A 1 383 ? -38.158 33.949 -53.801 1.00 86.75 383 GLN A CA 1
ATOM 2900 C C . GLN A 1 383 ? -36.972 33.973 -52.820 1.00 86.75 383 GLN A C 1
ATOM 2902 O O . GLN A 1 383 ? -36.055 33.163 -52.923 1.00 86.75 383 GLN A O 1
ATOM 2907 N N . ARG A 1 384 ? -37.053 34.814 -51.777 1.00 88.62 384 ARG A N 1
ATOM 2908 C CA . ARG A 1 384 ? -36.012 34.918 -50.739 1.00 88.62 384 ARG A CA 1
ATOM 2909 C C . ARG A 1 384 ? -35.815 33.632 -49.939 1.00 88.62 384 ARG A C 1
ATOM 2911 O O . ARG A 1 384 ? -34.703 33.347 -49.508 1.00 88.62 384 ARG A O 1
ATOM 2918 N N . ARG A 1 385 ? -36.876 32.847 -49.716 1.00 85.06 385 ARG A N 1
ATOM 2919 C CA . ARG A 1 385 ? -36.764 31.541 -49.041 1.00 85.06 385 ARG A CA 1
ATOM 2920 C C . ARG A 1 385 ? -36.011 30.531 -49.899 1.00 85.06 385 ARG A C 1
ATOM 2922 O O . ARG A 1 385 ? -35.190 29.798 -49.356 1.00 85.06 385 ARG A O 1
ATOM 2929 N N . LEU A 1 386 ? -36.271 30.512 -51.206 1.00 88.38 386 LEU A N 1
ATOM 2930 C CA . LEU A 1 386 ? -35.536 29.668 -52.143 1.00 88.38 386 LEU A CA 1
ATOM 2931 C C . LEU A 1 386 ? -34.062 30.083 -52.223 1.00 88.38 386 LEU A C 1
ATOM 2933 O O . LEU A 1 386 ? -33.192 29.232 -52.084 1.00 88.38 386 LEU A O 1
ATOM 2937 N N . GLU A 1 387 ? -33.783 31.378 -52.369 1.00 89.19 387 GLU A N 1
ATOM 2938 C CA . GLU A 1 387 ? -32.416 31.917 -52.403 1.00 89.19 387 GLU A CA 1
ATOM 2939 C C . GLU A 1 387 ? -31.645 31.607 -51.115 1.00 89.19 387 GLU A C 1
ATOM 2941 O O . GLU A 1 387 ? -30.499 31.173 -51.168 1.00 89.19 387 GLU A O 1
ATOM 2946 N N . HIS A 1 388 ? -32.282 31.761 -49.950 1.00 88.62 388 HIS A N 1
ATOM 2947 C CA . HIS A 1 388 ? -31.671 31.417 -48.668 1.00 88.62 388 HIS A CA 1
ATOM 2948 C C . HIS A 1 388 ? -31.399 29.911 -48.540 1.00 88.62 388 HIS A C 1
ATOM 2950 O O . HIS A 1 388 ? -30.323 29.519 -48.092 1.00 88.62 388 HIS A O 1
ATOM 2956 N N . ALA A 1 389 ? -32.351 29.059 -48.939 1.00 84.25 389 ALA A N 1
ATOM 2957 C CA . ALA A 1 389 ? -32.167 27.607 -48.920 1.00 84.25 389 ALA A CA 1
ATOM 2958 C C . ALA A 1 389 ? -31.050 27.161 -49.881 1.00 84.25 389 ALA A C 1
ATOM 2960 O O . ALA A 1 389 ? -30.241 26.314 -49.511 1.00 84.25 389 ALA A O 1
ATOM 2961 N N . GLN A 1 390 ? -30.963 27.770 -51.068 1.00 87.94 390 GLN A N 1
ATOM 2962 C CA . GLN A 1 390 ? -29.895 27.529 -52.042 1.00 87.94 390 GLN A CA 1
ATOM 2963 C C . GLN A 1 390 ? -28.535 27.980 -51.496 1.00 87.94 390 GLN A C 1
ATOM 2965 O O . GLN A 1 390 ? -27.585 27.206 -51.509 1.00 87.94 390 GLN A O 1
ATOM 2970 N N . ALA A 1 391 ? -28.454 29.181 -50.920 1.00 86.44 391 ALA A N 1
ATOM 2971 C CA . ALA A 1 391 ? -27.218 29.698 -50.342 1.00 86.44 391 ALA A CA 1
ATOM 2972 C C . ALA A 1 391 ? -26.708 28.848 -49.163 1.00 86.44 391 ALA A C 1
ATOM 2974 O O . ALA A 1 391 ? -25.502 28.633 -49.047 1.00 86.44 391 ALA A O 1
ATOM 2975 N N . GLU A 1 392 ? -27.592 28.341 -48.294 1.00 83.69 392 GLU A N 1
ATOM 2976 C CA . GLU A 1 392 ? -27.204 27.415 -47.215 1.00 83.69 392 GLU A CA 1
ATOM 2977 C C . GLU A 1 392 ? -26.781 26.037 -47.749 1.00 83.69 392 GLU A C 1
ATOM 2979 O O . GLU A 1 392 ? -25.825 25.454 -47.230 1.00 83.69 392 GLU A O 1
ATOM 2984 N N . TYR A 1 393 ? -27.443 25.531 -48.794 1.00 83.31 393 TYR A N 1
ATOM 2985 C CA . TYR A 1 393 ? -27.076 24.282 -49.468 1.00 83.31 393 TYR A CA 1
ATOM 2986 C C . TYR A 1 393 ? -25.677 24.370 -50.107 1.00 83.31 393 TYR A C 1
ATOM 2988 O O . TYR A 1 393 ? -24.833 23.495 -49.885 1.00 83.31 393 TYR A O 1
ATOM 2996 N N . ASP A 1 394 ? -25.388 25.469 -50.807 1.00 83.25 394 ASP A N 1
ATOM 2997 C CA . ASP A 1 394 ? -24.102 25.705 -51.474 1.00 83.25 394 ASP A CA 1
ATOM 2998 C C . ASP A 1 394 ? -22.981 25.986 -50.462 1.00 83.25 394 ASP A C 1
ATOM 3000 O O . ASP A 1 394 ? -21.889 25.418 -50.553 1.00 83.25 394 ASP A O 1
ATOM 3004 N N . ARG A 1 395 ? -23.253 26.796 -49.426 1.00 82.56 395 ARG A N 1
ATOM 3005 C CA . ARG A 1 395 ? -22.292 27.093 -48.347 1.00 82.56 395 ARG A CA 1
ATOM 3006 C C . ARG A 1 395 ? -21.818 25.826 -47.638 1.00 82.56 395 ARG A C 1
ATOM 3008 O O . ARG A 1 395 ? -20.658 25.747 -47.235 1.00 82.56 395 ARG A O 1
ATOM 3015 N N . ARG A 1 396 ? -22.702 24.839 -47.478 1.00 79.25 396 ARG A N 1
ATOM 3016 C CA . ARG A 1 396 ? -22.391 23.556 -46.831 1.00 79.25 396 ARG A CA 1
ATOM 3017 C C . ARG A 1 396 ? -21.854 22.501 -47.796 1.00 79.25 396 ARG A C 1
ATOM 3019 O O . ARG A 1 396 ? -21.607 21.381 -47.357 1.00 79.25 396 ARG A O 1
ATOM 3026 N N . ARG A 1 397 ? -21.628 22.863 -49.068 1.00 81.06 397 ARG A N 1
ATOM 3027 C CA . ARG A 1 397 ? -21.138 21.971 -50.132 1.00 81.06 397 ARG A CA 1
ATOM 3028 C C . ARG A 1 397 ? -21.966 20.687 -50.224 1.00 81.06 397 ARG A C 1
ATOM 3030 O O . ARG A 1 397 ? -21.422 19.588 -50.283 1.00 81.06 397 ARG A O 1
ATOM 3037 N N . CYS A 1 398 ? -23.288 20.840 -50.156 1.00 79.31 398 CYS A N 1
ATOM 3038 C CA . CYS A 1 398 ? -24.222 19.724 -50.262 1.00 79.31 398 CYS A CA 1
ATOM 3039 C C . CYS A 1 398 ? -24.483 19.292 -51.710 1.00 79.31 398 CYS A C 1
ATOM 3041 O O . CYS A 1 398 ? -25.062 18.228 -51.906 1.00 79.31 398 CYS A O 1
ATOM 3043 N N . GLY A 1 399 ? -24.086 20.107 -52.694 1.00 71.75 399 GLY A N 1
ATOM 3044 C CA . GLY A 1 399 ? -24.052 19.720 -54.101 1.00 71.75 399 GLY A CA 1
ATOM 3045 C C . GLY A 1 399 ? -22.830 18.851 -54.373 1.00 71.75 399 GLY A C 1
ATOM 3046 O O . GLY A 1 399 ? -21.744 19.167 -53.880 1.00 71.75 399 GLY A O 1
ATOM 3047 N N . ASP A 1 400 ? -23.031 17.761 -55.110 1.00 60.22 400 ASP A N 1
ATOM 3048 C CA . ASP A 1 400 ? -21.983 16.803 -55.462 1.00 60.22 400 ASP A CA 1
ATOM 3049 C C . ASP A 1 400 ? -20.726 17.523 -55.986 1.00 60.22 400 ASP A C 1
ATOM 3051 O O . ASP A 1 400 ? -20.810 18.461 -56.784 1.00 60.22 400 ASP A O 1
ATOM 3055 N N . SER A 1 401 ? -19.564 17.102 -55.477 1.00 48.56 401 SER A N 1
ATOM 3056 C CA . SER A 1 401 ? -18.241 17.421 -56.035 1.00 48.56 401 SER A CA 1
ATOM 3057 C C . SER A 1 401 ? -17.873 16.331 -57.019 1.00 48.56 401 SER A C 1
ATOM 3059 O O . SER A 1 401 ? -18.039 15.158 -56.611 1.00 48.56 401 SER A O 1
#

Radius of gyration: 37.66 Å; chains: 1; bounding box: 77×76×105 Å

pLDDT: mean 82.99, std 16.24, range [28.58, 98.06]